Protein AF-0000000076601626 (afdb_homodimer)

Organism: NCBI:txid33932

Solvent-accessible surface area (backbone atoms only — not comparable to full-atom values): 34233 Å² total; per-residue (Å²): 126,90,50,44,30,31,27,38,35,27,66,45,67,63,28,64,72,40,50,52,56,28,46,62,74,41,51,84,52,31,40,68,46,31,33,17,15,81,53,47,67,56,18,48,51,50,24,63,74,69,70,30,81,41,70,31,56,44,62,75,65,47,54,75,70,34,50,28,35,36,41,47,57,62,30,61,49,34,32,63,53,48,33,54,35,22,73,67,69,17,26,36,40,31,38,61,45,64,30,59,38,33,68,44,26,47,51,35,50,50,38,24,65,74,60,69,35,52,54,39,46,51,61,40,62,58,40,28,45,52,44,45,52,49,43,53,42,48,75,69,51,57,20,49,61,66,43,42,36,41,30,37,33,37,27,33,38,48,46,66,48,55,93,51,47,38,34,30,85,44,35,54,34,18,22,48,53,71,54,25,41,51,42,52,43,46,48,35,57,66,63,63,56,65,54,61,39,37,27,36,24,42,68,38,41,65,64,61,45,39,78,90,71,69,39,80,63,44,72,60,62,28,88,67,49,59,30,34,28,29,35,42,36,35,38,35,29,73,85,69,25,38,33,46,38,39,17,22,21,50,35,32,47,87,60,64,45,64,39,42,36,37,29,20,70,44,6,12,39,35,40,82,64,46,33,40,15,32,69,53,96,83,37,85,42,76,46,67,72,92,72,74,79,73,56,89,48,20,55,39,46,43,54,49,41,51,52,33,31,70,71,71,73,42,73,61,89,52,43,48,71,60,51,33,52,47,33,42,51,52,49,31,27,54,49,7,37,74,70,73,41,70,32,81,91,126,92,52,45,30,31,28,37,36,27,66,45,68,63,27,63,70,38,52,53,56,30,47,62,74,41,52,82,52,33,40,69,45,31,34,16,15,80,51,47,67,55,19,46,52,49,24,64,74,71,69,32,82,39,70,30,55,46,62,75,63,48,54,76,70,35,49,28,36,38,41,47,57,60,30,63,49,36,34,63,54,49,34,53,35,22,73,68,70,17,26,34,39,33,38,59,45,64,29,61,40,34,69,43,25,48,51,35,50,48,36,24,66,73,59,71,36,51,55,38,45,51,61,42,62,58,40,28,45,52,43,45,50,49,43,52,42,49,76,69,50,57,21,51,62,66,43,42,35,39,28,36,34,36,26,32,34,49,47,67,48,55,92,52,47,38,33,30,85,45,35,54,33,17,23,48,55,70,56,25,42,52,42,53,42,45,48,37,57,66,64,65,56,65,54,59,39,36,26,35,24,42,67,36,41,65,65,62,44,40,79,90,70,69,38,80,61,43,73,59,62,28,88,68,48,59,29,34,32,28,35,42,36,37,39,37,30,73,84,69,26,37,33,47,37,38,20,21,20,49,41,28,46,87,59,65,45,62,37,42,36,38,28,20,70,45,6,12,40,35,39,83,64,47,34,39,13,33,69,54,96,82,36,83,43,74,47,68,72,92,73,75,80,73,58,89,48,22,56,40,48,41,53,50,39,50,52,32,30,71,71,69,72,42,74,61,89,50,43,47,71,60,50,34,50,47,34,44,50,51,49,30,27,54,49,6,36,75,70,73,41,71,32,79,93

Sequence (690 aa):
MTKIKMGIIGTGGIARGRHIPAYQQISDLVTLEAVCDVNIDAAKAVAEEFGIEKVFSDYTDLLKEVDAVTICTPNKFHAEMTIAALEAGVHVLCEKPMAISAEESAAMLEAANRTGKVLGIGFHYRFTKDAQAAKRMIEENEIGAPIVARAHAMRRRKVPGWGVFTNKELQGGGSLIDWGCHFLDLSLWLMGNPKPVEVVGQSYNRLSKMPNQVNQWGSFNHETFSVDDHVTAYIRFDNGATMLFETSWAANIKEDSEGVSISGEKGGIDLFPLELNQVKHGMLVSSKADWIPGEENPGVAQVTNFVEACLGKSELVVKPEEALQVSQIIDAIYLSSETGRSVKLMTKIKMGIIGTGGIARGRHIPAYQQISDLVTLEAVCDVNIDAAKAVAEEFGIEKVFSDYTDLLKEVDAVTICTPNKFHAEMTIAALEAGVHVLCEKPMAISAEESAAMLEAANRTGKVLGIGFHYRFTKDAQAAKRMIEENEIGAPIVARAHAMRRRKVPGWGVFTNKELQGGGSLIDWGCHFLDLSLWLMGNPKPVEVVGQSYNRLSKMPNQVNQWGSFNHETFSVDDHVTAYIRFDNGATMLFETSWAANIKEDSEGVSISGEKGGIDLFPLELNQVKHGMLVSSKADWIPGEENPGVAQVTNFVEACLGKSELVVKPEEALQVSQIIDAIYLSSETGRSVKL

Secondary structure (DSSP, 8-state):
---EEEEEE--SHHIIIIIHHHHHTTTTTEEEEEEE-SSHHHHHHHHHHHT--EEESSHHHHGGG-SEEEE-S-GGGHHHHHHHHHHTT-EEEEPSSS-SSHHHHHHHHHHHHHHT--EEE--GGGGSHHHHHHHHHHHTTSS-SEEEEEEEEE-SB----STTTT-HHHHS-SHIIIIIHHHHHHHHHHHT-PPEEEEEEEEE-HHHHSSS---TT----TTT--S-SEEEEEEEETTS-EEEEEEESB--SSS-EEEEEEEESSEEEETTTTEEEEEETTEEEEEE-S---S-S-HHHHHHHHHHHHHTTSS--SS-HHHHHHHHHHHHHHHHHHHHTS-EE-/---EEEEEE--SHHIIIIIHHHHHTTTTTEEEEEEE-SSHHHHHHHHHHHT--EEESSHHHHHTT-SEEEE-S-GGGHHHHHHHHHHTT-EEEEPSSS-SSHHHHHHHHHHHHHH---EEE--GGGGSHHHHHHHHHHHTTSS-SEEEEEEEEE-SS----STTTT-HHHHS-SHIIIIIHHHHHHHHHHHT-PPEEEEEEEEE-HHHHSSS---TT----TTT--S-SEEEEEEEETTS-EEEEEEESS--SSS-EEEEEEEESSEEEETTTTEEEEEETTEEEEEE-S---S-S-HHHHHHHHHHHHHTTSS--SS-HHHHHHHHHHHHHHHHHHHHTS-EE-

pLDDT: mean 97.37, std 2.93, range [58.84, 98.94]

InterPro domains:
  IPR000683 Gfo/Idh/MocA-like oxidoreductase, N-terminal [PF01408] (4-123)
  IPR004104 Gfo/Idh/MocA-like oxidoreductase, C-terminal [PF02894] (135-345)
  IPR036291 NAD(P)-binding domain superfamily [SSF51735] (3-155)
  IPR052515 Gfo/Idh/MocA Oxidoreductase [PTHR43249] (3-344)

Structure (mmCIF, N/CA/C/O backbone):
data_AF-0000000076601626-model_v1
#
loop_
_entity.id
_entity.type
_entity.pdbx_description
1 polymer Dehydrogenase
#
loop_
_atom_site.group_PDB
_atom_site.id
_atom_site.type_symbol
_atom_site.label_atom_id
_atom_site.label_alt_id
_atom_site.label_comp_id
_atom_site.label_asym_id
_atom_site.label_entity_id
_atom_site.label_seq_id
_atom_site.pdbx_PDB_ins_code
_atom_site.Cartn_x
_atom_site.Cartn_y
_atom_site.Cartn_z
_atom_site.occupancy
_atom_site.B_iso_or_equiv
_atom_site.auth_seq_id
_atom_site.auth_comp_id
_atom_site.auth_asym_id
_atom_site.auth_atom_id
_atom_site.pdbx_PDB_model_num
ATOM 1 N N . MET A 1 1 ? -8.547 -47.781 -12.609 1 58.84 1 MET A N 1
ATOM 2 C CA . MET A 1 1 ? -8.766 -46.438 -13.195 1 58.84 1 MET A CA 1
ATOM 3 C C . MET A 1 1 ? -7.562 -46 -14.023 1 58.84 1 MET A C 1
ATOM 5 O O . MET A 1 1 ? -6.434 -46.438 -13.758 1 58.84 1 MET A O 1
ATOM 9 N N . THR A 1 2 ? -7.758 -45.5 -15.258 1 84.25 2 THR A N 1
ATOM 10 C CA . THR A 1 2 ? -6.656 -45.188 -16.156 1 84.25 2 THR A CA 1
ATOM 11 C C . THR A 1 2 ? -5.84 -44 -15.602 1 84.25 2 THR A C 1
ATOM 13 O O . THR A 1 2 ? -6.398 -43 -15.219 1 84.25 2 THR A O 1
ATOM 16 N N . LYS A 1 3 ? -4.496 -44.281 -15.227 1 93.38 3 LYS A N 1
ATOM 17 C CA . LYS A 1 3 ? -3.572 -43.25 -14.719 1 93.38 3 LYS A CA 1
ATOM 18 C C . LYS A 1 3 ? -3.074 -42.344 -15.852 1 93.38 3 LYS A C 1
ATOM 20 O O . LYS A 1 3 ? -2.859 -42.812 -16.969 1 93.38 3 LYS A O 1
ATOM 25 N N . ILE A 1 4 ? -2.986 -41.125 -15.523 1 97.38 4 ILE A N 1
ATOM 26 C CA . ILE A 1 4 ? -2.377 -40.188 -16.438 1 97.38 4 ILE A CA 1
ATOM 27 C C . ILE A 1 4 ? -0.872 -40.406 -16.516 1 97.38 4 ILE A C 1
ATOM 29 O O . ILE A 1 4 ? -0.203 -40.531 -15.484 1 97.38 4 ILE A O 1
ATOM 33 N N . LYS A 1 5 ? -0.32 -40.656 -17.719 1 98.38 5 LYS A N 1
ATOM 34 C CA . LYS A 1 5 ? 1.129 -40.656 -17.906 1 98.38 5 LYS A CA 1
ATOM 35 C C . LYS A 1 5 ? 1.688 -39.219 -17.922 1 98.38 5 LYS A C 1
ATOM 37 O O . LYS A 1 5 ? 1.457 -38.469 -18.875 1 98.38 5 LYS A O 1
ATOM 42 N N . MET A 1 6 ? 2.428 -38.906 -16.906 1 98.75 6 MET A N 1
ATOM 43 C CA . MET A 1 6 ? 2.92 -37.562 -16.719 1 98.75 6 MET A CA 1
ATOM 44 C C . MET A 1 6 ? 4.387 -37.438 -17.125 1 98.75 6 MET A C 1
ATOM 46 O O . MET A 1 6 ? 5.191 -38.312 -16.797 1 98.75 6 MET A O 1
ATOM 50 N N . GLY A 1 7 ? 4.719 -36.438 -17.906 1 98.88 7 GLY A N 1
ATOM 51 C CA . GLY A 1 7 ? 6.098 -36.062 -18.172 1 98.88 7 GLY A CA 1
ATOM 52 C C . GLY A 1 7 ? 6.5 -34.781 -17.453 1 98.88 7 GLY A C 1
ATOM 53 O O . GLY A 1 7 ? 5.66 -33.938 -17.172 1 98.88 7 GLY A O 1
ATOM 54 N N . ILE A 1 8 ? 7.777 -34.656 -17.156 1 98.88 8 ILE A N 1
ATOM 55 C CA . ILE A 1 8 ? 8.352 -33.438 -16.562 1 98.88 8 ILE A CA 1
ATOM 56 C C . ILE A 1 8 ? 9.359 -32.844 -17.531 1 98.88 8 ILE A C 1
ATOM 58 O O . ILE A 1 8 ? 10.312 -33.5 -17.953 1 98.88 8 ILE A O 1
ATOM 62 N N . ILE A 1 9 ? 9.094 -31.578 -17.906 1 98.88 9 ILE A N 1
ATOM 63 C CA . ILE A 1 9 ? 10.047 -30.844 -18.734 1 98.88 9 ILE A CA 1
ATOM 64 C C . ILE A 1 9 ? 10.766 -29.797 -17.891 1 98.88 9 ILE A C 1
ATOM 66 O O . ILE A 1 9 ? 10.141 -28.859 -17.391 1 98.88 9 ILE A O 1
ATOM 70 N N . GLY A 1 10 ? 12.062 -29.812 -17.812 1 98.44 10 GLY A N 1
ATOM 71 C CA . GLY A 1 10 ? 12.852 -29.047 -16.859 1 98.44 10 GLY A CA 1
ATOM 72 C C . GLY A 1 10 ? 13.023 -29.766 -15.523 1 98.44 10 GLY A C 1
ATOM 73 O O . GLY A 1 10 ? 12.047 -29.984 -14.805 1 98.44 10 GLY A O 1
ATOM 74 N N . THR A 1 11 ? 14.289 -30.094 -15.211 1 97.81 11 THR A N 1
ATOM 75 C CA . THR A 1 11 ? 14.508 -30.922 -14.031 1 97.81 11 THR A CA 1
ATOM 76 C C . THR A 1 11 ? 15.242 -30.141 -12.945 1 97.81 11 THR A C 1
ATOM 78 O O . THR A 1 11 ? 16.047 -30.719 -12.203 1 97.81 11 THR A O 1
ATOM 81 N N . GLY A 1 12 ? 14.977 -28.859 -12.898 1 95.56 12 GLY A N 1
ATOM 82 C CA . GLY A 1 12 ? 15.594 -28.016 -11.891 1 95.56 12 GLY A CA 1
ATOM 83 C C . GLY A 1 12 ? 14.945 -28.156 -10.523 1 95.56 12 GLY A C 1
ATOM 84 O O . GLY A 1 12 ? 14.305 -29.172 -10.234 1 95.56 12 GLY A O 1
ATOM 85 N N . GLY A 1 13 ? 15.258 -27.219 -9.617 1 94.06 13 GLY A N 1
ATOM 86 C CA . GLY A 1 13 ? 14.859 -27.25 -8.219 1 94.06 13 GLY A CA 1
ATOM 87 C C . GLY A 1 13 ? 13.367 -27.406 -8.031 1 94.06 13 GLY A C 1
ATOM 88 O O . GLY A 1 13 ? 12.914 -28.188 -7.188 1 94.06 13 GLY A O 1
ATOM 89 N N . ILE A 1 14 ? 12.594 -26.672 -8.805 1 96.31 14 ILE A N 1
ATOM 90 C CA . ILE A 1 14 ? 11.148 -26.672 -8.633 1 96.31 14 ILE A CA 1
ATOM 91 C C . ILE A 1 14 ? 10.586 -28.047 -9.016 1 96.31 14 ILE A C 1
ATOM 93 O O . ILE A 1 14 ? 9.641 -28.531 -8.398 1 96.31 14 ILE A O 1
ATOM 97 N N . ALA A 1 15 ? 11.094 -28.688 -10.086 1 98.06 15 ALA A N 1
ATOM 98 C CA . ALA A 1 15 ? 10.68 -30.031 -10.477 1 98.06 15 ALA A CA 1
ATOM 99 C C . ALA A 1 15 ? 11.008 -31.047 -9.375 1 98.06 15 ALA A C 1
ATOM 101 O O . ALA A 1 15 ? 10.141 -31.812 -8.969 1 98.06 15 ALA A O 1
ATOM 102 N N . ARG A 1 16 ? 12.195 -30.953 -8.836 1 97.25 16 ARG A N 1
ATOM 103 C CA . ARG A 1 16 ? 12.734 -31.922 -7.891 1 97.25 16 ARG A CA 1
ATOM 104 C C . ARG A 1 16 ? 12.133 -31.734 -6.5 1 97.25 16 ARG A C 1
ATOM 106 O O . ARG A 1 16 ? 11.875 -32.688 -5.785 1 97.25 16 ARG A O 1
ATOM 113 N N . GLY A 1 17 ? 11.961 -30.516 -6.191 1 96.75 17 GLY A N 1
ATOM 114 C CA . GLY A 1 17 ? 11.57 -30.219 -4.824 1 96.75 17 GLY A CA 1
ATOM 115 C C . GLY A 1 17 ? 10.07 -30.141 -4.633 1 96.75 17 GLY A C 1
ATOM 116 O O . GLY A 1 17 ? 9.57 -30.281 -3.514 1 96.75 17 GLY A O 1
ATOM 117 N N . ARG A 1 18 ? 9.328 -29.953 -5.734 1 97.25 18 ARG A N 1
ATOM 118 C CA . ARG A 1 18 ? 7.902 -29.703 -5.566 1 97.25 18 ARG A CA 1
ATOM 119 C C . ARG A 1 18 ? 7.078 -30.656 -6.434 1 97.25 18 ARG A C 1
ATOM 121 O O . ARG A 1 18 ? 6.316 -31.469 -5.918 1 97.25 18 ARG A O 1
ATOM 128 N N . HIS A 1 19 ? 7.27 -30.625 -7.738 1 98.69 19 HIS A N 1
ATOM 129 C CA . HIS A 1 19 ? 6.32 -31.266 -8.641 1 98.69 19 HIS A CA 1
ATOM 130 C C . HIS A 1 19 ? 6.48 -32.781 -8.617 1 98.69 19 HIS A C 1
ATOM 132 O O . HIS A 1 19 ? 5.508 -33.5 -8.406 1 98.69 19 HIS A O 1
ATOM 138 N N . ILE A 1 20 ? 7.703 -33.312 -8.734 1 98.75 20 ILE A N 1
ATOM 139 C CA . ILE A 1 20 ? 7.926 -34.75 -8.797 1 98.75 20 ILE A CA 1
ATOM 140 C C . ILE A 1 20 ? 7.473 -35.406 -7.488 1 98.75 20 ILE A C 1
ATOM 142 O O . ILE A 1 20 ? 6.656 -36.344 -7.496 1 98.75 20 ILE A O 1
ATOM 146 N N . PRO A 1 21 ? 7.91 -34.844 -6.316 1 98.38 21 PRO A N 1
ATOM 147 C CA . PRO A 1 21 ? 7.434 -35.406 -5.062 1 98.38 21 PRO A CA 1
ATOM 148 C C . PRO A 1 21 ? 5.914 -35.375 -4.926 1 98.38 21 PRO A C 1
ATOM 150 O O . PRO A 1 21 ? 5.301 -36.281 -4.387 1 98.38 21 PRO A O 1
ATOM 153 N N . ALA A 1 22 ? 5.289 -34.312 -5.336 1 98.56 22 ALA A N 1
ATOM 154 C CA . ALA A 1 22 ? 3.838 -34.156 -5.246 1 98.56 22 ALA A CA 1
ATOM 155 C C . ALA A 1 22 ? 3.137 -35.25 -6.082 1 98.56 22 ALA A C 1
ATOM 157 O O . ALA A 1 22 ? 2.18 -35.875 -5.621 1 98.56 22 ALA A O 1
ATOM 158 N N . TYR A 1 23 ? 3.613 -35.5 -7.332 1 98.44 23 TYR A N 1
ATOM 159 C CA . TYR A 1 23 ? 3.02 -36.531 -8.188 1 98.44 23 TYR A CA 1
ATOM 160 C C . TYR A 1 23 ? 3.188 -37.938 -7.578 1 98.44 23 TYR A C 1
ATOM 162 O O . TYR A 1 23 ? 2.311 -38.781 -7.719 1 98.44 23 TYR A O 1
ATOM 170 N N . GLN A 1 24 ? 4.309 -38.125 -6.953 1 98.06 24 GLN A N 1
ATOM 171 C CA . GLN A 1 24 ? 4.555 -39.406 -6.324 1 98.06 24 GLN A CA 1
ATOM 172 C C . GLN A 1 24 ? 3.557 -39.688 -5.199 1 98.06 24 GLN A C 1
ATOM 174 O O . GLN A 1 24 ? 3.219 -40.812 -4.922 1 98.06 24 GLN A O 1
ATOM 179 N N . GLN A 1 25 ? 3.055 -38.625 -4.609 1 97.62 25 GLN A N 1
ATOM 180 C CA . GLN A 1 25 ? 2.098 -38.781 -3.516 1 97.62 25 GLN A CA 1
ATOM 181 C C . GLN A 1 25 ? 0.711 -39.125 -4.043 1 97.62 25 GLN A C 1
ATOM 183 O O . GLN A 1 25 ? -0.161 -39.531 -3.275 1 97.62 25 GLN A O 1
ATOM 188 N N . ILE A 1 26 ? 0.497 -39 -5.301 1 97.44 26 ILE A N 1
ATOM 189 C CA . ILE A 1 26 ? -0.798 -39.344 -5.871 1 97.44 26 ILE A CA 1
ATOM 190 C C . ILE A 1 26 ? -0.613 -40.406 -6.957 1 97.44 26 ILE A C 1
ATOM 192 O O . ILE A 1 26 ? -1.197 -40.312 -8.039 1 97.44 26 ILE A O 1
ATOM 196 N N . SER A 1 27 ? 0.203 -41.344 -6.723 1 96.38 27 SER A N 1
ATOM 197 C CA . SER A 1 27 ? 0.616 -42.375 -7.664 1 96.38 27 SER A CA 1
ATOM 198 C C . SER A 1 27 ? -0.57 -43.25 -8.094 1 96.38 27 SER A C 1
ATOM 200 O O . SER A 1 27 ? -0.475 -44 -9.062 1 96.38 27 SER A O 1
ATOM 202 N N . ASP A 1 28 ? -1.683 -43.125 -7.402 1 95.94 28 ASP A N 1
ATOM 203 C CA . ASP A 1 28 ? -2.891 -43.844 -7.797 1 95.94 28 ASP A CA 1
ATOM 204 C C . ASP A 1 28 ? -3.539 -43.188 -9.016 1 95.94 28 ASP A C 1
ATOM 206 O O . ASP A 1 28 ? -4.301 -43.844 -9.742 1 95.94 28 ASP A O 1
ATOM 210 N N . LEU A 1 29 ? -3.219 -41.938 -9.281 1 96.38 29 LEU A N 1
ATOM 211 C CA . LEU A 1 29 ? -3.854 -41.188 -10.359 1 96.38 29 LEU A CA 1
ATOM 212 C C . LEU A 1 29 ? -2.871 -40.938 -11.5 1 96.38 29 LEU A C 1
ATOM 214 O O . LEU A 1 29 ? -3.281 -40.656 -12.625 1 96.38 29 LEU A O 1
ATOM 218 N N . VAL A 1 30 ? -1.58 -41 -11.141 1 97.06 30 VAL A N 1
ATOM 219 C CA . VAL A 1 30 ? -0.592 -40.531 -12.102 1 97.06 30 VAL A CA 1
ATOM 220 C C . VAL A 1 30 ? 0.606 -41.469 -12.125 1 97.06 30 VAL A C 1
ATOM 222 O O . VAL A 1 30 ? 1.002 -42 -11.086 1 97.06 30 VAL A O 1
ATOM 225 N N . THR A 1 31 ? 1.17 -41.75 -13.242 1 97.25 31 THR A N 1
ATOM 226 C CA . THR A 1 31 ? 2.469 -42.375 -13.422 1 97.25 31 THR A CA 1
ATOM 227 C C . THR A 1 31 ? 3.479 -41.406 -14.008 1 97.25 31 THR A C 1
ATOM 229 O O . THR A 1 31 ? 3.236 -40.812 -15.062 1 97.25 31 THR A O 1
ATOM 232 N N . LEU A 1 32 ? 4.566 -41.188 -13.297 1 98.31 32 LEU A N 1
ATOM 233 C CA . LEU A 1 32 ? 5.656 -40.406 -13.859 1 98.31 32 LEU A CA 1
ATOM 234 C C . LEU A 1 32 ? 6.387 -41.188 -14.945 1 98.31 32 LEU A C 1
ATOM 236 O O . LEU A 1 32 ? 7.188 -42.062 -14.648 1 98.31 32 LEU A O 1
ATOM 240 N N . GLU A 1 33 ? 6.156 -40.812 -16.141 1 98.25 33 GLU A N 1
ATOM 241 C CA . GLU A 1 33 ? 6.555 -41.625 -17.281 1 98.25 33 GLU A CA 1
ATOM 242 C C . GLU A 1 33 ? 7.93 -41.219 -17.797 1 98.25 33 GLU A C 1
ATOM 244 O O . GLU A 1 33 ? 8.719 -42.062 -18.219 1 98.25 33 GLU A O 1
ATOM 249 N N . ALA A 1 34 ? 8.195 -39.938 -17.781 1 98.69 34 ALA A N 1
ATOM 250 C CA . ALA A 1 34 ? 9.391 -39.438 -18.453 1 98.69 34 ALA A CA 1
ATOM 251 C C . ALA A 1 34 ? 9.844 -38.094 -17.891 1 98.69 34 ALA A C 1
ATOM 253 O O . ALA A 1 34 ? 9.031 -37.344 -17.359 1 98.69 34 ALA A O 1
ATOM 254 N N . VAL A 1 35 ? 11.141 -37.812 -18.031 1 98.75 35 VAL A N 1
ATOM 255 C CA . VAL A 1 35 ? 11.711 -36.5 -17.734 1 98.75 35 VAL A CA 1
ATOM 256 C C . VAL A 1 35 ? 12.531 -36.031 -18.922 1 98.75 35 VAL A C 1
ATOM 258 O O . VAL A 1 35 ? 13.055 -36.844 -19.703 1 98.75 35 VAL A O 1
ATOM 261 N N . CYS A 1 36 ? 12.555 -34.75 -19.031 1 98.75 36 CYS A N 1
ATOM 262 C CA . CYS A 1 36 ? 13.305 -34.094 -20.109 1 98.75 36 CYS A CA 1
ATOM 263 C C . CYS A 1 36 ? 14.078 -32.906 -19.609 1 98.75 36 CYS A C 1
ATOM 265 O O . CYS A 1 36 ? 13.57 -32.125 -18.812 1 98.75 36 CYS A O 1
ATOM 267 N N . ASP A 1 37 ? 15.273 -32.75 -20 1 98.31 37 ASP A N 1
ATOM 268 C CA . ASP A 1 37 ? 16.109 -31.578 -19.812 1 98.31 37 ASP A CA 1
ATOM 269 C C . ASP A 1 37 ? 17.125 -31.438 -20.953 1 98.31 37 ASP A C 1
ATOM 271 O O . ASP A 1 37 ? 17.609 -32.438 -21.484 1 98.31 37 ASP A O 1
ATOM 275 N N . VAL A 1 38 ? 17.344 -30.172 -21.266 1 97 38 VAL A N 1
ATOM 276 C CA . VAL A 1 38 ? 18.344 -29.969 -22.297 1 97 38 VAL A CA 1
ATOM 277 C C . VAL A 1 38 ? 19.703 -30.484 -21.828 1 97 38 VAL A C 1
ATOM 279 O O . VAL A 1 38 ? 20.547 -30.891 -22.641 1 97 38 VAL A O 1
ATOM 282 N N . ASN A 1 39 ? 19.922 -30.375 -20.547 1 97.19 39 ASN A N 1
ATOM 283 C CA . ASN A 1 39 ? 21.047 -31.062 -19.922 1 97.19 39 ASN A CA 1
ATOM 284 C C . ASN A 1 39 ? 20.703 -32.531 -19.609 1 97.19 39 ASN A C 1
ATOM 286 O O . ASN A 1 39 ? 20.188 -32.812 -18.516 1 97.19 39 ASN A O 1
ATOM 290 N N . ILE A 1 40 ? 21.125 -33.406 -20.469 1 97.44 40 ILE A N 1
ATOM 291 C CA . ILE A 1 40 ? 20.703 -34.812 -20.406 1 97.44 40 ILE A CA 1
ATOM 292 C C . ILE A 1 40 ? 21.219 -35.438 -19.109 1 97.44 40 ILE A C 1
ATOM 294 O O . ILE A 1 40 ? 20.547 -36.281 -18.531 1 97.44 40 ILE A O 1
ATOM 298 N N . ASP A 1 41 ? 22.391 -35 -18.641 1 97.88 41 ASP A N 1
ATOM 299 C CA . ASP A 1 41 ? 22.938 -35.531 -17.406 1 97.88 41 ASP A CA 1
ATOM 300 C C . ASP A 1 41 ? 22.047 -35.188 -16.203 1 97.88 41 ASP A C 1
ATOM 302 O O . ASP A 1 41 ? 21.859 -36 -15.297 1 97.88 41 ASP A O 1
ATOM 306 N N . ALA A 1 42 ? 21.578 -33.938 -16.25 1 97.06 42 ALA A N 1
ATOM 307 C CA . ALA A 1 42 ? 20.641 -33.531 -15.203 1 97.06 42 ALA A CA 1
ATOM 308 C C . ALA A 1 42 ? 19.359 -34.375 -15.242 1 97.06 42 ALA A C 1
ATOM 310 O O . ALA A 1 42 ? 18.859 -34.781 -14.195 1 97.06 42 ALA A O 1
ATOM 311 N N . ALA A 1 43 ? 18.875 -34.625 -16.438 1 98.12 43 ALA A N 1
ATOM 312 C CA . ALA A 1 43 ? 17.672 -35.406 -16.609 1 98.12 43 ALA A CA 1
ATOM 313 C C . ALA A 1 43 ? 17.875 -36.844 -16.094 1 98.12 43 ALA A C 1
ATOM 315 O O . ALA A 1 43 ? 17.016 -37.406 -15.414 1 98.12 43 ALA A O 1
ATOM 316 N N . LYS A 1 44 ? 19 -37.406 -16.406 1 98.38 44 LYS A N 1
ATOM 317 C CA . LYS A 1 44 ? 19.328 -38.75 -15.977 1 98.38 44 LYS A CA 1
ATOM 318 C C . LYS A 1 44 ? 19.422 -38.844 -14.461 1 98.38 44 LYS A C 1
ATOM 320 O O . LYS A 1 44 ? 18.938 -39.812 -13.859 1 98.38 44 LYS A O 1
ATOM 325 N N . ALA A 1 45 ? 20.094 -37.875 -13.93 1 98.25 45 ALA A N 1
ATOM 326 C CA . ALA A 1 45 ? 20.234 -37.875 -12.477 1 98.25 45 ALA A CA 1
ATOM 327 C C . ALA A 1 45 ? 18.875 -37.844 -11.781 1 98.25 45 ALA A C 1
ATOM 329 O O . ALA A 1 45 ? 18.672 -38.531 -10.789 1 98.25 45 ALA A O 1
ATOM 330 N N . VAL A 1 46 ? 18 -37.031 -12.305 1 98.44 46 VAL A N 1
ATOM 331 C CA . VAL A 1 46 ? 16.672 -36.906 -11.727 1 98.44 46 VAL A CA 1
ATOM 332 C C . VAL A 1 46 ? 15.891 -38.188 -11.945 1 98.44 46 VAL A C 1
ATOM 334 O O . VAL A 1 46 ? 15.188 -38.656 -11.039 1 98.44 46 VAL A O 1
ATOM 337 N N . ALA A 1 47 ? 15.977 -38.781 -13.094 1 98.5 47 ALA A N 1
ATOM 338 C CA . ALA A 1 47 ? 15.312 -40.031 -13.398 1 98.5 47 ALA A CA 1
ATOM 339 C C . ALA A 1 47 ? 15.75 -41.125 -12.422 1 98.5 47 ALA A C 1
ATOM 341 O O . ALA A 1 47 ? 14.914 -41.906 -11.922 1 98.5 47 ALA A O 1
ATOM 342 N N . GLU A 1 48 ? 17.016 -41.156 -12.18 1 98.25 48 GLU A N 1
ATOM 343 C CA . GLU A 1 48 ? 17.562 -42.156 -11.25 1 98.25 48 GLU A CA 1
ATOM 344 C C . GLU A 1 48 ? 17.078 -41.875 -9.828 1 98.25 48 GLU A C 1
ATOM 346 O O . GLU A 1 48 ? 16.656 -42.812 -9.133 1 98.25 48 GLU A O 1
ATOM 351 N N . GLU A 1 49 ? 17.188 -40.656 -9.477 1 98.12 49 GLU A N 1
ATOM 352 C CA . GLU A 1 49 ? 16.828 -40.281 -8.117 1 98.12 49 GLU A CA 1
ATOM 353 C C . GLU A 1 49 ? 15.367 -40.594 -7.812 1 98.12 49 GLU A C 1
ATOM 355 O O . GLU A 1 49 ? 15.039 -41.031 -6.703 1 98.12 49 GLU A O 1
ATOM 360 N N . PHE A 1 50 ? 14.461 -40.469 -8.797 1 98.38 50 PHE A N 1
ATOM 361 C CA . PHE A 1 50 ? 13.031 -40.562 -8.508 1 98.38 50 PHE A CA 1
ATOM 362 C C . PHE A 1 50 ? 12.406 -41.781 -9.156 1 98.38 50 PHE A C 1
ATOM 364 O O . PHE A 1 50 ? 11.195 -41.969 -9.086 1 98.38 50 PHE A O 1
ATOM 371 N N . GLY A 1 51 ? 13.156 -42.594 -9.797 1 97.81 51 GLY A N 1
ATOM 372 C CA . GLY A 1 51 ? 12.688 -43.844 -10.391 1 97.81 51 GLY A CA 1
ATOM 373 C C . GLY A 1 51 ? 11.828 -43.625 -11.617 1 97.81 51 GLY A C 1
ATOM 374 O O . GLY A 1 51 ? 10.773 -44.25 -11.75 1 97.81 51 GLY A O 1
ATOM 375 N N . ILE A 1 52 ? 12.25 -42.719 -12.516 1 98.19 52 ILE A N 1
ATOM 376 C CA . ILE A 1 52 ? 11.531 -42.469 -13.75 1 98.19 52 ILE A CA 1
ATOM 377 C C . ILE A 1 52 ? 12.234 -43.156 -14.914 1 98.19 52 ILE A C 1
ATOM 379 O O . ILE A 1 52 ? 13.453 -43 -15.086 1 98.19 52 ILE A O 1
ATOM 383 N N . GLU A 1 53 ? 11.586 -43.844 -15.648 1 96.44 53 GLU A N 1
ATOM 384 C CA . GLU A 1 53 ? 12.172 -44.812 -16.578 1 96.44 53 GLU A CA 1
ATOM 385 C C . GLU A 1 53 ? 12.711 -44.094 -17.828 1 96.44 53 GLU A C 1
ATOM 387 O O . GLU A 1 53 ? 13.812 -44.406 -18.281 1 96.44 53 GLU A O 1
ATOM 392 N N . LYS A 1 54 ? 11.922 -43.188 -18.422 1 98.62 54 LYS A N 1
ATOM 393 C CA . LYS A 1 54 ? 12.281 -42.625 -19.719 1 98.62 54 LYS A CA 1
ATOM 394 C C . LYS A 1 54 ? 12.922 -41.25 -19.547 1 98.62 54 LYS A C 1
ATOM 396 O O . LYS A 1 54 ? 12.445 -40.438 -18.766 1 98.62 54 LYS A O 1
ATOM 401 N N . VAL A 1 55 ? 14.008 -41.031 -20.234 1 98.62 55 VAL A N 1
ATOM 402 C CA . VAL A 1 55 ? 14.758 -39.781 -20.188 1 98.62 55 VAL A CA 1
ATOM 403 C C . VAL A 1 55 ? 14.938 -39.219 -21.609 1 98.62 55 VAL A C 1
ATOM 405 O O . VAL A 1 55 ? 15.289 -39.969 -22.531 1 98.62 55 VAL A O 1
ATOM 408 N N . PHE A 1 56 ? 14.672 -37.938 -21.797 1 98.62 56 PHE A N 1
ATOM 409 C CA . PHE A 1 56 ? 14.805 -37.312 -23.109 1 98.62 56 PHE A CA 1
ATOM 410 C C . PHE A 1 56 ? 15.617 -36.031 -23 1 98.62 56 PHE A C 1
ATOM 412 O O . PHE A 1 56 ? 15.641 -35.375 -21.953 1 98.62 56 PHE A O 1
ATOM 419 N N . SER A 1 57 ? 16.25 -35.594 -24.062 1 98.12 57 SER A N 1
ATOM 420 C CA . SER A 1 57 ? 16.906 -34.281 -24.141 1 98.12 57 SER A CA 1
ATOM 421 C C . SER A 1 57 ? 16.094 -33.344 -25 1 98.12 57 SER A C 1
ATOM 423 O O . SER A 1 57 ? 16.328 -32.125 -24.984 1 98.12 57 SER A O 1
ATOM 425 N N . ASP A 1 58 ? 15.141 -33.875 -25.703 1 98.25 58 ASP A N 1
ATOM 426 C CA . ASP A 1 58 ? 14.219 -33.125 -26.531 1 98.25 58 ASP A CA 1
ATOM 427 C C . ASP A 1 58 ? 12.773 -33.344 -26.109 1 98.25 58 ASP A C 1
ATOM 429 O O . ASP A 1 58 ? 12.273 -34.469 -26.156 1 98.25 58 ASP A O 1
ATOM 433 N N . TYR A 1 59 ? 12.109 -32.188 -25.734 1 98.5 59 TYR A N 1
ATOM 434 C CA . TYR A 1 59 ? 10.766 -32.344 -25.188 1 98.5 59 TYR A CA 1
ATOM 435 C C . TYR A 1 59 ? 9.797 -32.844 -26.234 1 98.5 59 TYR A C 1
ATOM 437 O O . TYR A 1 59 ? 8.766 -33.438 -25.906 1 98.5 59 TYR A O 1
ATOM 445 N N . THR A 1 60 ? 10.047 -32.656 -27.594 1 98.5 60 THR A N 1
ATOM 446 C CA . THR A 1 60 ? 9.148 -33.156 -28.625 1 98.5 60 THR A CA 1
ATOM 447 C C . THR A 1 60 ? 9.078 -34.688 -28.625 1 98.5 60 THR A C 1
ATOM 449 O O . THR A 1 60 ? 8.031 -35.25 -28.938 1 98.5 60 THR A O 1
ATOM 452 N N . ASP A 1 61 ? 10.188 -35.312 -28.25 1 98.56 61 ASP A N 1
ATOM 453 C CA . ASP A 1 61 ? 10.203 -36.75 -28.141 1 98.56 61 ASP A CA 1
ATOM 454 C C . ASP A 1 61 ? 9.438 -37.219 -26.891 1 98.56 61 ASP A C 1
ATOM 456 O O . ASP A 1 61 ? 8.766 -38.25 -26.906 1 98.56 61 ASP A O 1
ATOM 460 N N . LEU A 1 62 ? 9.602 -36.438 -25.844 1 98.69 62 LEU A N 1
ATOM 461 C CA . LEU A 1 62 ? 8.883 -36.75 -24.609 1 98.69 62 LEU A CA 1
ATOM 462 C C . LEU A 1 62 ? 7.375 -36.688 -24.828 1 98.69 62 LEU A C 1
ATOM 464 O O . LEU A 1 62 ? 6.629 -37.5 -24.312 1 98.69 62 LEU A O 1
ATOM 468 N N . LEU A 1 63 ? 6.902 -35.719 -25.625 1 98.81 63 LEU A N 1
ATOM 469 C CA . LEU A 1 63 ? 5.477 -35.469 -25.812 1 98.81 63 LEU A CA 1
ATOM 470 C C . LEU A 1 63 ? 4.793 -36.656 -26.453 1 98.81 63 LEU A C 1
ATOM 472 O O . LEU A 1 63 ? 3.586 -36.875 -26.297 1 98.81 63 LEU A O 1
ATOM 476 N N . LYS A 1 64 ? 5.555 -37.562 -27.141 1 98.38 64 LYS A N 1
ATOM 477 C CA . LYS A 1 64 ? 5.004 -38.719 -27.812 1 98.38 64 LYS A CA 1
ATOM 478 C C . LYS A 1 64 ? 4.699 -39.844 -26.797 1 98.38 64 LYS A C 1
ATOM 480 O O . LYS A 1 64 ? 3.996 -40.781 -27.125 1 98.38 64 LYS A O 1
ATOM 485 N N . GLU A 1 65 ? 5.188 -39.625 -25.594 1 98.06 65 GLU A N 1
ATOM 486 C CA . GLU A 1 65 ? 5.18 -40.75 -24.641 1 98.06 65 GLU A CA 1
ATOM 487 C C . GLU A 1 65 ? 4.227 -40.469 -23.484 1 98.06 65 GLU A C 1
ATOM 489 O O . GLU A 1 65 ? 4.023 -41.312 -22.625 1 98.06 65 GLU A O 1
ATOM 494 N N . VAL A 1 66 ? 3.543 -39.344 -23.453 1 98.62 66 VAL A N 1
ATOM 495 C CA . VAL A 1 66 ? 2.85 -38.969 -22.234 1 98.62 66 VAL A CA 1
ATOM 496 C C . VAL A 1 66 ? 1.461 -38.438 -22.578 1 98.62 66 VAL A C 1
ATOM 498 O O . VAL A 1 66 ? 1.187 -38.094 -23.719 1 98.62 66 VAL A O 1
ATOM 501 N N . ASP A 1 67 ? 0.523 -38.375 -21.562 1 98.44 67 ASP A N 1
ATOM 502 C CA . ASP A 1 67 ? -0.808 -37.781 -21.672 1 98.44 67 ASP A CA 1
ATOM 503 C C . ASP A 1 67 ? -0.796 -36.344 -21.234 1 98.44 67 ASP A C 1
ATOM 505 O O . ASP A 1 67 ? -1.661 -35.562 -21.625 1 98.44 67 ASP A O 1
ATOM 509 N N . ALA A 1 68 ? 0.113 -36 -20.328 1 98.88 68 ALA A N 1
ATOM 510 C CA . ALA A 1 68 ? 0.24 -34.656 -19.75 1 98.88 68 ALA A CA 1
ATOM 511 C C . ALA A 1 68 ? 1.698 -34.344 -19.438 1 98.88 68 ALA A C 1
ATOM 513 O O . ALA A 1 68 ? 2.525 -35.25 -19.297 1 98.88 68 ALA A O 1
ATOM 514 N N . VAL A 1 69 ? 1.988 -33.031 -19.344 1 98.94 69 VAL A N 1
ATOM 515 C CA . VAL A 1 69 ? 3.338 -32.625 -18.984 1 98.94 69 VAL A CA 1
ATOM 516 C C . VAL A 1 69 ? 3.268 -31.469 -17.984 1 98.94 69 VAL A C 1
ATOM 518 O O . VAL A 1 69 ? 2.318 -30.688 -17.984 1 98.94 69 VAL A O 1
ATOM 521 N N . THR A 1 70 ? 4.195 -31.422 -17.078 1 98.94 70 THR A N 1
ATOM 522 C CA . THR A 1 70 ? 4.492 -30.25 -16.266 1 98.94 70 THR A CA 1
ATOM 523 C C . THR A 1 70 ? 5.754 -29.547 -16.766 1 98.94 70 THR A C 1
ATOM 525 O O . THR A 1 70 ? 6.801 -30.188 -16.906 1 98.94 70 THR A O 1
ATOM 528 N N . ILE A 1 71 ? 5.594 -28.312 -17.031 1 98.94 71 ILE A N 1
ATOM 529 C CA . ILE A 1 71 ? 6.695 -27.531 -17.578 1 98.94 71 ILE A CA 1
ATOM 530 C C . ILE A 1 71 ? 7.316 -26.672 -16.484 1 98.94 71 ILE A C 1
ATOM 532 O O . ILE A 1 71 ? 6.664 -25.781 -15.938 1 98.94 71 ILE A O 1
ATOM 536 N N . CYS A 1 72 ? 8.625 -26.938 -16.203 1 98.25 72 CYS A N 1
ATOM 537 C CA . CYS A 1 72 ? 9.367 -26.281 -15.125 1 98.25 72 CYS A CA 1
ATOM 538 C C . CYS A 1 72 ? 10.625 -25.609 -15.664 1 98.25 72 CYS A C 1
ATOM 540 O O . CYS A 1 72 ? 11.641 -25.547 -14.977 1 98.25 72 CYS A O 1
ATOM 542 N N . THR A 1 73 ? 10.641 -25.172 -16.859 1 97.81 73 THR A N 1
ATOM 543 C CA . THR A 1 73 ? 11.781 -24.531 -17.516 1 97.81 73 THR A CA 1
ATOM 544 C C . THR A 1 73 ? 11.836 -23.047 -17.188 1 97.81 73 THR A C 1
ATOM 546 O O . THR A 1 73 ? 10.938 -22.516 -16.531 1 97.81 73 THR A O 1
ATOM 549 N N . PRO A 1 74 ? 12.945 -22.344 -17.562 1 97.06 74 PRO A N 1
ATOM 550 C CA . PRO A 1 74 ? 12.898 -20.875 -17.5 1 97.06 74 PRO A CA 1
ATOM 551 C C . PRO A 1 74 ? 11.695 -20.297 -18.234 1 97.06 74 PRO A C 1
ATOM 553 O O . PRO A 1 74 ? 11.227 -20.875 -19.219 1 97.06 74 PRO A O 1
ATOM 556 N N . ASN A 1 75 ? 11.258 -19.125 -17.797 1 98.19 75 ASN A N 1
ATOM 557 C CA . ASN A 1 75 ? 9.992 -18.547 -18.234 1 98.19 75 ASN A CA 1
ATOM 558 C C . ASN A 1 75 ? 9.977 -18.312 -19.734 1 98.19 75 ASN A C 1
ATOM 560 O O . ASN A 1 75 ? 8.93 -18.438 -20.375 1 98.19 75 ASN A O 1
ATOM 564 N N . LYS A 1 76 ? 11.086 -18.047 -20.297 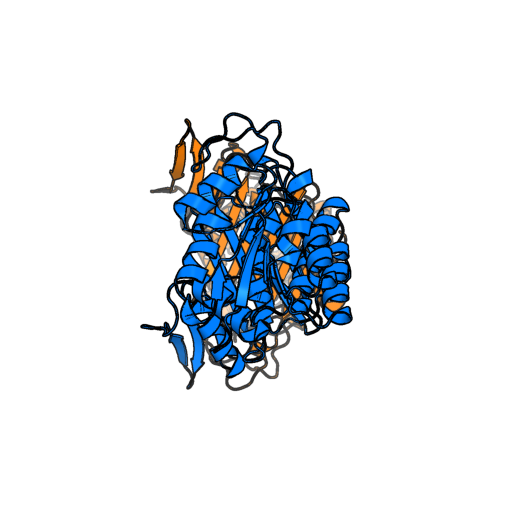1 97.81 76 LYS A N 1
ATOM 565 C CA . LYS A 1 76 ? 11.227 -17.75 -21.719 1 97.81 76 LYS A CA 1
ATOM 566 C C . LYS A 1 76 ? 10.68 -18.891 -22.578 1 97.81 76 LYS A C 1
ATOM 568 O O . LYS A 1 76 ? 10.195 -18.656 -23.688 1 97.81 76 LYS A O 1
ATOM 573 N N . PHE A 1 77 ? 10.656 -20.109 -22.062 1 98.38 77 PHE A N 1
ATOM 574 C CA . PHE A 1 77 ? 10.352 -21.281 -22.875 1 98.38 77 PHE A CA 1
ATOM 575 C C . PHE A 1 77 ? 8.93 -21.766 -22.625 1 98.38 77 PHE A C 1
ATOM 577 O O . PHE A 1 77 ? 8.469 -22.703 -23.266 1 98.38 77 PHE A O 1
ATOM 584 N N . HIS A 1 78 ? 8.211 -21.125 -21.703 1 98.88 78 HIS A N 1
ATOM 585 C CA . HIS A 1 78 ? 6.883 -21.578 -21.312 1 98.88 78 HIS A CA 1
ATOM 586 C C . HIS A 1 78 ? 5.945 -21.641 -22.516 1 98.88 78 HIS A C 1
ATOM 588 O O . HIS A 1 78 ? 5.348 -22.688 -22.781 1 98.88 78 HIS A O 1
ATOM 594 N N . ALA A 1 79 ? 5.898 -20.547 -23.25 1 98.88 79 ALA A N 1
ATOM 595 C CA . ALA A 1 79 ? 4.902 -20.438 -24.312 1 98.88 79 ALA A CA 1
ATOM 596 C C . ALA A 1 79 ? 5.16 -21.469 -25.406 1 98.88 79 ALA A C 1
ATOM 598 O O . ALA A 1 79 ? 4.258 -22.219 -25.797 1 98.88 79 ALA A O 1
ATOM 599 N N . GLU A 1 80 ? 6.379 -21.531 -25.859 1 98.75 80 GLU A N 1
ATOM 600 C CA . GLU A 1 80 ? 6.742 -22.438 -26.953 1 98.75 80 GLU A CA 1
ATOM 601 C C . GLU A 1 80 ? 6.43 -23.875 -26.578 1 98.75 80 GLU A C 1
ATOM 603 O O . GLU A 1 80 ? 5.785 -24.594 -27.344 1 98.75 80 GLU A O 1
ATOM 608 N N . MET A 1 81 ? 6.82 -24.297 -25.438 1 98.88 81 MET A N 1
ATOM 609 C CA . MET A 1 81 ? 6.688 -25.703 -25.031 1 98.88 81 MET A CA 1
ATOM 610 C C . MET A 1 81 ? 5.23 -26.031 -24.719 1 98.88 81 MET A C 1
ATOM 612 O O . MET A 1 81 ? 4.77 -27.141 -25.016 1 98.88 81 MET A O 1
ATOM 616 N N . THR A 1 82 ? 4.551 -25.062 -24.078 1 98.94 82 THR A N 1
ATOM 617 C CA . THR A 1 82 ? 3.141 -25.266 -23.781 1 98.94 82 THR A CA 1
ATOM 618 C C . THR A 1 82 ? 2.332 -25.453 -25.062 1 98.94 82 THR A C 1
ATOM 620 O O . THR A 1 82 ? 1.561 -26.406 -25.188 1 98.94 82 THR A O 1
ATOM 623 N N . ILE A 1 83 ? 2.525 -24.562 -26.016 1 98.94 83 ILE A N 1
ATOM 624 C CA . ILE A 1 83 ? 1.77 -24.594 -27.266 1 98.94 83 ILE A CA 1
ATOM 625 C C . ILE A 1 83 ? 2.076 -25.891 -28.016 1 98.94 83 ILE A C 1
ATOM 627 O O . ILE A 1 83 ? 1.165 -26.578 -28.484 1 98.94 83 ILE A O 1
ATOM 631 N N . ALA A 1 84 ? 3.342 -26.266 -28.078 1 98.94 84 ALA A N 1
ATOM 632 C CA . ALA A 1 84 ? 3.736 -27.5 -28.734 1 98.94 84 ALA A CA 1
ATOM 633 C C . ALA A 1 84 ? 3.062 -28.703 -28.078 1 98.94 84 ALA A C 1
ATOM 635 O O . ALA A 1 84 ? 2.578 -29.609 -28.781 1 98.94 84 ALA A O 1
ATOM 636 N N . ALA A 1 85 ? 3.059 -28.719 -26.781 1 98.94 85 ALA A N 1
ATOM 637 C CA . ALA A 1 85 ? 2.457 -29.828 -26.047 1 98.94 85 ALA A CA 1
ATOM 638 C C . ALA A 1 85 ? 0.957 -29.922 -26.312 1 98.94 85 ALA A C 1
ATOM 640 O O . ALA A 1 85 ? 0.435 -30.984 -26.625 1 98.94 85 ALA A O 1
ATOM 641 N N . LEU A 1 86 ? 0.297 -28.812 -26.188 1 98.94 86 LEU A N 1
ATOM 642 C CA . LEU A 1 86 ? -1.144 -28.781 -26.422 1 98.94 86 LEU A CA 1
ATOM 643 C C . LEU A 1 86 ? -1.479 -29.234 -27.828 1 98.94 86 LEU A C 1
ATOM 645 O O . LEU A 1 86 ? -2.404 -30.031 -28.031 1 98.94 86 LEU A O 1
ATOM 649 N N . GLU A 1 87 ? -0.72 -28.812 -28.797 1 98.75 87 GLU A N 1
ATOM 650 C CA . GLU A 1 87 ? -0.953 -29.172 -30.188 1 98.75 87 GLU A CA 1
ATOM 651 C C . GLU A 1 87 ? -0.667 -30.656 -30.422 1 98.75 87 GLU A C 1
ATOM 653 O O . GLU A 1 87 ? -1.222 -31.25 -31.344 1 98.75 87 GLU A O 1
ATOM 658 N N . ALA A 1 88 ? 0.142 -31.234 -29.594 1 98.75 88 ALA A N 1
ATOM 659 C CA . ALA A 1 88 ? 0.442 -32.656 -29.672 1 98.75 88 ALA A CA 1
ATOM 660 C C . ALA A 1 88 ? -0.618 -33.5 -28.953 1 98.75 88 ALA A C 1
ATOM 662 O O . ALA A 1 88 ? -0.52 -34.719 -28.891 1 98.75 88 ALA A O 1
ATOM 663 N N . GLY A 1 89 ? -1.622 -32.812 -28.438 1 98.62 89 GLY A N 1
ATOM 664 C CA . GLY A 1 89 ? -2.709 -33.5 -27.75 1 98.62 89 GLY A CA 1
ATOM 665 C C . GLY A 1 89 ? -2.396 -33.844 -26.312 1 98.62 89 GLY A C 1
ATOM 666 O O . GLY A 1 89 ? -2.994 -34.75 -25.734 1 98.62 89 GLY A O 1
ATOM 667 N N . VAL A 1 90 ? -1.446 -33.156 -25.734 1 98.88 90 VAL A N 1
ATOM 668 C CA . VAL A 1 90 ? -0.979 -33.406 -24.375 1 98.88 90 VAL A CA 1
ATOM 669 C C . VAL A 1 90 ? -1.464 -32.281 -23.453 1 98.88 90 VAL A C 1
ATOM 671 O O . VAL A 1 90 ? -1.379 -31.109 -23.797 1 98.88 90 VAL A O 1
ATOM 674 N N . HIS A 1 91 ? -2.018 -32.625 -22.203 1 98.88 91 HIS A N 1
ATOM 675 C CA . HIS A 1 91 ? -2.395 -31.625 -21.203 1 98.88 91 HIS A CA 1
ATOM 676 C C . HIS A 1 91 ? -1.164 -30.953 -20.594 1 98.88 91 HIS A C 1
ATOM 678 O O . HIS A 1 91 ? -0.092 -31.562 -20.531 1 98.88 91 HIS A O 1
ATOM 684 N N . VAL A 1 92 ? -1.329 -29.719 -20.141 1 98.94 92 VAL A N 1
ATOM 685 C CA . VAL A 1 92 ? -0.142 -29 -19.672 1 98.94 92 VAL A CA 1
ATOM 686 C C . VAL A 1 92 ? -0.424 -28.359 -18.312 1 98.94 92 VAL A C 1
ATOM 688 O O . VAL A 1 92 ? -1.439 -27.672 -18.156 1 98.94 92 VAL A O 1
ATOM 691 N N . LEU A 1 93 ? 0.413 -28.562 -17.344 1 98.94 93 LEU A N 1
ATOM 692 C CA . LEU A 1 93 ? 0.61 -27.703 -16.188 1 98.94 93 LEU A CA 1
ATOM 693 C C . LEU A 1 93 ? 1.911 -26.922 -16.297 1 98.94 93 LEU A C 1
ATOM 695 O O . LEU A 1 93 ? 2.998 -27.484 -16.141 1 98.94 93 LEU A O 1
ATOM 699 N N . CYS A 1 94 ? 1.789 -25.688 -16.594 1 98.94 94 CYS A N 1
ATOM 700 C CA . CYS A 1 94 ? 2.955 -24.828 -16.75 1 98.94 94 CYS A CA 1
ATOM 701 C C . CYS A 1 94 ? 3.219 -24.016 -15.492 1 98.94 94 CYS A C 1
ATOM 703 O O . CYS A 1 94 ? 2.299 -23.422 -14.93 1 98.94 94 CYS A O 1
ATOM 705 N N . GLU A 1 95 ? 4.406 -23.953 -15.047 1 98.62 95 GLU A N 1
ATOM 706 C CA . GLU A 1 95 ? 4.773 -23.141 -13.891 1 98.62 95 GLU A CA 1
ATOM 707 C C . GLU A 1 95 ? 4.484 -21.672 -14.141 1 98.62 95 GLU A C 1
ATOM 709 O O . GLU A 1 95 ? 4.32 -21.25 -15.289 1 98.62 95 GLU A O 1
ATOM 714 N N . LYS A 1 96 ? 4.332 -20.984 -13.094 1 98.69 96 LYS A N 1
ATOM 715 C CA . LYS A 1 96 ? 4.137 -19.547 -13.172 1 98.69 96 LYS A CA 1
ATOM 716 C C . LYS A 1 96 ? 5.461 -18.812 -13.367 1 98.69 96 LYS A C 1
ATOM 718 O O . LYS A 1 96 ? 6.516 -19.328 -12.969 1 98.69 96 LYS A O 1
ATOM 723 N N . PRO A 1 97 ? 5.484 -17.703 -13.859 1 98.06 97 PRO A N 1
ATOM 724 C CA . PRO A 1 97 ? 4.332 -17.078 -14.508 1 98.06 97 PRO A CA 1
ATOM 725 C C . PRO A 1 97 ? 3.924 -17.781 -15.805 1 98.06 97 PRO A C 1
ATOM 727 O O . PRO A 1 97 ? 4.676 -18.609 -16.328 1 98.06 97 PRO A O 1
ATOM 730 N N . MET A 1 98 ? 2.74 -17.5 -16.328 1 98.5 98 MET A N 1
ATOM 731 C CA . MET A 1 98 ? 2.191 -18.188 -17.5 1 98.5 98 MET A CA 1
ATOM 732 C C . MET A 1 98 ? 3.158 -18.109 -18.672 1 98.5 98 MET A C 1
ATOM 734 O O . MET A 1 98 ? 3.496 -19.141 -19.266 1 98.5 98 MET A O 1
ATOM 738 N N . ALA A 1 99 ? 3.654 -16.969 -18.969 1 98.25 99 ALA A N 1
ATOM 739 C CA . ALA A 1 99 ? 4.695 -16.672 -19.953 1 98.25 99 ALA A CA 1
ATOM 740 C C . ALA A 1 99 ? 5.391 -15.359 -19.641 1 98.25 99 ALA A C 1
ATOM 742 O O . ALA A 1 99 ? 5.102 -14.719 -18.609 1 98.25 99 ALA A O 1
ATOM 743 N N . ILE A 1 100 ? 6.32 -14.953 -20.469 1 97.31 100 ILE A N 1
ATOM 744 C CA . ILE A 1 100 ? 7.086 -13.75 -20.172 1 97.31 100 ILE A CA 1
ATOM 745 C C . ILE A 1 100 ? 6.324 -12.516 -20.641 1 97.31 100 ILE A C 1
ATOM 747 O O . ILE A 1 100 ? 6.719 -11.383 -20.344 1 97.31 100 ILE A O 1
ATOM 751 N N . SER A 1 101 ? 5.184 -12.727 -21.406 1 98.06 101 SER A N 1
ATOM 752 C CA . SER A 1 101 ? 4.348 -11.617 -21.859 1 98.06 101 SER A CA 1
ATOM 753 C C . SER A 1 101 ? 2.883 -12.031 -21.938 1 98.06 101 SER A C 1
ATOM 755 O O . SER A 1 101 ? 2.572 -13.227 -22.047 1 98.06 101 SER A O 1
ATOM 757 N N . ALA A 1 102 ? 2.059 -11.047 -21.906 1 98.56 102 ALA A N 1
ATOM 758 C CA . ALA A 1 102 ? 0.628 -11.297 -22.062 1 98.56 102 ALA A CA 1
ATOM 759 C C . ALA A 1 102 ? 0.323 -11.852 -23.453 1 98.56 102 ALA A C 1
ATOM 761 O O . ALA A 1 102 ? -0.581 -12.672 -23.625 1 98.56 102 ALA A O 1
ATOM 762 N N . GLU A 1 103 ? 1.028 -11.375 -24.406 1 98.75 103 GLU A N 1
ATOM 763 C CA . GLU A 1 103 ? 0.847 -11.859 -25.781 1 98.75 103 GLU A CA 1
ATOM 764 C C . GLU A 1 103 ? 1.108 -13.359 -25.875 1 98.75 103 GLU A C 1
ATOM 766 O O . GLU A 1 103 ? 0.305 -14.102 -26.438 1 98.75 103 GLU A O 1
ATOM 771 N N . GLU A 1 104 ? 2.199 -13.812 -25.328 1 98.81 104 GLU A N 1
ATOM 772 C CA . GLU A 1 104 ? 2.516 -15.234 -25.297 1 98.81 104 GLU A CA 1
ATOM 773 C C . GLU A 1 104 ? 1.481 -16.016 -24.484 1 98.81 104 GLU A C 1
ATOM 775 O O . GLU A 1 104 ? 1.098 -17.125 -24.859 1 98.81 104 GLU A O 1
ATOM 780 N N . SER A 1 105 ? 1.086 -15.43 -23.375 1 98.88 105 SER A N 1
ATOM 781 C CA . SER A 1 105 ? 0.059 -16.062 -22.547 1 98.88 105 SER A CA 1
ATOM 782 C C . SER A 1 105 ? -1.234 -16.25 -23.344 1 98.88 105 SER A C 1
ATOM 784 O O . SER A 1 105 ? -1.879 -17.297 -23.234 1 98.88 105 SER A O 1
ATOM 786 N N . ALA A 1 106 ? -1.593 -15.242 -24.062 1 98.88 106 ALA A N 1
ATOM 787 C CA . ALA A 1 106 ? -2.799 -15.32 -24.891 1 98.88 106 ALA A CA 1
ATOM 788 C C . ALA A 1 106 ? -2.674 -16.422 -25.938 1 98.88 106 ALA A C 1
ATOM 790 O O . ALA A 1 106 ? -3.645 -17.125 -26.219 1 98.88 106 ALA A O 1
ATOM 791 N N . ALA A 1 107 ? -1.537 -16.547 -26.516 1 98.94 107 ALA A N 1
ATOM 792 C CA . ALA A 1 107 ? -1.291 -17.594 -27.5 1 98.94 107 ALA A CA 1
ATOM 793 C C . ALA A 1 107 ? -1.427 -18.984 -26.875 1 98.94 107 ALA A C 1
ATOM 795 O O . ALA A 1 107 ? -1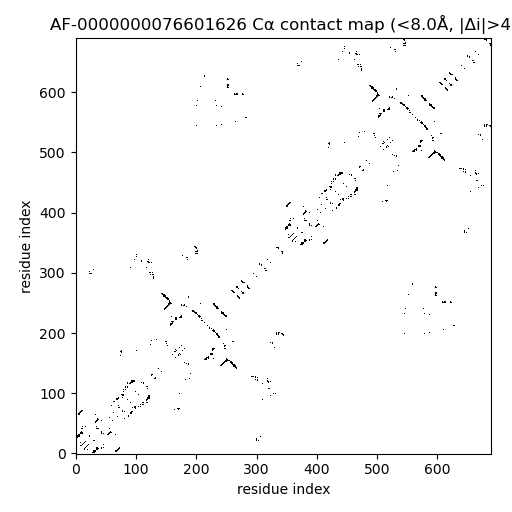.948 -19.906 -27.5 1 98.94 107 ALA A O 1
ATOM 796 N N . MET A 1 108 ? -0.933 -19.141 -25.672 1 98.94 108 MET A N 1
ATOM 797 C CA . MET A 1 108 ? -1.081 -20.391 -24.938 1 98.94 108 MET A CA 1
ATOM 798 C C . MET A 1 108 ? -2.555 -20.719 -24.719 1 98.94 108 MET A C 1
ATOM 800 O O . MET A 1 108 ? -2.975 -21.859 -24.938 1 98.94 108 MET A O 1
ATOM 804 N N . LEU A 1 109 ? -3.277 -19.719 -24.266 1 98.88 109 LEU A N 1
ATOM 805 C CA . LEU A 1 109 ? -4.703 -19.906 -24.016 1 98.88 109 LEU A CA 1
ATOM 806 C C . LEU A 1 109 ? -5.422 -20.297 -25.312 1 98.88 109 LEU A C 1
ATOM 808 O O . LEU A 1 109 ? -6.285 -21.188 -25.297 1 98.88 109 LEU A O 1
ATOM 812 N N . GLU A 1 110 ? -5.102 -19.625 -26.359 1 98.88 110 GLU A N 1
ATOM 813 C CA . GLU A 1 110 ? -5.707 -19.938 -27.656 1 98.88 110 GLU A CA 1
ATOM 814 C C . GLU A 1 110 ? -5.434 -21.375 -28.062 1 98.88 110 GLU A C 1
ATOM 816 O O . GLU A 1 110 ? -6.328 -22.062 -28.562 1 98.88 110 GLU A O 1
ATOM 821 N N . ALA A 1 111 ? -4.223 -21.828 -27.891 1 98.88 111 ALA A N 1
ATOM 822 C CA . ALA A 1 111 ? -3.867 -23.203 -28.219 1 98.88 111 ALA A CA 1
ATOM 823 C C . ALA A 1 111 ? -4.691 -24.188 -27.391 1 98.88 111 ALA A C 1
ATOM 825 O O . ALA A 1 111 ? -5.145 -25.219 -27.891 1 98.88 111 ALA A O 1
ATOM 826 N N . ALA A 1 112 ? -4.848 -23.891 -26.109 1 98.88 112 ALA A N 1
ATOM 827 C CA . ALA A 1 112 ? -5.664 -24.734 -25.25 1 98.88 112 ALA A CA 1
ATOM 828 C C . ALA A 1 112 ? -7.102 -24.812 -25.766 1 98.88 112 ALA A C 1
ATOM 830 O O . ALA A 1 112 ? -7.684 -25.891 -25.828 1 98.88 112 ALA A O 1
ATOM 831 N N . ASN A 1 113 ? -7.637 -23.688 -26.094 1 98.69 113 ASN A N 1
ATOM 832 C CA . ASN A 1 113 ? -9 -23.625 -26.609 1 98.69 113 ASN A CA 1
ATOM 833 C C . ASN A 1 113 ? -9.141 -24.406 -27.906 1 98.69 113 ASN A C 1
ATOM 835 O O . ASN A 1 113 ? -10.117 -25.141 -28.094 1 98.69 113 ASN A O 1
ATOM 839 N N . ARG A 1 114 ? -8.195 -24.266 -28.781 1 98.44 114 ARG A N 1
ATOM 840 C CA . ARG A 1 114 ? -8.227 -24.906 -30.094 1 98.44 114 ARG A CA 1
ATOM 841 C C . ARG A 1 114 ? -8.125 -26.422 -29.969 1 98.44 114 ARG A C 1
ATOM 843 O O . ARG A 1 114 ? -8.789 -27.156 -30.703 1 98.44 114 ARG A O 1
ATOM 850 N N . THR A 1 115 ? -7.34 -26.938 -29.109 1 98.62 115 THR A N 1
ATOM 851 C CA . THR A 1 115 ? -7.043 -28.359 -29.031 1 98.62 115 THR A CA 1
ATOM 852 C C . THR A 1 115 ? -8 -29.062 -28.078 1 98.62 115 THR A C 1
ATOM 854 O O . THR A 1 115 ? -8.133 -30.297 -28.094 1 98.62 115 THR A O 1
ATOM 857 N N . GLY A 1 116 ? -8.602 -28.266 -27.141 1 98.31 116 GLY A N 1
ATOM 858 C CA . GLY A 1 116 ? -9.484 -28.828 -26.125 1 98.31 116 GLY A CA 1
ATOM 859 C C . GLY A 1 116 ? -8.727 -29.484 -24.984 1 98.31 116 GLY A C 1
ATOM 860 O O . GLY A 1 116 ? -9.328 -30.156 -24.141 1 98.31 116 GLY A O 1
ATOM 861 N N . LYS A 1 117 ? -7.43 -29.344 -25 1 98.75 117 LYS A N 1
ATOM 862 C CA . LYS A 1 117 ? -6.617 -29.906 -23.922 1 98.75 117 LYS A CA 1
ATOM 863 C C . LYS A 1 117 ? -6.555 -28.953 -22.719 1 98.75 117 LYS A C 1
ATOM 865 O O . LYS A 1 117 ? -6.73 -27.75 -22.875 1 98.75 117 LYS A O 1
ATOM 870 N N . VAL A 1 118 ? -6.285 -29.484 -21.5 1 98.88 118 VAL A N 1
ATOM 871 C CA . VAL A 1 118 ? -6.273 -28.734 -20.25 1 98.88 118 VAL A CA 1
ATOM 872 C C . VAL A 1 118 ? -4.961 -27.969 -20.125 1 98.88 118 VAL A C 1
ATOM 874 O O . VAL A 1 118 ? -3.883 -28.531 -20.344 1 98.88 118 VAL A O 1
ATOM 877 N N . LEU A 1 119 ? -5.055 -26.688 -19.875 1 98.94 119 LEU A N 1
ATOM 878 C CA . LEU A 1 119 ? -3.916 -25.828 -19.547 1 98.94 119 LEU A CA 1
ATOM 879 C C . LEU A 1 119 ? -4.051 -25.266 -18.141 1 98.94 119 LEU A C 1
ATOM 881 O O . LEU A 1 119 ? -4.91 -24.422 -17.891 1 98.94 119 LEU A O 1
ATOM 885 N N . GLY A 1 120 ? -3.236 -25.766 -17.234 1 98.81 120 GLY A N 1
ATOM 886 C CA . GLY A 1 120 ? -3.127 -25.203 -15.898 1 98.81 120 GLY A CA 1
ATOM 887 C C . GLY A 1 120 ? -1.879 -24.359 -15.703 1 98.81 120 GLY A C 1
ATOM 888 O O . GLY A 1 120 ? -0.862 -24.594 -16.359 1 98.81 120 GLY A O 1
ATOM 889 N N . ILE A 1 121 ? -1.955 -23.375 -14.875 1 98.94 121 ILE A N 1
ATOM 890 C CA . ILE A 1 121 ? -0.815 -22.531 -14.539 1 98.94 121 ILE A CA 1
ATOM 891 C C . ILE A 1 121 ? -0.486 -22.688 -13.055 1 98.94 121 ILE A C 1
ATOM 893 O O . ILE A 1 121 ? -1.388 -22.75 -12.219 1 98.94 121 ILE A O 1
ATOM 897 N N . GLY A 1 122 ? 0.78 -22.656 -12.727 1 98.69 122 GLY A N 1
ATOM 898 C CA . GLY A 1 122 ? 1.307 -23.094 -11.438 1 98.69 122 GLY A CA 1
ATOM 899 C C . GLY A 1 122 ? 1.169 -22.031 -10.359 1 98.69 122 GLY A C 1
ATOM 900 O O . GLY A 1 122 ? 2.094 -21.828 -9.57 1 98.69 122 GLY A O 1
ATOM 901 N N . PHE A 1 123 ? 0.067 -21.359 -10.219 1 98.69 123 PHE A N 1
ATOM 902 C CA . PHE A 1 123 ? -0.21 -20.484 -9.086 1 98.69 123 PHE A CA 1
ATOM 903 C C . PHE A 1 123 ? -0.702 -21.281 -7.887 1 98.69 123 PHE A C 1
ATOM 905 O O . PHE A 1 123 ? -1.89 -21.25 -7.559 1 98.69 123 PHE A O 1
ATOM 912 N N . HIS A 1 124 ? 0.218 -21.812 -7.137 1 98.25 124 HIS A N 1
ATOM 913 C CA . HIS A 1 124 ? -0.09 -22.797 -6.109 1 98.25 124 HIS A CA 1
ATOM 914 C C . HIS A 1 124 ? -0.615 -22.125 -4.844 1 98.25 124 HIS A C 1
ATOM 916 O O . HIS A 1 124 ? -1.17 -22.797 -3.967 1 98.25 124 HIS A O 1
ATOM 922 N N . TYR A 1 125 ? -0.536 -20.781 -4.711 1 98.38 125 TYR A N 1
ATOM 923 C CA . TYR A 1 125 ? -1.026 -20.109 -3.52 1 98.38 125 TYR A CA 1
ATOM 924 C C . TYR A 1 125 ? -2.539 -20.234 -3.398 1 98.38 125 TYR A C 1
ATOM 926 O O . TYR A 1 125 ? -3.086 -20.188 -2.295 1 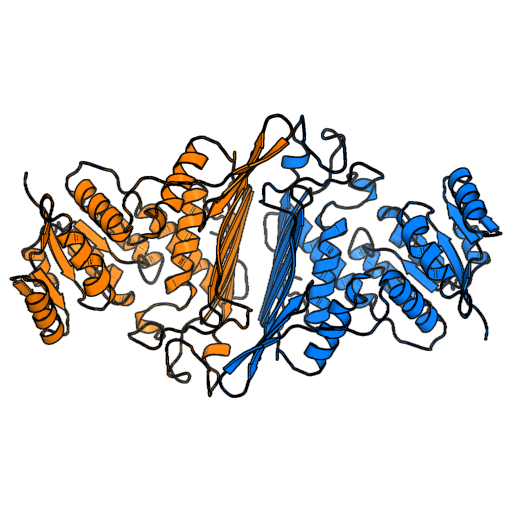98.38 125 TYR A O 1
ATOM 934 N N . ARG A 1 126 ? -3.217 -20.375 -4.555 1 98.69 126 ARG A N 1
ATOM 935 C CA . ARG A 1 126 ? -4.664 -20.547 -4.504 1 98.69 126 ARG A CA 1
ATOM 936 C C . ARG A 1 126 ? -5.031 -21.844 -3.775 1 98.69 126 ARG A C 1
ATOM 938 O O . ARG A 1 126 ? -6.18 -22.016 -3.363 1 98.69 126 ARG A O 1
ATOM 945 N N . PHE A 1 127 ? -4.027 -22.75 -3.578 1 98.56 127 PHE A N 1
ATOM 946 C CA . PHE A 1 127 ? -4.32 -24.062 -3.016 1 98.56 127 PHE A CA 1
ATOM 947 C C . PHE A 1 127 ? -3.939 -24.125 -1.542 1 98.56 127 PHE A C 1
ATOM 949 O O . PHE A 1 127 ? -4.133 -25.141 -0.884 1 98.56 127 PHE A O 1
ATOM 956 N N . THR A 1 128 ? -3.314 -23.062 -1.009 1 97.88 128 THR A N 1
ATOM 957 C CA . THR A 1 128 ? -3.055 -23.047 0.426 1 97.88 128 THR A CA 1
ATOM 958 C C . THR A 1 128 ? -4.359 -23.125 1.214 1 97.88 128 THR A C 1
ATOM 960 O O . THR A 1 128 ? -5.402 -22.656 0.75 1 97.88 128 THR A O 1
ATOM 963 N N . LYS A 1 129 ? -4.27 -23.672 2.412 1 97.06 129 LYS A N 1
ATOM 964 C CA . LYS A 1 129 ? -5.453 -23.828 3.252 1 97.06 129 LYS A CA 1
ATOM 965 C C . LYS A 1 129 ? -6.074 -22.469 3.578 1 97.06 129 LYS A C 1
ATOM 967 O O . LYS A 1 129 ? -7.301 -22.312 3.564 1 97.06 129 LYS A O 1
ATOM 972 N N . ASP A 1 130 ? -5.277 -21.484 3.818 1 96.94 130 ASP A N 1
ATOM 973 C CA . ASP A 1 130 ? -5.758 -20.141 4.109 1 96.94 130 ASP A CA 1
ATOM 974 C C . ASP A 1 130 ? -6.523 -19.562 2.924 1 96.94 130 ASP A C 1
ATOM 976 O O . ASP A 1 130 ? -7.594 -18.969 3.098 1 96.94 130 ASP A O 1
ATOM 980 N N . ALA A 1 131 ? -5.973 -19.703 1.708 1 98.06 131 ALA A N 1
ATOM 981 C CA . ALA A 1 131 ? -6.578 -19.141 0.505 1 98.06 131 ALA A CA 1
ATOM 982 C C . ALA A 1 131 ? -7.914 -19.812 0.198 1 98.06 131 ALA A C 1
ATOM 984 O O . ALA A 1 131 ? -8.898 -19.141 -0.124 1 98.06 131 ALA A O 1
ATOM 985 N N . GLN A 1 132 ? -7.91 -21.125 0.295 1 98 132 GLN A N 1
ATOM 986 C CA . GLN A 1 132 ? -9.141 -21.859 0.038 1 98 132 GLN A CA 1
ATOM 987 C C . GLN A 1 132 ? -10.227 -21.484 1.04 1 98 132 GLN A C 1
ATOM 989 O O . GLN A 1 132 ? -11.391 -21.312 0.666 1 98 132 GLN A O 1
ATOM 994 N N . ALA A 1 133 ? -9.844 -21.406 2.303 1 97.62 133 ALA A N 1
ATOM 995 C CA . ALA A 1 133 ? -10.797 -21 3.33 1 97.62 133 ALA A CA 1
ATOM 996 C C . ALA A 1 133 ? -11.305 -19.578 3.078 1 97.62 133 ALA A C 1
ATOM 998 O O . ALA A 1 133 ? -12.508 -19.312 3.188 1 97.62 133 ALA A O 1
ATOM 999 N N . ALA A 1 134 ? -10.43 -18.703 2.748 1 98.06 134 ALA A N 1
ATOM 1000 C CA . ALA A 1 134 ? -10.812 -17.328 2.434 1 98.06 134 ALA A CA 1
ATOM 1001 C C . ALA A 1 134 ? -11.797 -17.281 1.27 1 98.06 134 ALA A C 1
ATOM 1003 O O . ALA A 1 134 ? -12.781 -16.531 1.31 1 98.06 134 ALA A O 1
ATOM 1004 N N . LYS A 1 135 ? -11.516 -18.016 0.209 1 98.38 135 LYS A N 1
ATOM 1005 C CA . LYS A 1 135 ? -12.391 -18.062 -0.96 1 98.38 135 LYS A CA 1
ATOM 1006 C C . LYS A 1 135 ? -13.797 -18.516 -0.577 1 98.38 135 LYS A C 1
ATOM 1008 O O . LYS A 1 135 ? -14.781 -17.922 -1.03 1 98.38 135 LYS A O 1
ATOM 1013 N N . ARG A 1 136 ? -13.875 -19.531 0.28 1 97.5 136 ARG A N 1
ATOM 1014 C CA . ARG A 1 136 ? -15.18 -20 0.742 1 97.5 136 ARG A CA 1
ATOM 1015 C C . ARG A 1 136 ? -15.93 -18.906 1.491 1 97.5 136 ARG A C 1
ATOM 1017 O O . ARG A 1 136 ? -17.125 -18.719 1.279 1 97.5 136 ARG A O 1
ATOM 1024 N N . MET A 1 137 ? -15.234 -18.234 2.359 1 97.31 137 MET A N 1
ATOM 1025 C CA . MET A 1 137 ? -15.836 -17.156 3.148 1 97.31 137 MET A CA 1
ATOM 1026 C C . MET A 1 137 ? -16.359 -16.047 2.244 1 97.31 137 MET A C 1
ATOM 1028 O O . MET A 1 137 ? -17.453 -15.516 2.477 1 97.31 137 MET A O 1
ATOM 1032 N N . ILE A 1 138 ? -15.617 -15.719 1.236 1 98.06 138 ILE A N 1
ATOM 1033 C CA . ILE A 1 138 ? -15.984 -14.648 0.318 1 98.06 138 ILE A CA 1
ATOM 1034 C C . ILE A 1 138 ? -17.188 -15.086 -0.515 1 98.06 138 ILE A C 1
ATOM 1036 O O . ILE A 1 138 ? -18.125 -14.305 -0.724 1 98.06 138 ILE A O 1
ATOM 1040 N N . GLU A 1 139 ? -17.156 -16.312 -0.988 1 97.62 139 GLU A N 1
ATOM 1041 C CA . GLU A 1 139 ? -18.266 -16.844 -1.765 1 97.62 139 GLU A CA 1
ATOM 1042 C C . GLU A 1 139 ? -19.547 -16.891 -0.93 1 97.62 139 GLU A C 1
ATOM 1044 O O . GLU A 1 139 ? -20.656 -16.781 -1.464 1 97.62 139 GLU A O 1
ATOM 1049 N N . GLU A 1 140 ? -19.359 -17.062 0.379 1 97.62 140 GLU A N 1
ATOM 1050 C CA . GLU A 1 140 ? -20.5 -17.078 1.293 1 97.62 140 GLU A CA 1
ATOM 1051 C C . GLU A 1 140 ? -20.875 -15.656 1.72 1 97.62 140 GLU A C 1
ATOM 1053 O O . GLU A 1 140 ? -21.641 -15.469 2.668 1 97.62 140 GLU A O 1
ATOM 1058 N N . ASN A 1 141 ? -20.281 -14.656 1.146 1 97.69 141 ASN A N 1
ATOM 1059 C CA . ASN A 1 141 ? -20.609 -13.242 1.273 1 97.69 141 ASN A CA 1
ATOM 1060 C C . ASN A 1 141 ? -20.25 -12.703 2.654 1 97.69 141 ASN A C 1
ATOM 1062 O O . ASN A 1 141 ? -20.938 -11.828 3.182 1 97.69 141 ASN A O 1
ATOM 1066 N N . GLU A 1 142 ? -19.188 -13.273 3.25 1 97.19 142 GLU A N 1
ATOM 1067 C CA . GLU A 1 142 ? -18.797 -12.859 4.594 1 97.19 142 GLU A CA 1
ATOM 1068 C C . GLU A 1 142 ? -18.203 -11.453 4.582 1 97.19 142 GLU A C 1
ATOM 1070 O O . GLU A 1 142 ? -18.172 -10.781 5.617 1 97.19 142 GLU A O 1
ATOM 1075 N N . ILE A 1 143 ? -17.75 -10.969 3.467 1 97.44 143 ILE A N 1
ATOM 1076 C CA . ILE A 1 143 ? -17.094 -9.664 3.5 1 97.44 143 ILE A CA 1
ATOM 1077 C C . ILE A 1 143 ? -17.844 -8.695 2.584 1 97.44 143 ILE A C 1
ATOM 1079 O O . ILE A 1 143 ? -17.453 -7.527 2.457 1 97.44 143 ILE A O 1
ATOM 1083 N N . GLY A 1 144 ? -18.969 -9.109 1.914 1 96.62 144 GLY A N 1
ATOM 1084 C CA . GLY A 1 144 ? -19.625 -8.273 0.922 1 96.62 144 GLY A CA 1
ATOM 1085 C C . GLY A 1 144 ? -18.766 -7.996 -0.291 1 96.62 144 GLY A C 1
ATOM 1086 O O . GLY A 1 144 ? -17.844 -8.75 -0.585 1 96.62 144 GLY A O 1
ATOM 1087 N N . ALA A 1 145 ? -19.094 -6.98 -1.062 1 97 145 ALA A N 1
ATOM 1088 C CA . ALA A 1 145 ? -18.297 -6.617 -2.234 1 97 145 ALA A CA 1
ATOM 1089 C C . ALA A 1 145 ? -16.922 -6.086 -1.828 1 97 145 ALA A C 1
ATOM 1091 O O . ALA A 1 145 ? -16.828 -5.215 -0.96 1 97 145 ALA A O 1
ATOM 1092 N N . PRO A 1 146 ? -15.852 -6.648 -2.424 1 97.81 146 PRO A N 1
ATOM 1093 C CA . PRO A 1 146 ? -14.523 -6.09 -2.166 1 97.81 146 PRO A CA 1
ATOM 1094 C C . PRO A 1 146 ? -14.414 -4.621 -2.57 1 97.81 146 PRO A C 1
ATOM 1096 O O . PRO A 1 146 ? -14.938 -4.223 -3.613 1 97.81 146 PRO A O 1
ATOM 1099 N N . ILE A 1 147 ? -13.75 -3.805 -1.735 1 98.06 147 ILE A N 1
ATOM 1100 C CA . ILE A 1 147 ? -13.578 -2.381 -2.004 1 98.06 147 ILE A CA 1
ATOM 1101 C C . ILE A 1 147 ? -12.102 -2.078 -2.252 1 98.06 147 ILE A C 1
ATOM 1103 O O . ILE A 1 147 ? -11.742 -1.51 -3.287 1 98.06 147 ILE A O 1
ATOM 1107 N N . VAL A 1 148 ? -11.242 -2.473 -1.323 1 98.81 148 VAL A N 1
ATOM 1108 C CA . VAL A 1 148 ? -9.812 -2.223 -1.44 1 98.81 148 VAL A CA 1
ATOM 1109 C C . VAL A 1 148 ? -9.039 -3.508 -1.149 1 98.81 148 VAL A C 1
ATOM 1111 O O . VAL A 1 148 ? -9.305 -4.191 -0.158 1 98.81 148 VAL A O 1
ATOM 1114 N N . ALA A 1 149 ? -8.133 -3.824 -2.027 1 98.94 149 ALA A N 1
ATOM 1115 C CA . ALA A 1 149 ? -7.188 -4.918 -1.796 1 98.94 149 ALA A CA 1
ATOM 1116 C C . ALA A 1 149 ? -5.773 -4.383 -1.582 1 98.94 149 ALA A C 1
ATOM 1118 O O . ALA A 1 149 ? -5.363 -3.416 -2.225 1 98.94 149 ALA A O 1
ATOM 1119 N N . ARG A 1 150 ? -5.051 -4.949 -0.682 1 98.81 150 ARG A N 1
ATOM 1120 C CA . ARG A 1 150 ? -3.635 -4.715 -0.423 1 98.81 150 ARG A CA 1
ATOM 1121 C C . ARG A 1 150 ? -2.832 -6.004 -0.559 1 98.81 150 ARG A C 1
ATOM 1123 O O . ARG A 1 150 ? -3.1 -6.984 0.139 1 98.81 150 ARG A O 1
ATOM 1130 N N . ALA A 1 151 ? -1.943 -6.031 -1.454 1 98.81 151 ALA A N 1
ATOM 1131 C CA . ALA A 1 151 ? -1.085 -7.195 -1.66 1 98.81 151 ALA A CA 1
ATOM 1132 C C . ALA A 1 151 ? 0.389 -6.812 -1.562 1 98.81 151 ALA A C 1
ATOM 1134 O O . ALA A 1 151 ? 0.818 -5.812 -2.146 1 98.81 151 ALA A O 1
ATOM 1135 N N . HIS A 1 152 ? 1.132 -7.578 -0.795 1 98.5 152 HIS A N 1
ATOM 1136 C CA . HIS A 1 152 ? 2.559 -7.293 -0.702 1 98.5 152 HIS A CA 1
ATOM 1137 C C . HIS A 1 152 ? 3.369 -8.57 -0.53 1 98.5 152 HIS A C 1
ATOM 1139 O O . HIS A 1 152 ? 2.885 -9.547 0.057 1 98.5 152 HIS A O 1
ATOM 1145 N N . ALA A 1 153 ? 4.445 -8.617 -1.053 1 98.69 153 ALA A N 1
ATOM 1146 C CA . ALA A 1 153 ? 5.496 -9.625 -0.924 1 98.69 153 ALA A CA 1
ATOM 1147 C C . ALA A 1 153 ? 6.867 -8.977 -0.786 1 98.69 153 ALA A C 1
ATOM 1149 O O . ALA A 1 153 ? 7.559 -8.75 -1.783 1 98.69 153 ALA A O 1
ATOM 1150 N N . MET A 1 154 ? 7.297 -8.766 0.454 1 98.69 154 MET A N 1
ATOM 1151 C CA . MET A 1 154 ? 8.453 -7.914 0.709 1 98.69 154 MET A CA 1
ATOM 1152 C C . MET A 1 154 ? 9.57 -8.703 1.384 1 98.69 154 MET A C 1
ATOM 1154 O O . MET A 1 154 ? 9.383 -9.258 2.465 1 98.69 154 MET A O 1
ATOM 1158 N N . ARG A 1 155 ? 10.68 -8.711 0.764 1 98.62 155 ARG A N 1
ATOM 1159 C CA . ARG A 1 155 ? 11.898 -9.227 1.38 1 98.62 155 ARG A CA 1
ATOM 1160 C C . ARG A 1 155 ? 12.875 -8.102 1.689 1 98.62 155 ARG A C 1
ATOM 1162 O O . ARG A 1 155 ? 12.953 -7.121 0.947 1 98.62 155 ARG A O 1
ATOM 1169 N N . ARG A 1 156 ? 13.602 -8.242 2.76 1 97.75 156 ARG A N 1
ATOM 1170 C CA . ARG A 1 156 ? 14.586 -7.238 3.156 1 97.75 156 ARG A CA 1
ATOM 1171 C C . ARG A 1 156 ? 15.844 -7.344 2.307 1 97.75 156 ARG A C 1
ATOM 1173 O O . ARG A 1 156 ? 16.203 -6.402 1.597 1 97.75 156 ARG A O 1
ATOM 1180 N N . ARG A 1 157 ? 16.453 -8.43 2.234 1 97.38 157 ARG A N 1
ATOM 1181 C CA . ARG A 1 157 ? 17.656 -8.695 1.442 1 97.38 157 ARG A CA 1
ATOM 1182 C C . ARG A 1 157 ? 17.766 -10.18 1.098 1 97.38 157 ARG A C 1
ATOM 1184 O O . ARG A 1 157 ? 18.656 -10.875 1.593 1 97.38 157 ARG A O 1
ATOM 1191 N N . LYS A 1 158 ? 16.953 -10.609 0.166 1 98.12 158 LYS A N 1
ATOM 1192 C CA . LYS A 1 158 ? 16.922 -12 -0.279 1 98.12 158 LYS A CA 1
ATOM 1193 C C . LYS A 1 158 ? 16.719 -12.086 -1.788 1 98.12 158 LYS A C 1
ATOM 1195 O O . LYS A 1 158 ? 15.672 -12.555 -2.25 1 98.12 158 LYS A O 1
ATOM 1200 N N . VAL A 1 159 ? 17.703 -11.75 -2.52 1 97.69 159 VAL A N 1
ATOM 1201 C CA . VAL A 1 159 ? 17.75 -11.859 -3.975 1 97.69 159 VAL A CA 1
ATOM 1202 C C . VAL A 1 159 ? 18.219 -13.25 -4.371 1 97.69 159 VAL A C 1
ATOM 1204 O O . VAL A 1 159 ? 19.234 -13.742 -3.871 1 97.69 159 VAL A O 1
ATOM 1207 N N . PRO A 1 160 ? 17.453 -13.867 -5.184 1 96.25 160 PRO A N 1
ATOM 1208 C CA . PRO A 1 160 ? 17.938 -15.164 -5.641 1 96.25 160 PRO A CA 1
ATOM 1209 C C . PRO A 1 160 ? 19.141 -15.039 -6.574 1 96.25 160 PRO A C 1
ATOM 1211 O O . PRO A 1 160 ? 19.016 -14.508 -7.68 1 96.25 160 PRO A O 1
ATOM 1214 N N . GLY A 1 161 ? 20.219 -15.586 -6.105 1 92.25 161 GLY A N 1
ATOM 1215 C CA . GLY A 1 161 ? 21.453 -15.492 -6.879 1 92.25 161 GLY A CA 1
ATOM 1216 C C . GLY A 1 161 ? 21.766 -16.75 -7.664 1 92.25 161 GLY A C 1
ATOM 1217 O O . GLY A 1 161 ? 22.875 -16.922 -8.164 1 92.25 161 GLY A O 1
ATOM 1218 N N . TRP A 1 162 ? 20.828 -17.641 -7.793 1 90.25 162 TRP A N 1
ATOM 1219 C CA . TRP A 1 162 ? 21.016 -18.891 -8.516 1 90.25 162 TRP A CA 1
ATOM 1220 C C . TRP A 1 162 ? 20.094 -18.969 -9.727 1 90.25 162 TRP A C 1
ATOM 1222 O O . TRP A 1 162 ? 19.203 -18.109 -9.891 1 90.25 162 TRP A O 1
ATOM 1232 N N . GLY A 1 163 ? 20.422 -19.891 -10.602 1 90.69 163 GLY A N 1
ATOM 1233 C CA . GLY A 1 163 ? 19.594 -20.047 -11.781 1 90.69 163 GLY A CA 1
ATOM 1234 C C . GLY A 1 163 ? 19.609 -18.828 -12.688 1 90.69 163 GLY A C 1
ATOM 1235 O O . GLY A 1 163 ? 20.672 -18.281 -12.984 1 90.69 163 GLY A O 1
ATOM 1236 N N . VAL A 1 164 ? 18.359 -18.531 -13.102 1 92.5 164 VAL A N 1
ATOM 1237 C CA . VAL A 1 164 ? 18.297 -17.484 -14.117 1 92.5 164 VAL A CA 1
ATOM 1238 C C . VAL A 1 164 ? 17.469 -16.312 -13.602 1 92.5 164 VAL A C 1
ATOM 1240 O O . VAL A 1 164 ? 17 -15.484 -14.383 1 92.5 164 VAL A O 1
ATOM 1243 N N . PHE A 1 165 ? 17.312 -16.234 -12.32 1 94.88 165 PHE A N 1
ATOM 1244 C CA . PHE A 1 165 ? 16.344 -15.328 -11.727 1 94.88 165 PHE A CA 1
ATOM 1245 C C . PHE A 1 165 ? 16.703 -13.875 -12.023 1 94.88 165 PHE A C 1
ATOM 1247 O O . PHE A 1 165 ? 15.812 -13.016 -12.125 1 94.88 165 PHE A O 1
ATOM 1254 N N . THR A 1 166 ? 17.969 -13.625 -12.094 1 96.31 166 THR A N 1
ATOM 1255 C CA . THR A 1 166 ? 18.375 -12.234 -12.219 1 96.31 166 THR A CA 1
ATOM 1256 C C . THR A 1 166 ? 18.641 -11.875 -13.68 1 96.31 166 THR A C 1
ATOM 1258 O O . THR A 1 166 ? 19.172 -10.812 -13.977 1 96.31 166 THR A O 1
ATOM 1261 N N . ASN A 1 167 ? 18.297 -12.828 -14.609 1 96.25 167 ASN A N 1
ATOM 1262 C CA . ASN A 1 167 ? 18.5 -12.648 -16.047 1 96.25 167 ASN A CA 1
ATOM 1263 C C . ASN A 1 167 ? 17.203 -12.289 -16.75 1 96.25 167 ASN A C 1
ATOM 1265 O O . ASN A 1 167 ? 16.359 -13.156 -17 1 96.25 167 ASN A O 1
ATOM 1269 N N . LYS A 1 168 ? 17.109 -11.133 -17.281 1 95.81 168 LYS A N 1
ATOM 1270 C CA . LYS A 1 168 ? 15.867 -10.633 -17.875 1 95.81 168 LYS A CA 1
ATOM 1271 C C . LYS A 1 168 ? 15.516 -11.406 -19.141 1 95.81 168 LYS A C 1
ATOM 1273 O O . LYS A 1 168 ? 14.336 -11.664 -19.406 1 95.81 168 LYS A O 1
ATOM 1278 N N . GLU A 1 169 ? 16.469 -11.727 -19.906 1 95.81 169 GLU A N 1
ATOM 1279 C CA . GLU A 1 169 ? 16.234 -12.414 -21.172 1 95.81 169 GLU A CA 1
ATOM 1280 C C . GLU A 1 169 ? 15.57 -13.773 -20.938 1 95.81 169 GLU A C 1
ATOM 1282 O O . GLU A 1 169 ? 14.719 -14.195 -21.719 1 95.81 169 GLU A O 1
ATOM 1287 N N . LEU A 1 170 ? 15.938 -14.43 -19.875 1 95.75 170 LEU A N 1
ATOM 1288 C CA . LEU A 1 170 ? 15.453 -15.781 -19.625 1 95.75 170 LEU A CA 1
ATOM 1289 C C . LEU A 1 170 ? 14.25 -15.766 -18.703 1 95.75 170 LEU A C 1
ATOM 1291 O O . LEU A 1 170 ? 13.359 -16.609 -18.812 1 95.75 170 LEU A O 1
ATOM 1295 N N . GLN A 1 171 ? 14.211 -14.844 -17.797 1 95.69 171 GLN A N 1
ATOM 1296 C CA . GLN A 1 171 ? 13.164 -14.82 -16.781 1 95.69 171 GLN A CA 1
ATOM 1297 C C . GLN A 1 171 ? 12.031 -13.883 -17.172 1 95.69 171 GLN A C 1
ATOM 1299 O O . GLN A 1 171 ? 10.883 -14.086 -16.781 1 95.69 171 GLN A O 1
ATOM 1304 N N . GLY A 1 172 ? 12.328 -12.781 -17.859 1 96.5 172 GLY A N 1
ATOM 1305 C CA . GLY A 1 172 ? 11.336 -11.797 -18.266 1 96.5 172 GLY A CA 1
ATOM 1306 C C . GLY A 1 172 ? 11.156 -10.68 -17.25 1 96.5 172 GLY A C 1
ATOM 1307 O O . GLY A 1 172 ? 10.664 -9.602 -17.594 1 96.5 172 GLY A O 1
ATOM 1308 N N . GLY A 1 173 ? 11.516 -10.859 -16.016 1 97.69 173 GLY A N 1
ATOM 1309 C CA . GLY A 1 173 ? 11.398 -9.906 -14.93 1 97.69 173 GLY A CA 1
ATOM 1310 C C . GLY A 1 173 ? 11.961 -10.43 -13.617 1 97.69 173 GLY A C 1
ATOM 1311 O O . GLY A 1 173 ? 12.516 -11.531 -13.57 1 97.69 173 GLY A O 1
ATOM 1312 N N . GLY A 1 174 ? 11.852 -9.641 -12.578 1 98.25 174 GLY A N 1
ATOM 1313 C CA . GLY A 1 174 ? 12.445 -9.992 -11.297 1 98.25 174 GLY A CA 1
ATOM 1314 C C . GLY A 1 174 ? 11.422 -10.297 -10.227 1 98.25 174 GLY A C 1
ATOM 1315 O O . GLY A 1 174 ? 10.617 -11.219 -10.367 1 98.25 174 GLY A O 1
ATOM 1316 N N . SER A 1 175 ? 11.445 -9.445 -9.172 1 98.62 175 SER A N 1
ATOM 1317 C CA . SER A 1 175 ? 10.609 -9.672 -7.996 1 98.62 175 SER A CA 1
ATOM 1318 C C . SER A 1 175 ? 9.133 -9.75 -8.367 1 98.62 175 SER A C 1
ATOM 1320 O O . SER A 1 175 ? 8.383 -10.523 -7.777 1 98.62 175 SER A O 1
ATOM 1322 N N . LEU A 1 176 ? 8.672 -9.039 -9.344 1 98.75 176 LEU A N 1
ATOM 1323 C CA . LEU A 1 176 ? 7.262 -8.977 -9.727 1 98.75 176 LEU A CA 1
ATOM 1324 C C . LEU A 1 176 ? 6.793 -10.305 -10.297 1 98.75 176 LEU A C 1
ATOM 1326 O O . LEU A 1 176 ? 5.832 -10.898 -9.797 1 98.75 176 LEU A O 1
ATOM 1330 N N . ILE A 1 177 ? 7.453 -10.867 -11.266 1 98.38 177 ILE A N 1
ATOM 1331 C CA . ILE A 1 177 ? 6.953 -12.047 -11.961 1 98.38 177 ILE A CA 1
ATOM 1332 C C . ILE A 1 177 ? 7.328 -13.305 -11.18 1 98.38 177 ILE A C 1
ATOM 1334 O O . ILE A 1 177 ? 6.766 -14.375 -11.406 1 98.38 177 ILE A O 1
ATOM 1338 N N . ASP A 1 178 ? 8.328 -13.188 -10.32 1 97.62 178 ASP A N 1
ATOM 1339 C CA . ASP A 1 178 ? 8.805 -14.336 -9.562 1 97.62 178 ASP A CA 1
ATOM 1340 C C . ASP A 1 178 ? 7.984 -14.539 -8.289 1 97.62 178 ASP A C 1
ATOM 1342 O O . ASP A 1 178 ? 7.508 -15.641 -8.023 1 97.62 178 ASP A O 1
ATOM 1346 N N . TRP A 1 179 ? 7.895 -13.516 -7.535 1 98 179 TRP A N 1
ATOM 1347 C CA . TRP A 1 179 ? 7.332 -13.625 -6.191 1 98 179 TRP A CA 1
ATOM 1348 C C . TRP A 1 179 ? 6.023 -12.844 -6.086 1 98 179 TRP A C 1
ATOM 1350 O O . TRP A 1 179 ? 5.008 -13.383 -5.637 1 98 179 TRP A O 1
ATOM 1360 N N . GLY A 1 180 ? 6.004 -11.609 -6.582 1 98.69 180 GLY A N 1
ATOM 1361 C CA . GLY A 1 180 ? 4.848 -10.734 -6.516 1 98.69 180 GLY A CA 1
ATOM 1362 C C . GLY A 1 180 ? 3.633 -11.289 -7.23 1 98.69 180 GLY A C 1
ATOM 1363 O O . GLY A 1 180 ? 2.498 -11.094 -6.789 1 98.69 180 GLY A O 1
ATOM 1364 N N . CYS A 1 181 ? 3.857 -12.008 -8.312 1 98.75 181 CYS A N 1
ATOM 1365 C CA . CYS A 1 181 ? 2.76 -12.492 -9.148 1 98.75 181 CYS A CA 1
ATOM 1366 C C . CYS A 1 181 ? 1.869 -13.445 -8.367 1 98.75 181 CYS A C 1
ATOM 1368 O O . CYS A 1 181 ? 0.67 -13.547 -8.633 1 98.75 181 CYS A O 1
ATOM 1370 N N . HIS A 1 182 ? 2.426 -14.172 -7.344 1 98.75 182 HIS A N 1
ATOM 1371 C CA . HIS A 1 182 ? 1.615 -15.047 -6.508 1 98.75 182 HIS A CA 1
ATOM 1372 C C . HIS A 1 182 ? 0.542 -14.258 -5.762 1 98.75 182 HIS A C 1
ATOM 1374 O O . HIS A 1 182 ? -0.621 -14.664 -5.73 1 98.75 182 HIS A O 1
ATOM 1380 N N . PHE A 1 183 ? 0.926 -13.156 -5.242 1 98.81 183 PHE A N 1
ATOM 1381 C CA . PHE A 1 183 ? 0.027 -12.367 -4.41 1 98.81 183 PHE A CA 1
ATOM 1382 C C . PHE A 1 183 ? -0.912 -11.523 -5.266 1 98.81 183 PHE A C 1
ATOM 1384 O O . PHE A 1 183 ? -2.059 -11.281 -4.883 1 98.81 183 PHE A O 1
ATOM 1391 N N . LEU A 1 184 ? -0.396 -11.102 -6.41 1 98.88 184 LEU A N 1
ATOM 1392 C CA . LEU A 1 184 ? -1.274 -10.461 -7.383 1 98.88 184 LEU A CA 1
ATOM 1393 C C . LEU A 1 184 ? -2.383 -11.414 -7.824 1 98.88 184 LEU A C 1
ATOM 1395 O O . LEU A 1 184 ? -3.564 -11.062 -7.758 1 98.88 184 LEU A O 1
ATOM 1399 N N . ASP A 1 185 ? -2.008 -12.594 -8.188 1 98.94 185 ASP A N 1
ATOM 1400 C CA . ASP A 1 185 ? -2.957 -13.617 -8.617 1 98.94 185 ASP A CA 1
ATOM 1401 C C . ASP A 1 185 ? -3.959 -13.938 -7.508 1 98.94 185 ASP A C 1
ATOM 1403 O O . ASP A 1 185 ? -5.168 -13.977 -7.746 1 98.94 185 ASP A O 1
ATOM 1407 N N . LEU A 1 186 ? -3.422 -14.211 -6.316 1 98.88 186 LEU A N 1
ATOM 1408 C CA . LEU A 1 186 ? -4.273 -14.578 -5.191 1 98.88 186 LEU A CA 1
ATOM 1409 C C . LEU A 1 186 ? -5.289 -13.477 -4.895 1 98.88 186 LEU A C 1
ATOM 1411 O O . LEU A 1 186 ? -6.469 -13.758 -4.676 1 98.88 186 LEU A O 1
ATOM 1415 N N . SER A 1 187 ? -4.887 -12.25 -4.91 1 98.88 187 SER A N 1
ATOM 1416 C CA . SER A 1 187 ? -5.77 -11.125 -4.652 1 98.88 187 SER A CA 1
ATOM 1417 C C . SER A 1 187 ? -6.875 -11.031 -5.699 1 98.88 187 SER A C 1
ATOM 1419 O O . SER A 1 187 ? -8.047 -10.867 -5.359 1 98.88 187 SER A O 1
ATOM 1421 N N . LEU A 1 188 ? -6.465 -11.125 -6.977 1 98.94 188 LEU A N 1
ATOM 1422 C CA . LEU A 1 188 ? -7.434 -11.047 -8.062 1 98.94 188 LEU A CA 1
ATOM 1423 C C . LEU A 1 188 ? -8.477 -12.148 -7.941 1 98.94 188 LEU A C 1
ATOM 1425 O O . LEU A 1 188 ? -9.68 -11.891 -8.078 1 98.94 188 LEU A O 1
ATOM 1429 N N . TRP A 1 189 ? -7.992 -13.297 -7.645 1 98.88 189 TRP A N 1
ATOM 1430 C CA . TRP A 1 189 ? -8.867 -14.461 -7.512 1 98.88 189 TRP A CA 1
ATOM 1431 C C . TRP A 1 189 ? -9.867 -14.258 -6.383 1 98.88 189 TRP A C 1
ATOM 1433 O O . TRP A 1 189 ? -11.062 -14.516 -6.551 1 98.88 189 TRP A O 1
ATOM 1443 N N . LEU A 1 190 ? -9.391 -13.781 -5.273 1 98.81 190 LEU A N 1
ATOM 1444 C CA . LEU A 1 190 ? -10.242 -13.578 -4.105 1 98.81 190 LEU A CA 1
ATOM 1445 C C . LEU A 1 190 ? -11.227 -12.438 -4.34 1 98.81 190 LEU A C 1
ATOM 1447 O O . LEU A 1 190 ? -12.344 -12.461 -3.822 1 98.81 190 LEU A O 1
ATOM 1451 N N . MET A 1 191 ? -10.875 -11.492 -5.156 1 98.69 191 MET A N 1
ATOM 1452 C CA . MET A 1 191 ? -11.75 -10.367 -5.465 1 98.69 191 MET A CA 1
ATOM 1453 C C . MET A 1 191 ? -12.797 -10.766 -6.5 1 98.69 191 MET A C 1
ATOM 1455 O O . MET A 1 191 ? -13.703 -9.984 -6.801 1 98.69 191 MET A O 1
ATOM 1459 N N . GLY A 1 192 ? -12.625 -11.906 -7.117 1 98.38 192 GLY A N 1
ATOM 1460 C CA . GLY A 1 192 ? -13.547 -12.359 -8.141 1 98.38 192 GLY A CA 1
ATOM 1461 C C . GLY A 1 192 ? -13.117 -11.977 -9.547 1 98.38 192 GLY A C 1
ATOM 1462 O O . GLY A 1 192 ? -13.953 -11.805 -10.43 1 98.38 192 GLY A O 1
ATOM 1463 N N . ASN A 1 193 ? -11.82 -11.68 -9.711 1 98.62 193 ASN A N 1
ATOM 1464 C CA . ASN A 1 193 ? -11.18 -11.359 -10.984 1 98.62 193 ASN A CA 1
ATOM 1465 C C . ASN A 1 193 ? -11.891 -10.203 -11.695 1 98.62 193 ASN A C 1
ATOM 1467 O O . ASN A 1 193 ? -12.242 -10.312 -12.867 1 98.62 193 ASN A O 1
ATOM 1471 N N . PRO A 1 194 ? -12.07 -9.078 -10.992 1 98.69 194 PRO A N 1
ATOM 1472 C CA . PRO A 1 194 ? -12.617 -7.914 -11.695 1 98.69 194 PRO A CA 1
ATOM 1473 C C . PRO A 1 194 ? -11.727 -7.434 -12.836 1 98.69 194 PRO A C 1
ATOM 1475 O O . PRO A 1 194 ? -10.508 -7.637 -12.797 1 98.69 194 PRO A O 1
ATOM 1478 N N . LYS A 1 195 ? -12.273 -6.836 -13.828 1 98.62 195 LYS A N 1
ATOM 1479 C CA . LYS A 1 195 ? -11.508 -6.348 -14.977 1 98.62 195 LYS A CA 1
ATOM 1480 C C . LYS A 1 195 ? -10.664 -5.133 -14.594 1 98.62 195 LYS A C 1
ATOM 1482 O O . LYS A 1 195 ? -11.195 -4.121 -14.133 1 98.62 195 LYS A O 1
ATOM 1487 N N . PRO A 1 196 ? -9.367 -5.25 -14.742 1 98.62 196 PRO A N 1
ATOM 1488 C CA . PRO A 1 196 ? -8.555 -4.047 -14.547 1 98.62 196 PRO A CA 1
ATOM 1489 C C . PRO A 1 196 ? -8.797 -2.99 -15.617 1 98.62 196 PRO A C 1
ATOM 1491 O O . PRO A 1 196 ? -8.891 -3.322 -16.812 1 98.62 196 PRO A O 1
ATOM 1494 N N . VAL A 1 197 ? -8.836 -1.694 -15.219 1 98.44 197 VAL A N 1
ATOM 1495 C CA . VAL A 1 197 ? -9.141 -0.675 -16.219 1 98.44 197 VAL A CA 1
ATOM 1496 C C . VAL A 1 197 ? -7.992 0.325 -16.312 1 98.44 197 VAL A C 1
ATOM 1498 O O . VAL A 1 197 ? -7.812 0.988 -17.328 1 98.44 197 VAL A O 1
ATOM 1501 N N . GLU A 1 198 ? -7.223 0.471 -15.258 1 98.69 198 GLU A N 1
ATOM 1502 C CA . GLU A 1 198 ? -6.055 1.348 -15.242 1 98.69 198 GLU A CA 1
ATOM 1503 C C . GLU A 1 198 ? -4.988 0.831 -14.281 1 98.69 198 GLU A C 1
ATOM 1505 O O . GLU A 1 198 ? -5.301 0.396 -13.172 1 98.69 198 GLU A O 1
ATOM 1510 N N . VAL A 1 199 ? -3.74 0.836 -14.773 1 98.81 199 VAL A N 1
ATOM 1511 C CA . VAL A 1 199 ? -2.604 0.371 -13.984 1 98.81 199 VAL A CA 1
ATOM 1512 C C . VAL A 1 199 ? -1.502 1.428 -13.992 1 98.81 199 VAL A C 1
ATOM 1514 O O . VAL A 1 199 ? -1.166 1.975 -15.047 1 98.81 199 VAL A O 1
ATOM 1517 N N . VAL A 1 200 ? -1.023 1.782 -12.828 1 98.81 200 VAL A N 1
ATOM 1518 C CA . VAL A 1 200 ? 0.184 2.588 -12.68 1 98.81 200 VAL A CA 1
ATOM 1519 C C . VAL A 1 200 ? 1.207 1.839 -11.828 1 98.81 200 VAL A C 1
ATOM 1521 O O . VAL A 1 200 ? 0.855 1.239 -10.812 1 98.81 200 VAL A O 1
ATOM 1524 N N . GLY A 1 201 ? 2.434 1.773 -12.273 1 98.62 201 GLY A N 1
ATOM 1525 C CA . GLY A 1 201 ? 3.453 1.066 -11.516 1 98.62 201 GLY A CA 1
ATOM 1526 C C . GLY A 1 201 ? 4.859 1.551 -11.812 1 98.62 201 GLY A C 1
ATOM 1527 O O . GLY A 1 201 ? 5.078 2.301 -12.766 1 98.62 201 GLY A O 1
ATOM 1528 N N . GLN A 1 202 ? 5.766 1.203 -10.938 1 98.81 202 GLN A N 1
ATOM 1529 C CA . GLN A 1 202 ? 7.18 1.538 -11.047 1 98.81 202 GLN A CA 1
ATOM 1530 C C . GLN A 1 202 ? 8.055 0.366 -10.625 1 98.81 202 GLN A C 1
ATOM 1532 O O . GLN A 1 202 ? 7.844 -0.223 -9.562 1 98.81 202 GLN A O 1
ATOM 1537 N N . SER A 1 203 ? 8.961 -0.024 -11.43 1 98.69 203 SER A N 1
ATOM 1538 C CA . SER A 1 203 ? 9.945 -1.053 -11.109 1 98.69 203 SER A CA 1
ATOM 1539 C C . SER A 1 203 ? 11.312 -0.441 -10.812 1 98.69 203 SER A C 1
ATOM 1541 O O . SER A 1 203 ? 11.695 0.562 -11.422 1 98.69 203 SER A O 1
ATOM 1543 N N . TYR A 1 204 ? 12.016 -1.021 -9.867 1 98.31 204 TYR A N 1
ATOM 1544 C CA . TYR A 1 204 ? 13.336 -0.559 -9.438 1 98.31 204 TYR A CA 1
ATOM 1545 C C . TYR A 1 204 ? 14.352 -1.692 -9.484 1 98.31 204 TYR A C 1
ATOM 1547 O O . TYR A 1 204 ? 14 -2.861 -9.328 1 98.31 204 TYR A O 1
ATOM 1555 N N . ASN A 1 205 ? 15.609 -1.409 -9.719 1 96.81 205 ASN A N 1
ATOM 1556 C CA . ASN A 1 205 ? 16.703 -2.375 -9.609 1 96.81 205 ASN A CA 1
ATOM 1557 C C . ASN A 1 205 ? 17.969 -1.729 -9.055 1 96.81 205 ASN A C 1
ATOM 1559 O O . ASN A 1 205 ? 19.062 -2.248 -9.25 1 96.81 205 ASN A O 1
ATOM 1563 N N . ARG A 1 206 ? 17.812 -0.622 -8.438 1 92.88 206 ARG A N 1
ATOM 1564 C CA . ARG A 1 206 ? 18.938 0.183 -7.977 1 92.88 206 ARG A CA 1
ATOM 1565 C C . ARG A 1 206 ? 19.719 -0.54 -6.883 1 92.88 206 ARG A C 1
ATOM 1567 O O . ARG A 1 206 ? 20.938 -0.634 -6.945 1 92.88 206 ARG A O 1
ATOM 1574 N N . LEU A 1 207 ? 19.062 -1.067 -5.914 1 95.69 207 LEU A N 1
ATOM 1575 C CA . LEU A 1 207 ? 19.719 -1.666 -4.754 1 95.69 207 LEU A CA 1
ATOM 1576 C C . LEU A 1 207 ? 20.547 -2.879 -5.168 1 95.69 207 LEU A C 1
ATOM 1578 O O . LEU A 1 207 ? 21.719 -2.996 -4.785 1 95.69 207 LEU A O 1
ATOM 1582 N N . SER A 1 208 ? 19.984 -3.689 -5.941 1 96.62 208 SER A N 1
ATOM 1583 C CA . SER A 1 208 ? 20.625 -4.949 -6.293 1 96.62 208 SER A CA 1
ATOM 1584 C C . SER A 1 208 ? 21.781 -4.727 -7.27 1 96.62 208 SER A C 1
ATOM 1586 O O . SER A 1 208 ? 22.594 -5.625 -7.492 1 96.62 208 SER A O 1
ATOM 1588 N N . LYS A 1 209 ? 21.875 -3.551 -7.805 1 96.5 209 LYS A N 1
ATOM 1589 C CA . LYS A 1 209 ? 22.969 -3.238 -8.727 1 96.5 209 LYS A CA 1
ATOM 1590 C C . LYS A 1 209 ? 24.141 -2.605 -7.984 1 96.5 209 LYS A C 1
ATOM 1592 O O . LYS A 1 209 ? 25.219 -2.449 -8.547 1 96.5 209 LYS A O 1
ATOM 1597 N N . MET A 1 210 ? 23.906 -2.271 -6.766 1 93.88 210 MET A N 1
ATOM 1598 C CA . MET A 1 210 ? 24.984 -1.683 -5.977 1 93.88 210 MET A CA 1
ATOM 1599 C C . MET A 1 210 ? 26.031 -2.73 -5.621 1 93.88 210 MET A C 1
ATOM 1601 O O . MET A 1 210 ? 25.703 -3.902 -5.426 1 93.88 210 MET A O 1
ATOM 1605 N N . PRO A 1 211 ? 27.312 -2.32 -5.477 1 92.81 211 PRO A N 1
ATOM 1606 C CA . PRO A 1 211 ? 28.344 -3.273 -5.062 1 92.81 211 PRO A CA 1
ATOM 1607 C C . PRO A 1 211 ? 28.266 -3.619 -3.576 1 92.81 211 PRO A C 1
ATOM 1609 O O . PRO A 1 211 ? 27.547 -2.959 -2.822 1 92.81 211 PRO A O 1
ATOM 1612 N N . ASN A 1 212 ? 28.969 -4.711 -3.168 1 88.56 212 ASN A N 1
ATOM 1613 C CA . ASN A 1 212 ? 29.109 -5.129 -1.778 1 88.56 212 ASN A CA 1
ATOM 1614 C C . ASN A 1 212 ? 27.75 -5.305 -1.108 1 88.56 212 ASN A C 1
ATOM 1616 O O . ASN A 1 212 ? 27.516 -4.785 -0.015 1 88.56 212 ASN A O 1
ATOM 1620 N N . GLN A 1 213 ? 26.969 -6.035 -1.78 1 88.88 213 GLN A N 1
ATOM 1621 C CA . GLN A 1 213 ? 25.609 -6.262 -1.299 1 88.88 213 GLN A CA 1
ATOM 1622 C C . GLN A 1 213 ? 25.594 -7.266 -0.148 1 88.88 213 GLN A C 1
ATOM 1624 O O . GLN A 1 213 ? 26.375 -8.219 -0.139 1 88.88 213 GLN A O 1
ATOM 1629 N N . VAL A 1 214 ? 24.812 -6.887 0.85 1 94.06 214 VAL A N 1
ATOM 1630 C CA . VAL A 1 214 ? 24.438 -7.895 1.839 1 94.06 214 VAL A CA 1
ATOM 1631 C C . VAL A 1 214 ? 23.172 -8.625 1.391 1 94.06 214 VAL A C 1
ATOM 1633 O O . VAL A 1 214 ? 22.156 -7.988 1.104 1 94.06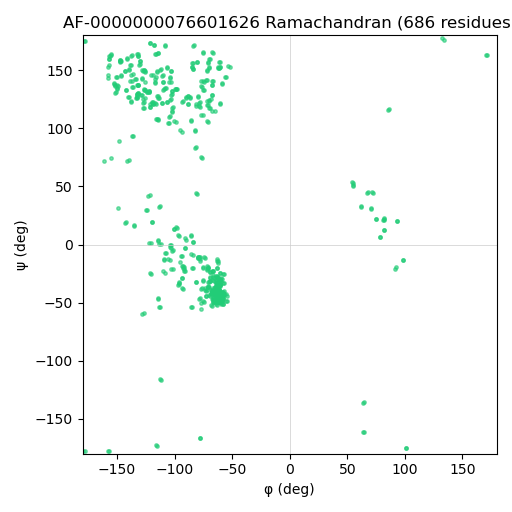 214 VAL A O 1
ATOM 1636 N N . ASN A 1 215 ? 23.203 -9.867 1.224 1 96.06 215 ASN A N 1
ATOM 1637 C CA . ASN A 1 215 ? 22.109 -10.742 0.778 1 96.06 215 ASN A CA 1
ATOM 1638 C C . ASN A 1 215 ? 22.062 -12.031 1.583 1 96.06 215 ASN A C 1
ATOM 1640 O O . ASN A 1 215 ? 23.031 -12.805 1.591 1 96.06 215 ASN A O 1
ATOM 1644 N N . GLN A 1 216 ? 20.953 -12.273 2.168 1 96.44 216 GLN A N 1
ATOM 1645 C CA . GLN A 1 216 ? 20.828 -13.398 3.09 1 96.44 216 GLN A CA 1
ATOM 1646 C C . GLN A 1 216 ? 20.859 -14.734 2.342 1 96.44 216 GLN A C 1
ATOM 1648 O O . GLN A 1 216 ? 21.172 -15.773 2.922 1 96.44 216 GLN A O 1
ATOM 1653 N N . TRP A 1 217 ? 20.578 -14.727 1.04 1 96.38 217 TRP A N 1
ATOM 1654 C CA . TRP A 1 217 ? 20.5 -15.953 0.262 1 96.38 217 TRP A CA 1
ATOM 1655 C C . TRP A 1 217 ? 21.812 -16.203 -0.48 1 96.38 217 TRP A C 1
ATOM 1657 O O . TRP A 1 217 ? 21.859 -17 -1.428 1 96.38 217 TRP A O 1
ATOM 1667 N N . GLY A 1 218 ? 22.828 -15.492 -0.082 1 94.12 218 GLY A N 1
ATOM 1668 C CA . GLY A 1 218 ? 24.125 -15.68 -0.7 1 94.12 218 GLY A CA 1
ATOM 1669 C C . GLY A 1 218 ? 24.453 -14.617 -1.725 1 94.12 218 GLY A C 1
ATOM 1670 O O . GLY A 1 218 ? 23.703 -13.664 -1.907 1 94.12 218 GLY A O 1
ATOM 1671 N N . SER A 1 219 ? 25.516 -14.75 -2.389 1 92.94 219 SER A N 1
ATOM 1672 C CA . SER A 1 219 ? 26.016 -13.719 -3.297 1 92.94 219 SER A CA 1
ATOM 1673 C C . SER A 1 219 ? 25.344 -13.82 -4.664 1 92.94 219 SER A C 1
ATOM 1675 O O . SER A 1 219 ? 24.859 -14.883 -5.047 1 92.94 219 SER A O 1
ATOM 1677 N N . PHE A 1 220 ? 25.25 -12.758 -5.281 1 95 220 PHE A N 1
ATOM 1678 C CA . PHE A 1 220 ? 24.875 -12.656 -6.688 1 95 220 PHE A CA 1
ATOM 1679 C C . PHE A 1 220 ? 25.688 -11.57 -7.383 1 95 220 PHE A C 1
ATOM 1681 O O . PHE A 1 220 ? 26.359 -10.766 -6.727 1 95 220 PHE A O 1
ATOM 1688 N N . ASN A 1 221 ? 25.75 -11.641 -8.664 1 95.81 221 ASN A N 1
ATOM 1689 C CA . ASN A 1 221 ? 26.562 -10.68 -9.422 1 95.81 221 ASN A CA 1
ATOM 1690 C C . ASN A 1 221 ? 25.781 -9.406 -9.727 1 95.81 221 ASN A C 1
ATOM 1692 O O . ASN A 1 221 ? 24.938 -9.391 -10.633 1 95.81 221 ASN A O 1
ATOM 1696 N N . HIS A 1 222 ? 26.125 -8.344 -9.039 1 95.69 222 HIS A N 1
ATOM 1697 C CA . HIS A 1 222 ? 25.406 -7.082 -9.195 1 95.69 222 HIS A CA 1
ATOM 1698 C C . HIS A 1 222 ? 25.641 -6.484 -10.578 1 95.69 222 HIS A C 1
ATOM 1700 O O . HIS A 1 222 ? 24.812 -5.723 -11.078 1 95.69 222 HIS A O 1
ATOM 1706 N N . GLU A 1 223 ? 26.672 -6.824 -11.219 1 96.06 223 GLU A N 1
ATOM 1707 C CA . GLU A 1 223 ? 27.031 -6.246 -12.508 1 96.06 223 GLU A CA 1
ATOM 1708 C C . GLU A 1 223 ? 26.141 -6.797 -13.625 1 96.06 223 GLU A C 1
ATOM 1710 O O . GLU A 1 223 ? 25.875 -6.113 -14.617 1 96.06 223 GLU A O 1
ATOM 1715 N N . THR A 1 224 ? 25.703 -8.039 -13.445 1 95.56 224 THR A N 1
ATOM 1716 C CA . THR A 1 224 ? 24.906 -8.664 -14.492 1 95.56 224 THR A CA 1
ATOM 1717 C C . THR A 1 224 ? 23.422 -8.688 -14.109 1 95.56 224 THR A C 1
ATOM 1719 O O . THR A 1 224 ? 22.594 -9.234 -14.844 1 95.56 224 THR A O 1
ATOM 1722 N N . PHE A 1 225 ? 23.125 -8.156 -12.914 1 97 225 PHE A N 1
ATOM 1723 C CA . PHE A 1 225 ? 21.75 -8.07 -12.469 1 97 225 PHE A CA 1
ATOM 1724 C C . PHE A 1 225 ? 20.922 -7.215 -13.414 1 97 225 PHE A C 1
ATOM 1726 O O . PHE A 1 225 ? 21.203 -6.031 -13.602 1 97 225 PHE A O 1
ATOM 1733 N N . SER A 1 226 ? 19.797 -7.758 -14.039 1 97.12 226 SER A N 1
ATOM 1734 C CA . SER A 1 226 ? 19.141 -7 -15.102 1 97.12 226 SER A CA 1
ATOM 1735 C C . SER A 1 226 ? 17.625 -7.004 -14.938 1 97.12 226 SER A C 1
ATOM 1737 O O . SER A 1 226 ? 16.891 -6.676 -15.875 1 97.12 226 SER A O 1
ATOM 1739 N N . VAL A 1 227 ? 17.109 -7.371 -13.758 1 98.12 227 VAL A N 1
ATOM 1740 C CA . VAL A 1 227 ? 15.664 -7.438 -13.523 1 98.12 227 VAL A CA 1
ATOM 1741 C C . VAL A 1 227 ? 15.289 -6.516 -12.367 1 98.12 227 VAL A C 1
ATOM 1743 O O . VAL A 1 227 ? 16.156 -5.883 -11.758 1 98.12 227 VAL A O 1
ATOM 1746 N N . ASP A 1 228 ? 14 -6.383 -12.133 1 98.62 228 ASP A N 1
ATOM 1747 C CA . ASP A 1 228 ? 13.562 -5.57 -11.008 1 98.62 228 ASP A CA 1
ATOM 1748 C C . ASP A 1 228 ? 13.836 -6.277 -9.68 1 98.62 228 ASP A C 1
ATOM 1750 O O . ASP A 1 228 ? 13.688 -7.496 -9.578 1 98.62 228 ASP A O 1
ATOM 1754 N N . ASP A 1 229 ? 14.25 -5.516 -8.648 1 98.5 229 ASP A N 1
ATOM 1755 C CA . ASP A 1 229 ? 14.32 -6.051 -7.293 1 98.5 229 ASP A CA 1
ATOM 1756 C C . ASP A 1 229 ? 13.219 -5.469 -6.414 1 98.5 229 ASP A C 1
ATOM 1758 O O . ASP A 1 229 ? 13.023 -5.91 -5.277 1 98.5 229 ASP A O 1
ATOM 1762 N N . HIS A 1 230 ? 12.5 -4.512 -6.938 1 98.81 230 HIS A N 1
ATOM 1763 C CA . HIS A 1 230 ? 11.398 -3.873 -6.234 1 98.81 230 HIS A CA 1
ATOM 1764 C C . HIS A 1 230 ? 10.367 -3.324 -7.215 1 98.81 230 HIS A C 1
ATOM 1766 O O . HIS A 1 230 ? 10.727 -2.764 -8.25 1 98.81 230 HIS A O 1
ATOM 1772 N N . VAL A 1 231 ? 9.07 -3.494 -6.91 1 98.94 231 VAL A N 1
ATOM 1773 C CA . VAL A 1 231 ? 8 -2.979 -7.762 1 98.94 231 VAL A CA 1
ATOM 1774 C C . VAL A 1 231 ? 6.852 -2.463 -6.898 1 98.94 231 VAL A C 1
ATOM 1776 O O . VAL A 1 231 ? 6.484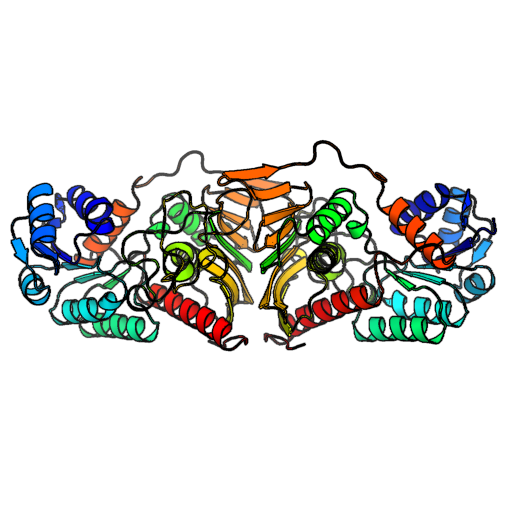 -3.094 -5.906 1 98.94 231 VAL A O 1
ATOM 1779 N N . THR A 1 232 ? 6.367 -1.29 -7.195 1 98.94 232 THR A N 1
ATOM 1780 C CA . THR A 1 232 ? 5.125 -0.757 -6.645 1 98.94 232 THR A CA 1
ATOM 1781 C C . THR A 1 232 ? 4.086 -0.561 -7.746 1 98.94 232 THR A C 1
ATOM 1783 O O . THR A 1 232 ? 4.434 -0.268 -8.891 1 98.94 232 THR A O 1
ATOM 1786 N N . ALA A 1 233 ? 2.791 -0.719 -7.352 1 98.94 233 ALA A N 1
ATOM 1787 C CA . ALA A 1 233 ? 1.753 -0.51 -8.359 1 98.94 233 ALA A CA 1
ATOM 1788 C C . ALA A 1 233 ? 0.417 -0.167 -7.707 1 98.94 233 ALA A C 1
ATOM 1790 O O . ALA A 1 233 ? 0.232 -0.38 -6.504 1 98.94 233 ALA A O 1
ATOM 1791 N N . TYR A 1 234 ? -0.399 0.408 -8.445 1 98.94 234 TYR A N 1
ATOM 1792 C CA . TYR A 1 234 ? -1.791 0.732 -8.156 1 98.94 234 TYR A CA 1
ATOM 1793 C C . TYR A 1 234 ? -2.699 0.332 -9.312 1 98.94 234 TYR A C 1
ATOM 1795 O O . TYR A 1 234 ? -2.412 0.641 -10.469 1 98.94 234 TYR A O 1
ATOM 1803 N N . ILE A 1 235 ? -3.76 -0.39 -8.992 1 98.94 235 ILE A N 1
ATOM 1804 C CA . ILE A 1 235 ? -4.652 -0.906 -10.031 1 98.94 235 ILE A CA 1
ATOM 1805 C C . ILE A 1 235 ? -6.086 -0.481 -9.727 1 98.94 235 ILE A C 1
ATOM 1807 O O . ILE A 1 235 ? -6.562 -0.629 -8.602 1 98.94 235 ILE A O 1
ATOM 1811 N N . ARG A 1 236 ? -6.809 0.024 -10.75 1 98.69 236 ARG A N 1
ATOM 1812 C CA . ARG A 1 236 ? -8.242 0.294 -10.703 1 98.69 236 ARG A CA 1
ATOM 1813 C C . ARG A 1 236 ? -9.023 -0.764 -11.477 1 98.69 236 ARG A C 1
ATOM 1815 O O . ARG A 1 236 ? -8.602 -1.189 -12.555 1 98.69 236 ARG A O 1
ATOM 1822 N N . PHE A 1 237 ? -10.117 -1.132 -10.922 1 98.75 237 PHE A N 1
ATOM 1823 C CA . PHE A 1 237 ? -10.945 -2.143 -11.562 1 98.75 237 PHE A CA 1
ATOM 1824 C C . PHE A 1 237 ? -12.281 -1.549 -12.008 1 98.75 237 PHE A C 1
ATOM 1826 O O . PHE A 1 237 ? -12.672 -0.48 -11.531 1 98.75 237 PHE A O 1
ATOM 1833 N N . ASP A 1 238 ? -12.977 -2.227 -12.836 1 98 238 ASP A N 1
ATOM 1834 C CA . ASP A 1 238 ? -14.195 -1.731 -13.453 1 98 238 ASP A CA 1
ATOM 1835 C C . ASP A 1 238 ? -15.344 -1.674 -12.445 1 98 238 ASP A C 1
ATOM 1837 O O . ASP A 1 238 ? -16.312 -0.937 -12.641 1 98 238 ASP A O 1
ATOM 1841 N N . ASN A 1 239 ? -15.234 -2.43 -11.391 1 96.94 239 ASN A N 1
ATOM 1842 C CA . ASN A 1 239 ? -16.312 -2.43 -10.398 1 96.94 239 ASN A CA 1
ATOM 1843 C C . ASN A 1 239 ? -16.062 -1.38 -9.312 1 96.94 239 ASN A C 1
ATOM 1845 O O . ASN A 1 239 ? -16.75 -1.37 -8.289 1 96.94 239 ASN A O 1
ATOM 1849 N N . GLY A 1 240 ? -15.039 -0.6 -9.477 1 96.62 240 GLY A N 1
ATOM 1850 C CA . GLY A 1 240 ? -14.766 0.492 -8.555 1 96.62 240 GLY A CA 1
ATOM 1851 C C . GLY A 1 240 ? -13.727 0.143 -7.504 1 96.62 240 GLY A C 1
ATOM 1852 O O . GLY A 1 240 ? -13.188 1.029 -6.836 1 96.62 240 GLY A O 1
ATOM 1853 N N . ALA A 1 241 ? -13.359 -1.094 -7.312 1 98.44 241 ALA A N 1
ATOM 1854 C CA . ALA A 1 241 ? -12.336 -1.511 -6.352 1 98.44 241 ALA A CA 1
ATOM 1855 C C . ALA A 1 241 ? -10.945 -1.09 -6.809 1 98.44 241 ALA A C 1
ATOM 1857 O O . ALA A 1 241 ? -10.734 -0.819 -7.992 1 98.44 241 ALA A O 1
ATOM 1858 N N . THR A 1 242 ? -10.047 -0.967 -5.855 1 98.88 242 THR A N 1
ATOM 1859 C CA . THR A 1 242 ? -8.656 -0.668 -6.176 1 98.88 242 THR A CA 1
ATOM 1860 C C . THR A 1 242 ? -7.719 -1.607 -5.426 1 98.88 242 THR A C 1
ATOM 1862 O O . THR A 1 242 ? -8.133 -2.285 -4.484 1 98.88 242 THR A O 1
ATOM 1865 N N . MET A 1 243 ? -6.52 -1.679 -5.902 1 98.94 243 MET A N 1
ATOM 1866 C CA . MET A 1 243 ? -5.496 -2.494 -5.254 1 98.94 243 MET A CA 1
ATOM 1867 C C . MET A 1 243 ? -4.195 -1.712 -5.094 1 98.94 243 MET A C 1
ATOM 1869 O O . MET A 1 243 ? -3.734 -1.067 -6.039 1 98.94 243 MET A O 1
ATOM 1873 N N . LEU A 1 244 ? -3.699 -1.652 -3.912 1 98.94 244 LEU A N 1
ATOM 1874 C CA . LEU A 1 244 ? -2.318 -1.269 -3.646 1 98.94 244 LEU A CA 1
ATOM 1875 C C . LEU A 1 244 ? -1.405 -2.49 -3.645 1 98.94 244 LEU A C 1
ATOM 1877 O O . LEU A 1 244 ? -1.664 -3.463 -2.93 1 98.94 244 LEU A O 1
ATOM 1881 N N . PHE A 1 245 ? -0.352 -2.402 -4.453 1 98.94 245 PHE A N 1
ATOM 1882 C CA . PHE A 1 245 ? 0.488 -3.578 -4.656 1 98.94 245 PHE A CA 1
ATOM 1883 C C . PHE A 1 245 ? 1.961 -3.225 -4.492 1 98.94 245 PHE A C 1
ATOM 1885 O O . PHE A 1 245 ? 2.41 -2.178 -4.965 1 98.94 245 PHE A O 1
ATOM 1892 N N . GLU A 1 246 ? 2.707 -4.117 -3.797 1 98.94 246 GLU A N 1
ATOM 1893 C CA . GLU A 1 246 ? 4.145 -3.914 -3.639 1 98.94 246 GLU A CA 1
ATOM 1894 C C . GLU A 1 246 ? 4.875 -5.242 -3.486 1 98.94 246 GLU A C 1
ATOM 1896 O O . GLU A 1 246 ? 4.406 -6.141 -2.783 1 98.94 246 GLU A O 1
ATOM 1901 N N . THR A 1 247 ? 6.008 -5.379 -4.176 1 98.88 247 THR A N 1
ATOM 1902 C CA . THR A 1 247 ? 6.852 -6.559 -4.02 1 98.88 247 THR A CA 1
ATOM 1903 C C . THR A 1 247 ? 8.328 -6.18 -4.09 1 98.88 247 THR A C 1
ATOM 1905 O O . THR A 1 247 ? 8.695 -5.215 -4.758 1 98.88 247 THR A O 1
ATOM 1908 N N . SER A 1 248 ? 9.188 -6.98 -3.342 1 98.81 248 SER A N 1
ATOM 1909 C CA . SER A 1 248 ? 10.617 -6.68 -3.34 1 98.81 248 SER A CA 1
ATOM 1910 C C . SER A 1 248 ? 11.438 -7.902 -2.953 1 98.81 248 SER A C 1
ATOM 1912 O O . SER A 1 248 ? 11.031 -8.688 -2.098 1 98.81 248 SER A O 1
ATOM 1914 N N . TRP A 1 249 ? 12.609 -8.023 -3.621 1 98.56 249 TRP A N 1
ATOM 1915 C CA . TRP A 1 249 ? 13.641 -8.953 -3.17 1 98.56 249 TRP A CA 1
ATOM 1916 C C . TRP A 1 249 ? 14.617 -8.273 -2.225 1 98.56 249 TRP A C 1
ATOM 1918 O O . TRP A 1 249 ? 15.383 -8.938 -1.521 1 98.56 249 TRP A O 1
ATOM 1928 N N . ALA A 1 250 ? 14.617 -6.973 -2.348 1 97.38 250 ALA A N 1
ATOM 1929 C CA . ALA A 1 250 ? 15.656 -6.215 -1.648 1 97.38 250 ALA A CA 1
ATOM 1930 C C . ALA A 1 250 ? 15.133 -4.844 -1.22 1 97.38 250 ALA A C 1
ATOM 1932 O O . ALA A 1 250 ? 15.148 -3.896 -2.008 1 97.38 250 ALA A O 1
ATOM 1933 N N . ALA A 1 251 ? 14.555 -4.711 -0.074 1 97.5 251 ALA A N 1
ATOM 1934 C CA . ALA A 1 251 ? 14.117 -3.428 0.465 1 97.5 251 ALA A CA 1
ATOM 1935 C C . ALA A 1 251 ? 14.703 -3.184 1.852 1 97.5 251 ALA A C 1
ATOM 1937 O O . ALA A 1 251 ? 14.836 -4.113 2.648 1 97.5 251 ALA A O 1
ATOM 1938 N N . ASN A 1 252 ? 15.094 -2.008 2.105 1 97.56 252 ASN A N 1
ATOM 1939 C CA . ASN A 1 252 ? 15.516 -1.656 3.455 1 97.56 252 ASN A CA 1
ATOM 1940 C C . ASN A 1 252 ? 14.328 -1.465 4.391 1 97.56 252 ASN A C 1
ATOM 1942 O O . ASN A 1 252 ? 13.969 -0.333 4.715 1 97.56 252 ASN A O 1
ATOM 1946 N N . ILE A 1 253 ? 13.727 -2.537 4.773 1 97.94 253 ILE A N 1
ATOM 1947 C CA . ILE A 1 253 ? 12.602 -2.633 5.695 1 97.94 253 ILE A CA 1
ATOM 1948 C C . ILE A 1 253 ? 13.008 -3.447 6.922 1 97.94 253 ILE A C 1
ATOM 1950 O O . ILE A 1 253 ? 14.102 -4.012 6.965 1 97.94 253 ILE A O 1
ATOM 1954 N N . LYS A 1 254 ? 12.172 -3.477 7.914 1 96.88 254 LYS A N 1
ATOM 1955 C CA . LYS A 1 254 ? 12.508 -4.109 9.188 1 96.88 254 LYS A CA 1
ATOM 1956 C C . LYS A 1 254 ? 12.664 -5.617 9.023 1 96.88 254 LYS A C 1
ATOM 1958 O O . LYS A 1 254 ? 13.625 -6.203 9.531 1 96.88 254 LYS A O 1
ATOM 1963 N N . GLU A 1 255 ? 11.734 -6.219 8.414 1 97.31 255 GLU A N 1
ATOM 1964 C CA . GLU A 1 255 ? 11.719 -7.664 8.219 1 97.31 255 GLU A CA 1
ATOM 1965 C C . GLU A 1 255 ? 10.859 -8.055 7.023 1 97.31 255 GLU A C 1
ATOM 1967 O O . GLU A 1 255 ? 10.094 -7.234 6.504 1 97.31 255 GLU A O 1
ATOM 1972 N N . ASP A 1 256 ? 11.07 -9.273 6.551 1 98.06 256 ASP A N 1
ATOM 1973 C CA . ASP A 1 256 ? 10.234 -9.789 5.469 1 98.06 256 ASP A CA 1
ATOM 1974 C C . ASP A 1 256 ? 8.75 -9.734 5.848 1 98.06 256 ASP A C 1
ATOM 1976 O O . ASP A 1 256 ? 8.406 -9.867 7.023 1 98.06 256 ASP A O 1
ATOM 1980 N N . SER A 1 257 ? 7.973 -9.469 4.891 1 97.69 257 SER A N 1
ATOM 1981 C CA . SER A 1 257 ? 6.531 -9.461 5.109 1 97.69 257 SER A CA 1
ATOM 1982 C C . SER A 1 257 ? 5.777 -9.852 3.842 1 97.69 257 SER A C 1
ATOM 1984 O O . SER A 1 257 ? 6.145 -9.438 2.742 1 97.69 257 SER A O 1
ATOM 1986 N N . GLU A 1 258 ? 4.773 -10.672 3.973 1 98.12 258 GLU A N 1
ATOM 1987 C CA . GLU A 1 258 ? 3.883 -11.031 2.871 1 98.12 258 GLU A CA 1
ATOM 1988 C C . GLU A 1 258 ? 2.432 -11.102 3.338 1 98.12 258 GLU A C 1
ATOM 1990 O O . GLU A 1 258 ? 2.164 -11.375 4.512 1 98.12 258 GLU A O 1
ATOM 1995 N N . GLY A 1 259 ? 1.527 -10.812 2.381 1 97.62 259 GLY A N 1
ATOM 1996 C CA . GLY A 1 259 ? 0.127 -10.914 2.76 1 97.62 259 GLY A CA 1
ATOM 1997 C C . GLY A 1 259 ? -0.817 -10.359 1.709 1 97.62 259 GLY A C 1
ATOM 1998 O O . GLY A 1 259 ? -0.385 -9.695 0.765 1 97.62 259 GLY A O 1
ATOM 1999 N N . VAL A 1 260 ? -2.053 -10.734 1.845 1 98.62 260 VAL A N 1
ATOM 2000 C CA . VAL A 1 260 ? -3.195 -10.219 1.097 1 98.62 260 VAL A CA 1
ATOM 2001 C C . VAL A 1 260 ? -4.285 -9.766 2.064 1 98.62 260 VAL A C 1
ATOM 2003 O O . VAL A 1 260 ? -4.691 -10.523 2.951 1 98.62 260 VAL A O 1
ATOM 2006 N N . SER A 1 261 ? -4.648 -8.57 1.98 1 98.75 261 SER A N 1
ATOM 2007 C CA . SER A 1 261 ? -5.758 -8.023 2.756 1 98.75 261 SER A CA 1
ATOM 2008 C C . SER A 1 261 ? -6.832 -7.43 1.848 1 98.75 261 SER A C 1
ATOM 2010 O O . SER A 1 261 ? -6.516 -6.711 0.896 1 98.75 261 SER A O 1
ATOM 2012 N N . ILE A 1 262 ? -8.078 -7.785 2.068 1 98.81 262 ILE A N 1
ATOM 2013 C CA . ILE A 1 262 ? -9.188 -7.246 1.296 1 98.81 262 ILE A CA 1
ATOM 2014 C C . ILE A 1 262 ? -10.242 -6.676 2.242 1 98.81 262 ILE A C 1
ATOM 2016 O O . ILE A 1 262 ? -10.766 -7.391 3.105 1 98.81 262 ILE A O 1
ATOM 2020 N N . SER A 1 263 ? -10.5 -5.438 2.182 1 98.56 263 SER A N 1
ATOM 2021 C CA . SER A 1 263 ? -11.609 -4.805 2.891 1 98.56 263 SER A CA 1
ATOM 2022 C C . SER A 1 263 ? -12.852 -4.727 2.012 1 98.56 263 SER A C 1
ATOM 2024 O O . SER A 1 263 ? -12.812 -4.16 0.917 1 98.56 263 SER A O 1
ATOM 2026 N N . GLY A 1 264 ? -13.906 -5.293 2.51 1 97.75 264 GLY A N 1
ATOM 2027 C CA . GLY A 1 264 ? -15.172 -5.258 1.798 1 97.75 264 GLY A CA 1
ATOM 2028 C C . GLY A 1 264 ? -16.25 -4.504 2.547 1 97.75 264 GLY A C 1
ATOM 2029 O O . GLY A 1 264 ? -15.984 -3.857 3.559 1 97.75 264 GLY A O 1
ATOM 2030 N N . GLU A 1 265 ? -17.422 -4.543 2.074 1 94.94 265 GLU A N 1
ATOM 2031 C CA . GLU A 1 265 ? -18.562 -3.787 2.576 1 94.94 265 GLU A CA 1
ATOM 2032 C C . GLU A 1 265 ? -19.031 -4.312 3.934 1 94.94 265 GLU A C 1
ATOM 2034 O O . GLU A 1 265 ? -19.422 -3.537 4.809 1 94.94 265 GLU A O 1
ATOM 2039 N N . LYS A 1 266 ? -18.953 -5.621 4.082 1 94.12 266 LYS A N 1
ATOM 2040 C CA . LYS A 1 266 ? -19.516 -6.242 5.277 1 94.12 266 LYS A CA 1
ATOM 2041 C C . LYS A 1 266 ? -18.422 -6.75 6.207 1 94.12 266 LYS A C 1
ATOM 2043 O O . LYS A 1 266 ? -18.672 -7.066 7.367 1 94.12 266 LYS A O 1
ATOM 2048 N N . GLY A 1 267 ? -17.281 -6.789 5.707 1 97.12 267 GLY A N 1
ATOM 2049 C CA . GLY A 1 267 ? -16.141 -7.309 6.449 1 97.12 267 GLY A CA 1
ATOM 2050 C C . GLY A 1 267 ? -14.844 -7.234 5.676 1 97.12 267 GLY A C 1
ATOM 2051 O O . GLY A 1 267 ? -14.805 -6.695 4.566 1 97.12 267 GLY A O 1
ATOM 2052 N N . GLY A 1 268 ? -13.758 -7.594 6.293 1 98.38 268 GLY A N 1
ATOM 2053 C CA . GLY A 1 268 ? -12.438 -7.723 5.688 1 98.38 268 GLY A CA 1
ATOM 2054 C C . GLY A 1 268 ? -11.766 -9.039 6 1 98.38 268 GLY A C 1
ATOM 2055 O O . GLY A 1 268 ? -12.141 -9.727 6.949 1 98.38 268 GLY A O 1
ATOM 2056 N N . ILE A 1 269 ? -10.828 -9.391 5.137 1 98.44 269 ILE A N 1
ATOM 2057 C CA . ILE A 1 269 ? -10.102 -10.641 5.332 1 98.44 269 ILE A CA 1
ATOM 2058 C C . ILE A 1 269 ? -8.602 -10.398 5.18 1 98.44 269 ILE A C 1
ATOM 2060 O O . ILE A 1 269 ? -8.18 -9.609 4.332 1 98.44 269 ILE A O 1
ATOM 2064 N N . ASP A 1 270 ? -7.828 -10.969 6.031 1 98.19 270 ASP A N 1
ATOM 2065 C CA . ASP A 1 270 ? -6.371 -11.008 5.961 1 98.19 270 ASP A CA 1
ATOM 2066 C C . ASP A 1 270 ? -5.863 -12.445 5.82 1 98.19 270 ASP A C 1
ATOM 2068 O O . ASP A 1 270 ? -6.391 -13.359 6.457 1 98.19 270 ASP A O 1
ATOM 2072 N N . LEU A 1 271 ? -4.816 -12.57 4.945 1 97.75 271 LEU A N 1
ATOM 2073 C CA . LEU A 1 271 ? -4.281 -13.914 4.758 1 97.75 271 LEU A CA 1
ATOM 2074 C C . LEU A 1 271 ? -2.869 -14.016 5.32 1 97.75 271 LEU A C 1
ATOM 2076 O O . LEU A 1 271 ? -2.117 -13.039 5.309 1 97.75 271 LEU A O 1
ATOM 2080 N N . PHE A 1 272 ? -2.484 -15.281 5.801 1 95.12 272 PHE A N 1
ATOM 2081 C CA . PHE A 1 272 ? -1.192 -15.789 6.254 1 95.12 272 PHE A CA 1
ATOM 2082 C C . PHE A 1 272 ? -0.774 -15.109 7.555 1 95.12 272 PHE A C 1
ATOM 2084 O O . PHE A 1 272 ? 0.344 -14.602 7.664 1 95.12 272 PHE A O 1
ATOM 2091 N N . PRO A 1 273 ? -1.597 -14.953 8.5 1 94.62 273 PRO A N 1
ATOM 2092 C CA . PRO A 1 273 ? -2.643 -15.961 8.656 1 94.62 273 PRO A CA 1
ATOM 2093 C C . PRO A 1 273 ? -4.023 -15.453 8.25 1 94.62 273 PRO A C 1
ATOM 2095 O O . PRO A 1 273 ? -4.199 -14.258 8.008 1 94.62 273 PRO A O 1
ATOM 2098 N N . LEU A 1 274 ? -4.953 -16.359 8.195 1 97.12 274 LEU A N 1
ATOM 2099 C CA . LEU A 1 274 ? -6.324 -16.031 7.82 1 97.12 274 LEU A CA 1
ATOM 2100 C C . LEU A 1 274 ? -7.07 -15.391 8.992 1 97.12 274 LEU A C 1
ATOM 2102 O O . LEU A 1 274 ? -7.164 -15.992 10.062 1 97.12 274 LEU A O 1
ATOM 2106 N N . GLU A 1 275 ? -7.488 -14.211 8.812 1 97.56 275 GLU A N 1
ATOM 2107 C CA . GLU A 1 275 ? -8.32 -13.508 9.789 1 97.56 275 GLU A CA 1
ATOM 2108 C C . GLU A 1 275 ? -9.5 -12.82 9.109 1 97.56 275 GLU A C 1
ATOM 2110 O O . GLU A 1 275 ? -9.398 -12.375 7.965 1 97.56 275 GLU A O 1
ATOM 2115 N N . LEU A 1 276 ? -10.617 -12.836 9.773 1 97.75 276 LEU A N 1
ATOM 2116 C CA . LEU A 1 276 ? -11.836 -12.18 9.305 1 97.75 276 LEU A CA 1
ATOM 2117 C C . LEU A 1 276 ? -12.219 -11.023 10.227 1 97.75 276 LEU A C 1
ATOM 2119 O O . LEU A 1 276 ? -12.297 -11.195 11.445 1 97.75 276 LEU A O 1
ATOM 2123 N N . ASN A 1 277 ? -12.406 -9.859 9.695 1 98.12 277 ASN A N 1
ATOM 2124 C CA . ASN A 1 277 ? -12.742 -8.648 10.43 1 98.12 277 ASN A CA 1
ATOM 2125 C C . ASN A 1 277 ? -14.141 -8.148 10.07 1 98.12 277 ASN A C 1
ATOM 2127 O O . ASN A 1 277 ? -14.328 -7.531 9.023 1 98.12 277 ASN A O 1
ATOM 2131 N N . GLN A 1 278 ? -15.148 -8.289 10.969 1 96.56 278 GLN A N 1
ATOM 2132 C CA . GLN A 1 278 ? -16.531 -8.055 10.594 1 96.56 278 GLN A CA 1
ATOM 2133 C C . GLN A 1 278 ? -17.234 -7.156 11.609 1 96.56 278 GLN A C 1
ATOM 2135 O O . GLN A 1 278 ? -16.688 -6.875 12.68 1 96.56 278 GLN A O 1
ATOM 2140 N N . VAL A 1 279 ? -18.375 -6.648 11.133 1 93.25 279 VAL A N 1
ATOM 2141 C CA . VAL A 1 279 ? -19.391 -6.094 12.016 1 93.25 279 VAL A CA 1
ATOM 2142 C C . VAL A 1 279 ? -20.562 -7.074 12.141 1 93.25 279 VAL A C 1
ATOM 2144 O O . VAL A 1 279 ? -21.281 -7.324 11.172 1 93.25 279 VAL A O 1
ATOM 2147 N N . LYS A 1 280 ? -20.672 -7.652 13.281 1 90.38 280 LYS A N 1
ATOM 2148 C CA . LYS A 1 280 ? -21.734 -8.625 13.531 1 90.38 280 LYS A CA 1
ATOM 2149 C C . LYS A 1 280 ? -22.438 -8.344 14.852 1 90.38 280 LYS A C 1
ATOM 2151 O O . LYS A 1 280 ? -21.781 -8.148 15.883 1 90.38 280 LYS A O 1
ATOM 2156 N N . HIS A 1 281 ? -23.859 -8.219 14.828 1 90.88 281 HIS A N 1
ATOM 2157 C CA . HIS A 1 281 ? -24.688 -8.039 16 1 90.88 281 HIS A CA 1
ATOM 2158 C C . HIS A 1 281 ? -24.359 -6.738 16.734 1 90.88 281 HIS A C 1
ATOM 2160 O O . HIS A 1 281 ? -24.297 -6.711 17.969 1 90.88 281 HIS A O 1
ATOM 2166 N N . GLY A 1 282 ? -24 -5.832 16.031 1 89.81 282 GLY A N 1
ATOM 2167 C CA . GLY A 1 282 ? -23.734 -4.52 16.609 1 89.81 282 GLY A CA 1
ATOM 2168 C C . GLY A 1 282 ? -22.359 -4.41 17.234 1 89.81 282 GLY A C 1
ATOM 2169 O O . GLY A 1 282 ? -22.078 -3.457 17.969 1 89.81 282 GLY A O 1
ATOM 2170 N N . MET A 1 283 ? -21.484 -5.438 16.938 1 93.19 283 MET A N 1
ATOM 2171 C CA . MET A 1 283 ? -20.141 -5.469 17.516 1 93.19 283 MET A CA 1
ATOM 2172 C C . MET A 1 283 ? -19.078 -5.598 16.422 1 93.19 283 MET A C 1
ATOM 2174 O O . MET A 1 283 ? -19.375 -6.102 15.336 1 93.19 283 MET A O 1
ATOM 2178 N N . LEU A 1 284 ? -17.938 -5.043 16.688 1 95.12 284 LEU A N 1
ATOM 2179 C CA . LEU A 1 284 ? -16.766 -5.367 15.875 1 95.12 284 LEU A CA 1
ATOM 2180 C C . LEU A 1 284 ? -16.172 -6.715 16.281 1 95.12 284 LEU A C 1
ATOM 2182 O O . LEU A 1 284 ? -15.836 -6.922 17.438 1 95.12 284 LEU A O 1
ATOM 2186 N N . VAL A 1 285 ? -16.109 -7.594 15.32 1 95.56 285 VAL A N 1
ATOM 2187 C CA . VAL A 1 285 ? -15.664 -8.953 15.609 1 95.56 285 VAL A CA 1
ATOM 2188 C C . VAL A 1 285 ? -14.508 -9.336 14.688 1 95.56 285 VAL A C 1
ATOM 2190 O O . VAL A 1 285 ? -14.586 -9.148 13.477 1 95.56 285 VAL A O 1
ATOM 2193 N N . SER A 1 286 ? -13.406 -9.773 15.297 1 95.5 286 SER A N 1
ATOM 2194 C CA . SER A 1 286 ? -12.32 -10.398 14.562 1 95.5 286 SER A CA 1
ATOM 2195 C C . SER A 1 286 ? -12.227 -11.891 14.867 1 95.5 286 SER A C 1
ATOM 2197 O O . SER A 1 286 ? -12.32 -12.297 16.031 1 95.5 286 SER A O 1
ATOM 2199 N N . SER A 1 287 ? -12.109 -12.633 13.828 1 95.62 287 SER A N 1
ATOM 2200 C CA . SER A 1 287 ? -12.047 -14.078 14.031 1 95.62 287 SER A CA 1
ATOM 2201 C C . SER A 1 287 ? -10.836 -14.68 13.328 1 95.62 287 SER A C 1
ATOM 2203 O O . SER A 1 287 ? -10.406 -14.188 12.281 1 95.62 287 SER A O 1
ATOM 2205 N N . LYS A 1 288 ? -10.266 -15.633 13.953 1 94.94 288 LYS A N 1
ATOM 2206 C CA . LYS A 1 288 ? -9.219 -16.453 13.375 1 94.94 288 LYS A CA 1
ATOM 2207 C C . LYS A 1 288 ? -9.625 -17.938 13.352 1 94.94 288 LYS A C 1
ATOM 2209 O O . LYS A 1 288 ? -10.344 -18.391 14.242 1 94.94 288 LYS A O 1
ATOM 2214 N N . ALA A 1 289 ? -9.164 -18.656 12.289 1 90.62 289 ALA A N 1
ATOM 2215 C CA . ALA A 1 289 ? -9.43 -20.094 12.25 1 90.62 289 ALA A CA 1
ATOM 2216 C C . ALA A 1 289 ? -8.43 -20.844 13.109 1 90.62 289 ALA A C 1
ATOM 2218 O O . ALA A 1 289 ? -7.219 -20.766 12.891 1 90.62 289 ALA A O 1
ATOM 2219 N N . ASP A 1 290 ? -8.922 -21.562 14.094 1 91.69 290 ASP A N 1
ATOM 2220 C CA . ASP A 1 290 ? -8.039 -22.375 14.922 1 91.69 290 ASP A CA 1
ATOM 2221 C C . ASP A 1 290 ? -7.508 -23.578 14.148 1 91.69 290 ASP A C 1
ATOM 2223 O O . ASP A 1 290 ? -6.418 -24.078 14.438 1 91.69 290 ASP A O 1
ATOM 2227 N N . TRP A 1 291 ? -8.297 -24.047 13.273 1 93.56 291 TRP A N 1
ATOM 2228 C CA . TRP A 1 291 ? -7.941 -25.172 12.43 1 93.56 291 TRP A CA 1
ATOM 2229 C C . TRP A 1 291 ? -8.656 -25.109 11.086 1 93.56 291 TRP A C 1
ATOM 2231 O O . TRP A 1 291 ? -9.852 -24.812 11.023 1 93.56 291 TRP A O 1
ATOM 2241 N N . ILE A 1 292 ? -7.902 -25.281 10 1 94.38 292 ILE A N 1
ATOM 2242 C CA . ILE A 1 292 ? -8.445 -25.281 8.648 1 94.38 292 ILE A CA 1
ATOM 2243 C C . ILE A 1 292 ? -8.172 -26.641 7.992 1 94.38 292 ILE A C 1
ATOM 2245 O O . ILE A 1 292 ? -7.012 -27.047 7.859 1 94.38 292 ILE A O 1
ATOM 2249 N N . PRO A 1 293 ? -9.211 -27.375 7.559 1 92.75 293 PRO A N 1
ATOM 2250 C CA . PRO A 1 293 ? -8.977 -28.672 6.902 1 92.75 293 PRO A CA 1
ATOM 2251 C C . PRO A 1 293 ? -8.344 -28.516 5.523 1 92.75 293 PRO A C 1
ATOM 2253 O O . PRO A 1 293 ? -8.414 -27.453 4.914 1 92.75 293 PRO A O 1
ATOM 2256 N N . GLY A 1 294 ? -7.738 -29.594 5.062 1 90.69 294 GLY A N 1
ATOM 2257 C CA . GLY A 1 294 ? -7.207 -29.609 3.711 1 90.69 294 GLY A CA 1
ATOM 2258 C C . GLY A 1 294 ? -5.793 -30.141 3.633 1 90.69 294 GLY A C 1
ATOM 2259 O O . GLY A 1 294 ? -5.188 -30.469 4.656 1 90.69 294 GLY A O 1
ATOM 2260 N N . GLU A 1 295 ? -5.324 -30.203 2.404 1 91.06 295 GLU A N 1
ATOM 2261 C CA . GLU A 1 295 ? -3.965 -30.672 2.133 1 91.06 295 GLU A CA 1
ATOM 2262 C C . GLU A 1 295 ? -2.93 -29.672 2.617 1 91.06 295 GLU A C 1
ATOM 2264 O O . GLU A 1 295 ? -2.99 -28.484 2.264 1 91.06 295 GLU A O 1
ATOM 2269 N N . GLU A 1 296 ? -2.01 -30.156 3.475 1 93.12 296 GLU A N 1
ATOM 2270 C CA . GLU A 1 296 ? -0.997 -29.281 4.055 1 93.12 296 GLU A CA 1
ATOM 2271 C C . GLU A 1 296 ? -0.046 -28.75 2.982 1 93.12 296 GLU A C 1
ATOM 2273 O O . GLU A 1 296 ? 0.412 -27.609 3.057 1 93.12 296 GLU A O 1
ATOM 2278 N N . ASN A 1 297 ? 0.184 -29.562 1.943 1 96.94 297 ASN A N 1
ATOM 2279 C CA . ASN A 1 297 ? 1.083 -29.203 0.855 1 96.94 297 ASN A CA 1
ATOM 2280 C C . ASN A 1 297 ? 0.314 -28.672 -0.354 1 96.94 297 ASN A C 1
ATOM 2282 O O . ASN A 1 297 ? -0.28 -29.453 -1.104 1 96.94 297 ASN A O 1
ATOM 2286 N N . PRO A 1 298 ? 0.372 -27.391 -0.557 1 97.69 298 PRO A N 1
ATOM 2287 C CA . PRO A 1 298 ? -0.379 -26.844 -1.685 1 97.69 298 PRO A CA 1
ATOM 2288 C C . PRO A 1 298 ? 0.073 -27.406 -3.031 1 97.69 298 PRO A C 1
ATOM 2290 O O . PRO A 1 298 ? -0.71 -27.438 -3.982 1 97.69 298 PRO A O 1
ATOM 2293 N N . GLY A 1 299 ? 1.311 -27.859 -3.09 1 98.19 299 GLY A N 1
ATOM 2294 C CA . GLY A 1 299 ? 1.79 -28.5 -4.301 1 98.19 299 GLY A CA 1
ATOM 2295 C C . GLY A 1 299 ? 1.021 -29.766 -4.652 1 98.19 299 GLY A C 1
ATOM 2296 O O . GLY A 1 299 ? 0.705 -30 -5.82 1 98.19 299 GLY A O 1
ATOM 2297 N N . VAL A 1 300 ? 0.752 -30.562 -3.645 1 98.5 300 VAL A N 1
ATOM 2298 C CA . VAL A 1 300 ? 0.003 -31.812 -3.85 1 98.5 300 VAL A CA 1
ATOM 2299 C C . VAL A 1 300 ? -1.423 -31.484 -4.289 1 98.5 300 VAL A C 1
ATOM 2301 O O . VAL A 1 300 ? -1.944 -32.094 -5.227 1 98.5 300 VAL A O 1
ATOM 2304 N N . ALA A 1 301 ? -1.999 -30.484 -3.621 1 98.38 301 ALA A N 1
ATOM 2305 C CA . ALA A 1 301 ? -3.352 -30.062 -3.988 1 98.38 301 ALA A CA 1
ATOM 2306 C C . ALA A 1 301 ? -3.398 -29.547 -5.426 1 98.38 301 ALA A C 1
ATOM 2308 O O . ALA A 1 301 ? -4.348 -29.828 -6.16 1 98.38 301 ALA A O 1
ATOM 2309 N N . GLN A 1 302 ? -2.424 -28.844 -5.82 1 98.69 302 GLN A N 1
ATOM 2310 C CA . GLN A 1 302 ? -2.352 -28.281 -7.164 1 98.69 302 GLN A CA 1
ATOM 2311 C C . GLN A 1 302 ? -2.283 -29.375 -8.219 1 98.69 302 GLN A C 1
ATOM 2313 O O . GLN A 1 302 ? -3.066 -29.375 -9.172 1 98.69 302 GLN A O 1
ATOM 2318 N N . VAL A 1 303 ? -1.337 -30.344 -8.062 1 98.69 303 VAL A N 1
ATOM 2319 C CA . VAL A 1 303 ? -1.166 -31.359 -9.094 1 98.69 303 VAL A CA 1
ATOM 2320 C C . VAL A 1 303 ? -2.377 -32.281 -9.102 1 98.69 303 VAL A C 1
ATOM 2322 O O . VAL A 1 303 ? -2.775 -32.781 -10.156 1 98.69 303 VAL A O 1
ATOM 2325 N N . THR A 1 304 ? -3.014 -32.5 -7.918 1 98.44 304 THR A N 1
ATOM 2326 C CA . THR A 1 304 ? -4.227 -33.312 -7.855 1 98.44 304 THR A CA 1
ATOM 2327 C C . THR A 1 304 ? -5.352 -32.656 -8.656 1 98.44 304 THR A C 1
ATOM 2329 O O . THR A 1 304 ? -6.012 -33.344 -9.461 1 98.44 304 THR A O 1
ATOM 2332 N N . ASN A 1 305 ? -5.539 -31.375 -8.445 1 98.62 305 ASN A N 1
ATOM 2333 C CA . ASN A 1 305 ? -6.559 -30.656 -9.195 1 98.62 305 ASN A CA 1
ATOM 2334 C C . ASN A 1 305 ? -6.305 -30.734 -10.695 1 98.62 305 ASN A C 1
ATOM 2336 O O . ASN A 1 305 ? -7.234 -30.922 -11.484 1 98.62 305 ASN A O 1
ATOM 2340 N N . PHE A 1 306 ? -5.051 -30.562 -11.086 1 98.75 306 PHE A N 1
ATOM 2341 C CA . PHE A 1 306 ? -4.699 -30.609 -12.5 1 98.75 306 PHE A CA 1
ATOM 2342 C C . PHE A 1 306 ? -5.027 -31.984 -13.094 1 98.75 306 PHE A C 1
ATOM 2344 O O . PHE A 1 306 ? -5.672 -32.062 -14.141 1 98.75 306 PHE A O 1
ATOM 2351 N N . VAL A 1 307 ? -4.59 -33.031 -12.43 1 98.5 307 VAL A N 1
ATOM 2352 C CA . VAL A 1 307 ? -4.789 -34.406 -12.906 1 98.5 307 VAL A CA 1
ATOM 2353 C C . VAL A 1 307 ? -6.281 -34.719 -12.969 1 98.5 307 VAL A C 1
ATOM 2355 O O . VAL A 1 307 ? -6.758 -35.281 -13.953 1 98.5 307 VAL A O 1
ATOM 2358 N N . GLU A 1 308 ? -7 -34.281 -11.984 1 98.06 308 GLU A N 1
ATOM 2359 C CA . GLU A 1 308 ? -8.445 -34.5 -11.984 1 98.06 308 GLU A CA 1
ATOM 2360 C C . GLU A 1 308 ? -9.117 -33.75 -13.125 1 98.06 308 GLU A C 1
ATOM 2362 O O . GLU A 1 308 ? -10.078 -34.25 -13.719 1 98.06 308 GLU A O 1
ATOM 2367 N N . ALA A 1 309 ? -8.648 -32.594 -13.383 1 98.44 309 ALA A N 1
ATOM 2368 C CA . ALA A 1 309 ? -9.172 -31.844 -14.516 1 98.44 309 ALA A CA 1
ATOM 2369 C C . ALA A 1 309 ? -8.898 -32.562 -15.828 1 98.44 309 ALA A C 1
ATOM 2371 O O . ALA A 1 309 ? -9.766 -32.625 -16.703 1 98.44 309 ALA A O 1
ATOM 2372 N N . CYS A 1 310 ? -7.691 -33.125 -15.992 1 98 310 CYS A N 1
ATOM 2373 C CA . CYS A 1 310 ? -7.328 -33.875 -17.188 1 98 310 CYS A CA 1
ATOM 2374 C C . CYS A 1 310 ? -8.242 -35.094 -17.391 1 98 310 CYS A C 1
ATOM 2376 O O . CYS A 1 310 ? -8.555 -35.469 -18.516 1 98 310 CYS A O 1
ATOM 2378 N N . LEU A 1 311 ? -8.688 -35.594 -16.281 1 96.31 311 LEU A N 1
ATOM 2379 C CA . LEU A 1 311 ? -9.531 -36.812 -16.312 1 96.31 311 LEU A CA 1
ATOM 2380 C C . LEU A 1 311 ? -11.008 -36.438 -16.406 1 96.31 311 LEU A C 1
ATOM 2382 O O . LEU A 1 311 ? -11.875 -37.312 -16.422 1 96.31 311 LEU A O 1
ATOM 2386 N N . GLY A 1 312 ? -11.328 -35.156 -16.391 1 95.5 312 GLY A N 1
ATOM 2387 C CA . GLY A 1 312 ? -12.695 -34.688 -16.516 1 95.5 312 GLY A CA 1
ATOM 2388 C C . GLY A 1 312 ? -13.477 -34.75 -15.219 1 95.5 312 GLY A C 1
ATOM 2389 O O . GLY A 1 312 ? -14.711 -34.75 -15.219 1 95.5 312 GLY A O 1
ATOM 2390 N N . LYS A 1 313 ? -12.766 -34.781 -14.117 1 96.12 313 LYS A N 1
ATOM 2391 C CA . LYS A 1 313 ? -13.422 -35 -12.836 1 96.12 313 LYS A CA 1
ATOM 2392 C C . LYS A 1 313 ? -13.602 -33.688 -12.07 1 96.12 313 LYS A C 1
ATOM 2394 O O . LYS A 1 313 ? -14.367 -33.625 -11.109 1 96.12 313 LYS A O 1
ATOM 2399 N N . SER A 1 314 ? -12.836 -32.719 -12.406 1 97.06 314 SER A N 1
ATOM 2400 C CA . SER A 1 314 ? -12.891 -31.422 -11.719 1 97.06 314 SER A CA 1
ATOM 2401 C C . SER A 1 314 ? -12.578 -30.281 -12.672 1 97.06 314 SER A C 1
ATOM 2403 O O . SER A 1 314 ? -12.008 -30.5 -13.75 1 97.06 314 SER A O 1
ATOM 2405 N N . GLU A 1 315 ? -13.031 -29.109 -12.305 1 97.88 315 GLU A N 1
ATOM 2406 C CA . GLU A 1 315 ? -12.586 -27.891 -12.977 1 97.88 315 GLU A CA 1
ATOM 2407 C C . GLU A 1 315 ? -11.281 -27.375 -12.375 1 97.88 315 GLU A C 1
ATOM 2409 O O . GLU A 1 315 ? -10.992 -27.609 -11.195 1 97.88 315 GLU A O 1
ATOM 2414 N N . LEU A 1 316 ? -10.555 -26.703 -13.188 1 98.69 316 LEU A N 1
ATOM 2415 C CA . LEU A 1 316 ? -9.32 -26.094 -12.695 1 98.69 316 LEU A CA 1
ATOM 2416 C C . LEU A 1 316 ? -9.625 -24.984 -11.703 1 98.69 316 LEU A C 1
ATOM 2418 O O . LEU A 1 316 ? -10.492 -24.141 -11.961 1 98.69 316 LEU A O 1
ATOM 2422 N N . VAL A 1 317 ? -8.883 -24.953 -10.648 1 98.56 317 VAL A N 1
ATOM 2423 C CA . VAL A 1 317 ? -8.945 -23.844 -9.703 1 98.56 317 VAL A CA 1
ATOM 2424 C C . VAL A 1 317 ? -8.297 -22.609 -10.32 1 98.56 317 VAL A C 1
ATOM 2426 O O . VAL A 1 317 ? -8.836 -21.5 -10.227 1 98.56 317 VAL A O 1
ATOM 2429 N N . VAL A 1 318 ? -7.137 -22.812 -10.953 1 98.81 318 VAL A N 1
ATOM 2430 C CA . VAL A 1 318 ? -6.465 -21.734 -11.68 1 98.81 318 VAL A CA 1
ATOM 2431 C C . VAL A 1 318 ? -6.855 -21.797 -13.156 1 98.81 318 VAL A C 1
ATOM 2433 O O . VAL A 1 318 ? -6.262 -22.547 -13.938 1 98.81 318 VAL A O 1
ATOM 2436 N N . LYS A 1 319 ? -7.785 -21 -13.523 1 98.62 319 LYS A N 1
ATOM 2437 C CA . LYS A 1 319 ? -8.203 -20.938 -14.922 1 98.62 319 LYS A CA 1
ATOM 2438 C C . LYS A 1 319 ? -7.18 -20.172 -15.758 1 98.62 319 LYS A C 1
ATOM 2440 O O . LYS A 1 319 ? -6.699 -19.109 -15.344 1 98.62 319 LYS A O 1
ATOM 2445 N N . PRO A 1 320 ? -6.828 -20.75 -16.891 1 98.69 320 PRO A N 1
ATOM 2446 C CA . PRO A 1 320 ? -5.793 -20.094 -17.688 1 98.69 320 PRO A CA 1
ATOM 2447 C C . PRO A 1 320 ? -6.176 -18.656 -18.094 1 98.69 320 PRO A C 1
ATOM 2449 O O . PRO A 1 320 ? -5.305 -17.797 -18.219 1 98.69 320 PRO A O 1
ATOM 2452 N N . GLU A 1 321 ? -7.48 -18.344 -18.266 1 98.69 321 GLU A N 1
ATOM 2453 C CA . GLU A 1 321 ? -7.918 -16.984 -18.578 1 98.69 321 GLU A CA 1
ATOM 2454 C C . GLU A 1 321 ? -7.602 -16.031 -17.422 1 98.69 321 GLU A C 1
ATOM 2456 O O . GLU A 1 321 ? -7.293 -14.859 -17.656 1 98.69 321 GLU A O 1
ATOM 2461 N N . GLU A 1 322 ? -7.758 -16.531 -16.234 1 98.81 322 GLU A N 1
ATOM 2462 C CA . GLU A 1 322 ? -7.445 -15.719 -15.062 1 98.81 322 GLU A CA 1
ATOM 2463 C C . GLU A 1 322 ? -5.941 -15.508 -14.922 1 98.81 322 GLU A C 1
ATOM 2465 O O . GLU A 1 322 ? -5.496 -14.445 -14.484 1 98.81 322 GLU A O 1
ATOM 2470 N N . ALA A 1 323 ? -5.168 -16.547 -15.273 1 98.88 323 ALA A N 1
ATOM 2471 C CA . ALA A 1 323 ? -3.715 -16.391 -15.297 1 98.88 323 ALA A CA 1
ATOM 2472 C C . ALA A 1 323 ? -3.281 -15.383 -16.359 1 98.88 323 ALA A C 1
ATOM 2474 O O . ALA A 1 323 ? -2.336 -14.617 -16.141 1 98.88 323 ALA A O 1
ATOM 2475 N N . LEU A 1 324 ? -3.928 -15.398 -17.5 1 98.88 324 LEU A N 1
ATOM 2476 C CA . LEU A 1 324 ? -3.666 -14.398 -18.531 1 98.88 324 LEU A CA 1
ATOM 2477 C C . LEU A 1 324 ? -3.896 -12.992 -17.984 1 98.88 324 LEU A C 1
ATOM 2479 O O . LEU A 1 324 ? -3.123 -12.078 -18.281 1 98.88 324 LEU A O 1
ATOM 2483 N N . GLN A 1 325 ? -4.941 -12.789 -17.188 1 98.81 325 GLN A N 1
ATOM 2484 C CA . GLN A 1 325 ? -5.223 -11.492 -16.578 1 98.81 325 GLN A CA 1
ATOM 2485 C C . GLN A 1 325 ? -4.047 -11.016 -15.734 1 98.81 325 GLN A C 1
ATOM 2487 O O . GLN A 1 325 ? -3.693 -9.836 -15.758 1 98.81 325 GLN A O 1
ATOM 2492 N N . VAL A 1 326 ? -3.463 -11.906 -14.992 1 98.88 326 VAL A N 1
ATOM 2493 C CA . VAL A 1 326 ? -2.293 -11.586 -14.18 1 98.88 326 VAL A CA 1
ATOM 2494 C C . VAL A 1 326 ? -1.161 -11.086 -15.078 1 98.88 326 VAL A C 1
ATOM 2496 O O . VAL A 1 326 ? -0.541 -10.062 -14.797 1 98.88 326 VAL A O 1
ATOM 2499 N N . SER A 1 327 ? -0.928 -11.812 -16.188 1 98.81 327 SER A N 1
ATOM 2500 C CA . SER A 1 327 ? 0.127 -11.445 -17.125 1 98.81 327 SER A CA 1
ATOM 2501 C C . SER A 1 327 ? -0.136 -10.07 -17.75 1 98.81 327 SER A C 1
ATOM 2503 O O . SER A 1 327 ? 0.794 -9.289 -17.953 1 98.81 327 SER A O 1
ATOM 2505 N N . GLN A 1 328 ? -1.376 -9.797 -18.031 1 98.88 328 GLN A N 1
ATOM 2506 C CA . GLN A 1 328 ? -1.742 -8.508 -18.609 1 98.88 328 GLN A CA 1
ATOM 2507 C C . GLN A 1 328 ? -1.44 -7.367 -17.641 1 98.88 328 GLN A C 1
ATOM 2509 O O . GLN A 1 328 ? -0.94 -6.316 -18.062 1 98.88 328 GLN A O 1
ATOM 2514 N N . ILE A 1 329 ? -1.739 -7.535 -16.422 1 98.94 329 ILE A N 1
ATOM 2515 C CA . ILE A 1 329 ? -1.485 -6.52 -15.406 1 98.94 329 ILE A CA 1
ATOM 2516 C C . ILE A 1 329 ? 0.02 -6.344 -15.219 1 98.94 329 ILE A C 1
ATOM 2518 O O . ILE A 1 329 ? 0.512 -5.219 -15.109 1 98.94 329 ILE A O 1
ATOM 2522 N N . ILE A 1 330 ? 0.743 -7.453 -15.195 1 98.88 330 ILE A N 1
ATOM 2523 C CA . ILE A 1 330 ? 2.193 -7.406 -15.055 1 98.88 330 ILE A CA 1
ATOM 2524 C C . ILE A 1 330 ? 2.797 -6.605 -16.203 1 98.88 330 ILE A C 1
ATOM 2526 O O . ILE A 1 330 ? 3.621 -5.715 -15.992 1 98.88 330 ILE A O 1
ATOM 2530 N N . ASP A 1 331 ? 2.363 -6.934 -17.453 1 98.88 331 ASP A N 1
ATOM 2531 C CA . ASP A 1 331 ? 2.834 -6.188 -18.609 1 98.88 331 ASP A CA 1
ATOM 2532 C C . ASP A 1 331 ? 2.527 -4.699 -18.469 1 98.88 331 ASP A C 1
ATOM 2534 O O . ASP A 1 331 ? 3.361 -3.852 -18.797 1 98.88 331 ASP A O 1
ATOM 2538 N N . ALA A 1 332 ? 1.339 -4.398 -18 1 98.88 332 ALA A N 1
ATOM 2539 C CA . ALA A 1 332 ? 0.922 -3.008 -17.828 1 98.88 332 ALA A CA 1
ATOM 2540 C C . ALA A 1 332 ? 1.784 -2.293 -16.797 1 98.88 332 ALA A C 1
ATOM 2542 O O . ALA A 1 332 ? 2.117 -1.117 -16.969 1 98.88 332 ALA A O 1
ATOM 2543 N N . ILE A 1 333 ? 2.15 -2.953 -15.727 1 98.88 333 ILE A N 1
ATOM 2544 C CA . ILE A 1 333 ? 3.004 -2.375 -14.688 1 98.88 333 ILE A CA 1
ATOM 2545 C C . ILE A 1 333 ? 4.367 -2.027 -15.281 1 98.88 333 ILE A C 1
ATOM 2547 O O . ILE A 1 333 ? 4.863 -0.914 -15.102 1 98.88 333 ILE A O 1
ATOM 2551 N N . TYR A 1 334 ? 4.98 -2.975 -16 1 98.75 334 TYR A N 1
ATOM 2552 C CA . TYR A 1 334 ? 6.281 -2.727 -16.609 1 98.75 334 TYR A CA 1
ATOM 2553 C C . TYR A 1 334 ? 6.199 -1.601 -17.625 1 98.75 334 TYR A C 1
ATOM 2555 O O . TYR A 1 334 ? 7.086 -0.745 -17.688 1 98.75 334 TYR A O 1
ATOM 2563 N N . LEU A 1 335 ? 5.133 -1.637 -18.438 1 98.75 335 LEU A N 1
ATOM 2564 C CA . LEU A 1 335 ? 4.949 -0.588 -19.438 1 98.75 335 LEU A CA 1
ATOM 2565 C C . LEU A 1 335 ? 4.801 0.775 -18.766 1 98.75 335 LEU A C 1
ATOM 2567 O O . LEU A 1 335 ? 5.371 1.764 -19.234 1 98.75 335 LEU A O 1
ATOM 2571 N N . SER A 1 336 ? 4.008 0.827 -17.703 1 98.81 336 SER A N 1
ATOM 2572 C CA . SER A 1 336 ? 3.846 2.064 -16.953 1 98.81 336 SER A CA 1
ATOM 2573 C C . SER A 1 336 ? 5.184 2.578 -16.438 1 98.81 336 SER A C 1
ATOM 2575 O O . SER A 1 336 ? 5.469 3.775 -16.516 1 98.81 336 SER A O 1
ATOM 2577 N N . SER A 1 337 ? 5.969 1.718 -15.875 1 98.56 337 SER A N 1
ATOM 2578 C CA . SER A 1 337 ? 7.293 2.08 -15.375 1 98.56 337 SER A CA 1
ATOM 2579 C C . SER A 1 337 ? 8.172 2.633 -16.5 1 98.56 337 SER A C 1
ATOM 2581 O O . SER A 1 337 ? 8.852 3.643 -16.312 1 98.56 337 SER A O 1
ATOM 2583 N N . GLU A 1 338 ? 8.156 1.985 -17.609 1 98 338 GLU A N 1
ATOM 2584 C CA . GLU A 1 338 ? 9 2.35 -18.75 1 98 338 GLU A CA 1
ATOM 2585 C C . GLU A 1 338 ? 8.602 3.709 -19.312 1 98 338 GLU A C 1
ATOM 2587 O O . GLU A 1 338 ? 9.461 4.52 -19.672 1 98 338 GLU A O 1
ATOM 2592 N N . THR A 1 339 ? 7.293 3.971 -19.406 1 97.56 339 THR A N 1
ATOM 2593 C CA . THR A 1 339 ? 6.809 5.16 -20.094 1 97.56 339 THR A CA 1
ATOM 2594 C C . THR A 1 339 ? 6.629 6.32 -19.125 1 97.56 339 THR A C 1
ATOM 2596 O O . THR A 1 339 ? 6.496 7.473 -19.547 1 97.56 339 THR A O 1
ATOM 2599 N N . GLY A 1 340 ? 6.547 6.016 -17.844 1 96.38 340 GLY A N 1
ATOM 2600 C CA . GLY A 1 340 ? 6.301 7.043 -16.844 1 96.38 340 GLY A CA 1
ATOM 2601 C C . GLY A 1 340 ? 4.863 7.531 -16.828 1 96.38 340 GLY A C 1
ATOM 2602 O O . GLY A 1 340 ? 4.594 8.672 -16.453 1 96.38 340 GLY A O 1
ATOM 2603 N N . ARG A 1 341 ? 3.936 6.668 -17.375 1 95.94 341 ARG A N 1
ATOM 2604 C CA . ARG A 1 341 ? 2.523 7.027 -17.453 1 95.94 341 ARG A CA 1
ATOM 2605 C C . ARG A 1 341 ? 1.639 5.84 -17.078 1 95.94 341 ARG A C 1
ATOM 2607 O O . ARG A 1 341 ? 2.045 4.684 -17.219 1 95.94 341 ARG A O 1
ATOM 2614 N N . SER A 1 342 ? 0.46 6.145 -16.609 1 97.88 342 SER A N 1
ATOM 2615 C CA . SER A 1 342 ? -0.524 5.094 -16.375 1 97.88 342 SER A CA 1
ATOM 2616 C C . SER A 1 342 ? -0.889 4.375 -17.672 1 97.88 342 SER A C 1
ATOM 2618 O O . SER A 1 342 ? -0.77 4.945 -18.766 1 97.88 342 SER A O 1
ATOM 2620 N N . VAL A 1 343 ? -1.277 3.135 -17.547 1 98.44 343 VAL A N 1
ATOM 2621 C CA . VAL A 1 343 ? -1.676 2.324 -18.688 1 98.44 343 VAL A CA 1
ATOM 2622 C C . VAL A 1 343 ? -3.158 1.971 -18.594 1 98.44 343 VAL A C 1
ATOM 2624 O O . VAL A 1 343 ? -3.604 1.437 -17.562 1 98.44 343 VAL A O 1
ATOM 2627 N N . LYS A 1 344 ? -3.959 2.242 -19.672 1 97.12 344 LYS A N 1
ATOM 2628 C CA . LYS A 1 344 ? -5.359 1.832 -19.734 1 97.12 344 LYS A CA 1
ATOM 2629 C C . LYS A 1 344 ? -5.492 0.435 -20.328 1 97.12 344 LYS A C 1
ATOM 2631 O O . LYS A 1 344 ? -4.832 0.11 -21.328 1 97.12 344 LYS A O 1
ATOM 2636 N N . LEU A 1 345 ? -6.188 -0.39 -19.609 1 96.56 345 LEU A N 1
ATOM 2637 C CA . LEU A 1 345 ? -6.441 -1.742 -20.094 1 96.56 345 LEU A CA 1
ATOM 2638 C C . LEU A 1 345 ? -7.887 -1.897 -20.547 1 96.56 345 LEU A C 1
ATOM 2640 O O . LEU A 1 345 ? -8.789 -1.294 -19.969 1 96.56 345 LEU A O 1
ATOM 2644 N N . MET B 1 1 ? 11.344 41.188 26.688 1 58.84 1 MET B N 1
ATOM 2645 C CA . MET B 1 1 ? 11.195 40.812 25.281 1 58.84 1 MET B CA 1
ATOM 2646 C C . MET B 1 1 ? 9.758 41 24.828 1 58.84 1 MET B C 1
ATOM 2648 O O . MET B 1 1 ? 8.828 40.906 25.625 1 58.84 1 MET B O 1
ATOM 2652 N N . THR B 1 2 ? 9.5 41.688 23.672 1 84.38 2 THR B N 1
ATOM 2653 C CA . THR B 1 2 ? 8.148 42 23.234 1 84.38 2 THR B CA 1
ATOM 2654 C C . THR B 1 2 ? 7.375 40.719 22.906 1 84.38 2 THR B C 1
ATOM 2656 O O . THR B 1 2 ? 7.871 39.844 22.188 1 84.38 2 THR B O 1
ATOM 2659 N N . LYS B 1 3 ? 6.27 40.406 23.703 1 93.19 3 LYS B N 1
ATOM 2660 C CA . LYS B 1 3 ? 5.398 39.25 23.5 1 93.19 3 LYS B CA 1
ATOM 2661 C C . LYS B 1 3 ? 4.477 39.469 22.297 1 93.19 3 LYS B C 1
ATOM 2663 O O . LYS B 1 3 ? 4.012 40.594 22.062 1 93.19 3 LYS B O 1
ATOM 2668 N N . ILE B 1 4 ? 4.316 38.469 21.578 1 97.38 4 ILE B N 1
ATOM 2669 C CA . ILE B 1 4 ? 3.342 38.469 20.5 1 97.38 4 ILE B CA 1
ATOM 2670 C C . ILE B 1 4 ? 1.927 38.469 21.062 1 97.38 4 ILE B C 1
ATOM 2672 O O . ILE B 1 4 ? 1.604 37.656 21.938 1 97.38 4 ILE B O 1
ATOM 2676 N N . LYS B 1 5 ? 1.093 39.438 20.703 1 98.38 5 LYS B N 1
ATOM 2677 C CA . LYS B 1 5 ? -0.332 39.375 21.016 1 98.38 5 LYS B CA 1
ATOM 2678 C C . LYS B 1 5 ? -1.065 38.438 20.078 1 98.38 5 LYS B C 1
ATOM 2680 O O . LYS B 1 5 ? -1.227 38.719 18.891 1 98.38 5 LYS B O 1
ATOM 2685 N N . MET B 1 6 ? -1.521 37.344 20.641 1 98.75 6 MET B N 1
ATOM 2686 C CA . MET B 1 6 ? -2.117 36.281 19.859 1 98.75 6 MET B CA 1
ATOM 2687 C C . MET B 1 6 ? -3.639 36.312 19.969 1 98.75 6 MET B C 1
ATOM 2689 O O . MET B 1 6 ? -4.191 36.5 21.047 1 98.75 6 MET B O 1
ATOM 2693 N N . GLY B 1 7 ? -4.316 36.219 18.828 1 98.88 7 GLY B N 1
ATOM 2694 C CA . GLY B 1 7 ? -5.75 36 18.781 1 98.88 7 GLY B CA 1
ATOM 2695 C C . GLY B 1 7 ? -6.102 34.594 18.344 1 98.88 7 GLY B C 1
ATOM 2696 O O . GLY B 1 7 ? -5.344 33.938 17.609 1 98.88 7 GLY B O 1
ATOM 2697 N N . ILE B 1 8 ? -7.246 34.094 18.781 1 98.88 8 ILE B N 1
ATOM 2698 C CA . ILE B 1 8 ? -7.785 32.812 18.375 1 98.88 8 ILE B CA 1
ATOM 2699 C C . ILE B 1 8 ? -9.102 33 17.625 1 98.88 8 ILE B C 1
ATOM 2701 O O . ILE B 1 8 ? -10.039 33.594 18.172 1 98.88 8 ILE B O 1
ATOM 2705 N N . ILE B 1 9 ? -9.125 32.531 16.391 1 98.88 9 ILE B N 1
ATOM 2706 C CA . ILE B 1 9 ? -10.367 32.562 15.617 1 98.88 9 ILE B CA 1
ATOM 2707 C C . ILE B 1 9 ? -10.953 31.172 15.508 1 98.88 9 ILE B C 1
ATOM 2709 O O . ILE B 1 9 ? -10.344 30.281 14.906 1 98.88 9 ILE B O 1
ATOM 2713 N N . GLY B 1 10 ? -12.172 30.938 15.938 1 98.38 10 GLY B N 1
ATOM 2714 C CA . GLY B 1 10 ? -12.742 29.609 16.141 1 98.38 10 GLY B CA 1
ATOM 2715 C C . GLY B 1 10 ? -12.422 29.016 17.5 1 98.38 10 GLY B C 1
ATOM 2716 O O . GLY B 1 10 ? -11.266 28.734 17.797 1 98.38 10 GLY B O 1
ATOM 2717 N N . THR B 1 11 ? -13.484 28.812 18.312 1 97.75 11 THR B N 1
ATOM 2718 C CA . THR B 1 11 ? -13.234 28.406 19.688 1 97.75 11 THR B CA 1
ATOM 2719 C C . THR B 1 11 ? -13.727 26.984 19.938 1 97.75 11 THR B C 1
ATOM 2721 O O . THR B 1 11 ? -14.195 26.656 21.016 1 97.75 11 THR B O 1
ATOM 2724 N N . GLY B 1 12 ? -13.625 26.172 18.906 1 95.44 12 GLY B N 1
ATOM 2725 C CA . GLY B 1 12 ? -14.031 24.781 19.016 1 95.44 12 GLY B CA 1
ATOM 2726 C C . GLY B 1 12 ? -13.008 23.922 19.734 1 95.44 12 GLY B C 1
ATOM 2727 O O . GLY B 1 12 ? -12.18 24.422 20.484 1 95.44 12 GLY B O 1
ATOM 2728 N N . GLY B 1 13 ? -13.18 22.594 19.625 1 93.88 13 GLY B N 1
ATOM 2729 C CA . GLY B 1 13 ? -12.391 21.609 20.359 1 93.88 13 GLY B CA 1
ATOM 2730 C C . GLY B 1 13 ? -10.898 21.766 20.141 1 93.88 13 GLY B C 1
ATOM 2731 O O . GLY B 1 13 ? -10.117 21.672 21.094 1 93.88 13 GLY B O 1
ATOM 2732 N N . ILE B 1 14 ? -10.508 22 18.922 1 96.19 14 ILE B N 1
ATOM 2733 C CA . ILE B 1 14 ? -9.086 22.078 18.594 1 96.19 14 ILE B CA 1
ATOM 2734 C C . ILE B 1 14 ? -8.477 23.312 19.25 1 96.19 14 ILE B C 1
ATOM 2736 O O . ILE B 1 14 ? -7.328 23.281 19.719 1 96.19 14 ILE B O 1
ATOM 2740 N N . ALA B 1 15 ? -9.164 24.469 19.266 1 98.06 15 ALA B N 1
ATOM 2741 C CA . ALA B 1 15 ? -8.695 25.672 19.953 1 98.06 15 ALA B CA 1
ATOM 2742 C C . ALA B 1 15 ? -8.555 25.422 21.453 1 98.06 15 ALA B C 1
ATOM 2744 O O . ALA B 1 15 ? -7.508 25.734 22.031 1 98.06 15 ALA B O 1
ATOM 2745 N N . ARG B 1 16 ? -9.539 24.797 22.062 1 97.25 16 ARG B N 1
ATOM 2746 C CA . ARG B 1 16 ? -9.633 24.625 23.5 1 97.25 16 ARG B CA 1
ATOM 2747 C C . ARG B 1 16 ? -8.688 23.531 23.984 1 97.25 16 ARG B C 1
ATOM 2749 O O . ARG B 1 16 ? -8.117 23.641 25.078 1 97.25 16 ARG B O 1
ATOM 2756 N N . GLY B 1 17 ? -8.602 22.562 23.188 1 96.69 17 GLY B N 1
ATOM 2757 C CA . GLY B 1 17 ? -7.875 21.391 23.641 1 96.69 17 GLY B CA 1
ATOM 2758 C C . GLY B 1 17 ? -6.41 21.406 23.25 1 96.69 17 GLY B C 1
ATOM 2759 O O . GLY B 1 17 ? -5.59 20.719 23.859 1 96.69 17 GLY B O 1
ATOM 2760 N N . ARG B 1 18 ? -6.059 22.203 22.25 1 97.25 18 ARG B N 1
ATOM 2761 C CA . ARG B 1 18 ? -4.691 22.125 21.75 1 97.25 18 ARG B CA 1
ATOM 2762 C C . ARG B 1 18 ? -4.031 23.5 21.734 1 97.25 18 ARG B C 1
ATOM 2764 O O . ARG B 1 18 ? -3.043 23.719 22.438 1 97.25 18 ARG B O 1
ATOM 2771 N N . HIS B 1 19 ? -4.598 24.438 21.016 1 98.69 19 HIS B N 1
ATOM 2772 C CA . HIS B 1 19 ? -3.873 25.672 20.719 1 98.69 19 HIS B CA 1
ATOM 2773 C C . HIS B 1 19 ? -3.809 26.578 21.938 1 98.69 19 HIS B C 1
ATOM 2775 O O . HIS B 1 19 ? -2.727 27.031 22.328 1 98.69 19 HIS B O 1
ATOM 2781 N N . ILE B 1 20 ? -4.93 26.844 22.625 1 98.75 20 ILE B N 1
ATOM 2782 C CA . ILE B 1 20 ? -4.961 27.766 23.75 1 98.75 20 ILE B CA 1
ATOM 2783 C C . ILE B 1 20 ? -4.066 27.25 24.875 1 98.75 20 ILE B C 1
ATOM 2785 O O . ILE B 1 20 ? -3.168 27.953 25.344 1 98.75 20 ILE B O 1
ATOM 2789 N N . PRO B 1 21 ? -4.211 25.922 25.234 1 98.38 21 PRO B N 1
ATOM 2790 C CA . PRO B 1 21 ? -3.314 25.422 26.266 1 98.38 21 PRO B CA 1
ATOM 2791 C C . PRO B 1 21 ? -1.843 25.484 25.859 1 98.38 21 PRO B C 1
ATOM 2793 O O . PRO B 1 21 ? -0.98 25.75 26.703 1 98.38 21 PRO B O 1
ATOM 2796 N N . ALA B 1 22 ? -1.522 25.219 24.641 1 98.56 22 ALA B N 1
ATOM 2797 C CA . ALA B 1 22 ? -0.14 25.266 24.172 1 98.56 22 ALA B CA 1
ATOM 2798 C C . ALA B 1 22 ? 0.429 26.672 24.297 1 98.56 22 ALA B C 1
ATOM 2800 O O . ALA B 1 22 ? 1.556 26.859 24.766 1 98.56 22 ALA B O 1
ATOM 2801 N N . TYR B 1 23 ? -0.34 27.734 23.922 1 98.44 23 TYR B N 1
ATOM 2802 C CA . TYR B 1 23 ? 0.113 29.125 24.047 1 98.44 23 TYR B CA 1
ATOM 2803 C C . TYR B 1 23 ? 0.321 29.5 25.5 1 98.44 23 TYR B C 1
ATOM 2805 O O . TYR B 1 23 ? 1.227 30.281 25.828 1 98.44 23 TYR B O 1
ATOM 2813 N N . GLN B 1 24 ? -0.536 28.984 26.344 1 98.06 24 GLN B N 1
ATOM 2814 C CA . GLN B 1 24 ? -0.409 29.281 27.766 1 98.06 24 GLN B CA 1
ATOM 2815 C C . GLN B 1 24 ? 0.899 28.734 28.328 1 98.06 24 GLN B C 1
ATOM 2817 O O . GLN B 1 24 ? 1.458 29.297 29.266 1 98.06 24 GLN B O 1
ATOM 2822 N N . GLN B 1 25 ? 1.405 27.703 27.719 1 97.56 25 GLN B N 1
ATOM 2823 C CA . GLN B 1 25 ? 2.648 27.094 28.188 1 97.56 25 GLN B CA 1
ATOM 2824 C C . GLN B 1 25 ? 3.857 27.922 27.75 1 97.56 25 GLN B C 1
ATOM 2826 O O . GLN B 1 25 ? 4.961 27.719 28.266 1 97.56 25 GLN B O 1
ATOM 2831 N N . ILE B 1 26 ? 3.68 28.812 26.859 1 97.44 26 ILE B N 1
ATOM 2832 C CA . ILE B 1 26 ? 4.789 29.656 26.422 1 97.44 26 ILE B CA 1
ATOM 2833 C C . ILE B 1 26 ? 4.445 31.125 26.656 1 97.44 26 ILE B C 1
ATOM 2835 O O . ILE B 1 26 ? 4.668 31.969 25.797 1 97.44 26 ILE B O 1
ATOM 2839 N N . SER B 1 27 ? 3.877 31.438 27.75 1 96.31 27 SER B N 1
ATOM 2840 C CA . SER B 1 27 ? 3.355 32.75 28.125 1 96.31 27 SER B CA 1
ATOM 2841 C C . SER B 1 27 ? 4.473 33.781 28.172 1 96.31 27 SER B C 1
ATOM 2843 O O . SER B 1 27 ? 4.203 35 28.219 1 96.31 27 SER B O 1
ATOM 2845 N N . ASP B 1 28 ? 5.711 33.344 28.172 1 95.88 28 ASP B N 1
ATOM 2846 C CA . ASP B 1 28 ? 6.84 34.281 28.141 1 95.88 28 ASP B CA 1
ATOM 2847 C C . ASP B 1 28 ? 7.012 34.875 26.75 1 95.88 28 ASP B C 1
ATOM 2849 O O . ASP B 1 28 ? 7.613 35.938 26.609 1 95.88 28 ASP B O 1
ATOM 2853 N N . LEU B 1 29 ? 6.457 34.219 25.734 1 96.31 29 LEU B N 1
ATOM 2854 C CA . LEU B 1 29 ? 6.645 34.656 24.359 1 96.31 29 LEU B CA 1
ATOM 2855 C C . LEU B 1 29 ? 5.355 35.25 23.797 1 96.31 29 LEU B C 1
ATOM 2857 O O . LEU B 1 29 ? 5.379 35.969 22.797 1 96.31 29 LEU B O 1
ATOM 2861 N N . VAL B 1 30 ? 4.234 34.812 24.406 1 97.06 30 VAL B N 1
ATOM 2862 C CA . VAL B 1 30 ? 2.953 35.125 23.781 1 97.06 30 VAL B CA 1
ATOM 2863 C C . VAL B 1 30 ? 1.942 35.562 24.828 1 97.06 30 VAL B C 1
ATOM 2865 O O . VAL B 1 30 ? 1.94 35.062 25.953 1 97.06 30 VAL B O 1
ATOM 2868 N N . THR B 1 31 ? 1.117 36.531 24.562 1 97.25 31 THR B N 1
ATOM 2869 C CA . THR B 1 31 ? -0.074 36.875 25.328 1 97.25 31 THR B CA 1
ATOM 2870 C C . THR B 1 31 ? -1.339 36.562 24.531 1 97.25 31 THR B C 1
ATOM 2872 O O . THR B 1 31 ? -1.496 37.031 23.406 1 97.25 31 THR B O 1
ATOM 2875 N N . LEU B 1 32 ? -2.195 35.719 25.078 1 98.31 32 LEU B N 1
ATOM 2876 C CA . LEU B 1 32 ? -3.5 35.5 24.469 1 98.31 32 LEU B CA 1
ATOM 2877 C C . LEU B 1 32 ? -4.395 36.719 24.641 1 98.31 32 LEU B C 1
ATOM 2879 O O . LEU B 1 32 ? -4.949 36.938 25.719 1 98.31 32 LEU B O 1
ATOM 2883 N N . GLU B 1 33 ? -4.578 37.438 23.609 1 98.25 33 GLU B N 1
ATOM 2884 C CA . GLU B 1 33 ? -5.172 38.781 23.672 1 98.25 33 GLU B CA 1
ATOM 2885 C C . GLU B 1 33 ? -6.68 38.719 23.453 1 98.25 33 GLU B C 1
ATOM 2887 O O . GLU B 1 33 ? -7.434 39.469 24.094 1 98.25 33 GLU B O 1
ATOM 2892 N N . ALA B 1 34 ? -7.102 37.844 22.562 1 98.69 34 ALA B N 1
ATOM 2893 C CA . ALA B 1 34 ? -8.5 37.906 22.141 1 98.69 34 ALA B CA 1
ATOM 2894 C C . ALA B 1 34 ? -8.945 36.562 21.562 1 98.69 34 ALA B C 1
ATOM 2896 O O . ALA B 1 34 ? -8.125 35.781 21.062 1 98.69 34 ALA B O 1
ATOM 2897 N N . VAL B 1 35 ? -10.25 36.281 21.656 1 98.75 35 VAL B N 1
ATOM 2898 C CA . VAL B 1 35 ? -10.883 35.156 20.984 1 98.75 35 VAL B CA 1
ATOM 2899 C C . VAL B 1 35 ? -12.07 35.625 20.156 1 98.75 35 VAL B C 1
ATOM 2901 O O . VAL B 1 35 ? -12.68 36.656 20.484 1 98.75 35 VAL B O 1
ATOM 2904 N N . CYS B 1 36 ? -12.297 34.906 19.125 1 98.75 36 CYS B N 1
ATOM 2905 C CA . CYS B 1 36 ? -13.406 35.219 18.234 1 98.75 36 CYS B CA 1
ATOM 2906 C C . CYS B 1 36 ? -14.164 33.969 17.812 1 98.75 36 CYS B C 1
ATOM 2908 O O . CYS B 1 36 ? -13.555 32.938 17.531 1 98.75 36 CYS B O 1
ATOM 2910 N N . ASP B 1 37 ? -15.422 34 17.828 1 98.25 37 ASP B N 1
ATOM 2911 C CA . ASP B 1 37 ? -16.328 33 17.281 1 98.25 37 ASP B CA 1
ATOM 2912 C C . ASP B 1 37 ? -17.625 33.625 16.812 1 98.25 37 ASP B C 1
ATOM 2914 O O . ASP B 1 37 ? -18.109 34.625 17.406 1 98.25 37 ASP B O 1
ATOM 2918 N N . VAL B 1 38 ? -18.109 33.062 15.734 1 96.94 38 VAL B N 1
ATOM 2919 C CA . VAL B 1 38 ? -19.391 33.562 15.258 1 96.94 38 VAL B CA 1
ATOM 2920 C C . VAL B 1 38 ? -20.453 33.344 16.328 1 96.94 38 VAL B C 1
ATOM 2922 O O . VAL B 1 38 ? -21.438 34.094 16.391 1 96.94 38 VAL B O 1
ATOM 2925 N N . ASN B 1 39 ? -20.312 32.281 17.047 1 97.19 39 ASN B N 1
ATOM 2926 C CA . ASN B 1 39 ? -21.109 32.062 18.25 1 97.19 39 ASN B CA 1
ATOM 2927 C C . ASN B 1 39 ? -20.5 32.812 19.453 1 97.19 39 ASN B C 1
ATOM 2929 O O . ASN B 1 39 ? -19.656 32.25 20.156 1 97.19 39 ASN B O 1
ATOM 2933 N N . ILE B 1 40 ? -21.031 33.969 19.734 1 97.38 40 ILE B N 1
ATOM 2934 C CA . ILE B 1 40 ? -20.422 34.844 20.734 1 97.38 40 ILE B CA 1
ATOM 2935 C C . ILE B 1 40 ? -20.438 34.188 22.094 1 97.38 40 ILE B C 1
ATOM 2937 O O . ILE B 1 40 ? -19.516 34.375 22.906 1 97.38 40 ILE B O 1
ATOM 2941 N N . ASP B 1 41 ? -21.484 33.375 22.375 1 97.81 41 ASP B N 1
ATOM 2942 C CA . ASP B 1 41 ? -21.562 32.719 23.672 1 97.81 41 ASP B CA 1
ATOM 2943 C C . ASP B 1 41 ? -20.438 31.688 23.828 1 97.81 41 ASP B C 1
ATOM 2945 O O . ASP B 1 41 ? -19.875 31.547 24.906 1 97.81 41 ASP B O 1
ATOM 2949 N N . ALA B 1 42 ? -20.156 31.016 22.719 1 97 42 ALA B N 1
ATOM 2950 C CA . ALA B 1 42 ? -19.031 30.078 22.75 1 97 42 ALA B CA 1
ATOM 2951 C C . ALA B 1 42 ? -17.719 30.812 23 1 97 42 ALA B C 1
ATOM 2953 O O . ALA B 1 42 ? -16.891 30.359 23.781 1 97 42 ALA B O 1
ATOM 2954 N N . ALA B 1 43 ? -17.562 31.969 22.344 1 98.12 43 ALA B N 1
ATOM 2955 C CA . ALA B 1 43 ? -16.359 32.781 22.516 1 98.12 43 ALA B CA 1
ATOM 2956 C C . ALA B 1 43 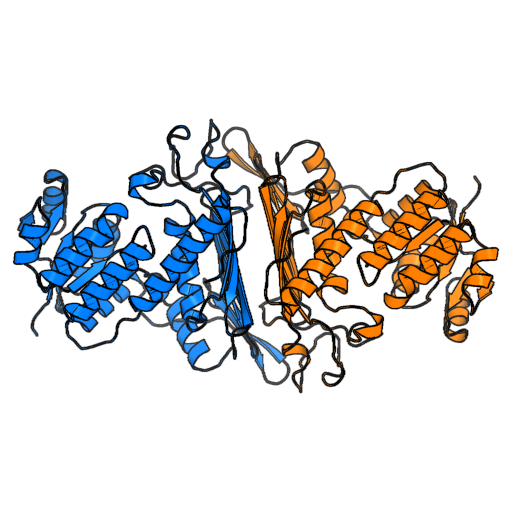? -16.219 33.25 23.953 1 98.12 43 ALA B C 1
ATOM 2958 O O . ALA B 1 43 ? -15.133 33.219 24.531 1 98.12 43 ALA B O 1
ATOM 2959 N N . LYS B 1 44 ? -17.297 33.688 24.547 1 98.38 44 LYS B N 1
ATOM 2960 C CA . LYS B 1 44 ? -17.297 34.156 25.922 1 98.38 44 LYS B CA 1
ATOM 2961 C C . LYS B 1 44 ? -16.922 33.062 26.906 1 98.38 44 LYS B C 1
ATOM 2963 O O . LYS B 1 44 ? -16.172 33.281 27.844 1 98.38 44 LYS B O 1
ATOM 2968 N N . ALA B 1 45 ? -17.531 31.953 26.656 1 98.19 45 ALA B N 1
ATOM 2969 C CA . ALA B 1 45 ? -17.266 30.797 27.516 1 98.19 45 ALA B CA 1
ATOM 2970 C C . ALA B 1 45 ? -15.773 30.453 27.516 1 98.19 45 ALA B C 1
ATOM 2972 O O . ALA B 1 45 ? -15.188 30.172 28.562 1 98.19 45 ALA B O 1
ATOM 2973 N N . VAL B 1 46 ? -15.211 30.469 26.344 1 98.44 46 VAL B N 1
ATOM 2974 C CA . VAL B 1 46 ? -13.797 30.141 26.188 1 98.44 46 VAL B CA 1
ATOM 2975 C C . VAL B 1 46 ? -12.938 31.219 26.828 1 98.44 46 VAL B C 1
ATOM 2977 O O . VAL B 1 46 ? -11.953 30.938 27.5 1 98.44 46 VAL B O 1
ATOM 2980 N N . ALA B 1 47 ? -13.273 32.438 26.641 1 98.44 47 ALA B N 1
ATOM 2981 C CA . ALA B 1 47 ? -12.562 33.562 27.234 1 98.44 47 ALA B CA 1
ATOM 2982 C C . ALA B 1 47 ? -12.547 33.469 28.75 1 98.44 47 ALA B C 1
ATOM 2984 O O . ALA B 1 47 ? -11.508 33.688 29.391 1 98.44 47 ALA B O 1
ATOM 2985 N N . GLU B 1 48 ? -13.672 33.125 29.281 1 98.25 48 GLU B N 1
ATOM 2986 C CA . GLU B 1 48 ? -13.789 32.969 30.734 1 98.25 48 GLU B CA 1
ATOM 2987 C C . GLU B 1 48 ? -12.953 31.781 31.219 1 98.25 48 GLU B C 1
ATOM 2989 O O . GLU B 1 48 ? -12.219 31.891 32.219 1 98.25 48 GLU B O 1
ATOM 2994 N N . GLU B 1 49 ? -13.109 30.719 30.516 1 98.12 49 GLU B N 1
ATOM 2995 C CA . GLU B 1 49 ? -12.438 29.484 30.906 1 98.12 49 GLU B CA 1
ATOM 2996 C C . GLU B 1 49 ? -10.922 29.672 30.906 1 98.12 49 GLU B C 1
ATOM 2998 O O . GLU B 1 49 ? -10.234 29.141 31.781 1 98.12 49 GLU B O 1
ATOM 3003 N N . PHE B 1 50 ? -10.367 30.469 29.969 1 98.31 50 PHE B N 1
ATOM 3004 C CA . PHE B 1 50 ? -8.922 30.5 29.797 1 98.31 50 PHE B CA 1
ATOM 3005 C C . PHE B 1 50 ? -8.352 31.859 30.172 1 98.31 50 PHE B C 1
ATOM 3007 O O . PHE B 1 50 ? -7.148 32.094 30.016 1 98.31 50 PHE B O 1
ATOM 3014 N N . GLY B 1 51 ? -9.141 32.75 30.641 1 97.75 51 GLY B N 1
ATOM 3015 C CA . GLY B 1 51 ? -8.695 34.062 31.109 1 97.75 51 GLY B CA 1
ATOM 3016 C C . GLY B 1 51 ? -8.258 34.969 29.984 1 97.75 51 GLY B C 1
ATOM 3017 O O . GLY B 1 51 ? -7.215 35.625 30.094 1 97.75 51 GLY B O 1
ATOM 3018 N N . ILE B 1 52 ? -9.047 35.031 28.906 1 98.19 52 ILE B N 1
ATOM 3019 C CA . ILE B 1 52 ? -8.758 35.906 27.781 1 98.19 52 ILE B CA 1
ATOM 3020 C C . ILE B 1 52 ? -9.672 37.125 27.844 1 98.19 52 ILE B C 1
ATOM 3022 O O . ILE B 1 52 ? -10.891 37 27.984 1 98.19 52 ILE B O 1
ATOM 3026 N N . GLU B 1 53 ? -9.156 38.219 27.766 1 96.44 53 GLU B N 1
ATOM 3027 C CA . GLU B 1 53 ? -9.859 39.438 28.125 1 96.44 53 GLU B CA 1
ATOM 3028 C C . GLU B 1 53 ? -10.82 39.875 27.016 1 96.44 53 GLU B C 1
ATOM 3030 O O . GLU B 1 53 ? -11.969 40.25 27.281 1 96.44 53 GLU B O 1
ATOM 3035 N N . LYS B 1 54 ? -10.383 39.875 25.75 1 98.62 54 LYS B N 1
ATOM 3036 C CA . LYS B 1 54 ? -11.172 40.438 24.672 1 98.62 54 LYS B CA 1
ATOM 3037 C C . LYS B 1 54 ? -11.922 39.375 23.906 1 98.62 54 LYS B C 1
ATOM 3039 O O . LYS B 1 54 ? -11.359 38.312 23.609 1 98.62 54 LYS B O 1
ATOM 3044 N N . VAL B 1 55 ? -13.172 39.594 23.641 1 98.62 55 VAL B N 1
ATOM 3045 C CA . VAL B 1 55 ? -14.039 38.656 22.938 1 98.62 55 VAL B CA 1
ATOM 3046 C C . VAL B 1 55 ? -14.688 39.375 21.75 1 98.62 55 VAL B C 1
ATOM 3048 O O . VAL B 1 55 ? -15.188 40.5 21.875 1 98.62 55 VAL B O 1
ATOM 3051 N N . PHE B 1 56 ? -14.68 38.75 20.578 1 98.62 56 PHE B N 1
ATOM 3052 C CA . PHE B 1 56 ? -15.266 39.312 19.375 1 98.62 56 PHE B CA 1
ATOM 3053 C C . PHE B 1 56 ? -16.172 38.312 18.688 1 98.62 56 PHE B C 1
ATOM 3055 O O . PHE B 1 56 ? -15.984 37.094 18.812 1 98.62 56 PHE B O 1
ATOM 3062 N N . SER B 1 57 ? -17.141 38.75 17.938 1 98.06 57 SER B N 1
ATOM 3063 C CA . SER B 1 57 ? -17.953 37.906 17.062 1 98.06 57 SER B CA 1
ATOM 3064 C C . SER B 1 57 ? -17.562 38.062 15.602 1 98.06 57 SER B C 1
ATOM 3066 O O . SER B 1 57 ? -17.953 37.281 14.758 1 98.06 57 SER B O 1
ATOM 3068 N N . ASP B 1 58 ? -16.797 39.094 15.352 1 98.25 58 ASP B N 1
ATOM 3069 C CA . ASP B 1 58 ? -16.266 39.375 14.016 1 98.25 58 ASP B CA 1
ATOM 3070 C C . ASP B 1 58 ? -14.742 39.375 14.023 1 98.25 58 ASP B C 1
ATOM 3072 O O . ASP B 1 58 ? -14.125 40.219 14.711 1 98.25 58 ASP B O 1
ATOM 3076 N N . TYR B 1 59 ? -14.148 38.5 13.18 1 98.44 59 TYR B N 1
ATOM 3077 C CA . TYR B 1 59 ? -12.703 38.344 13.211 1 98.44 59 TYR B CA 1
ATOM 3078 C C . TYR B 1 59 ? -12.016 39.625 12.727 1 98.44 59 TYR B C 1
ATOM 3080 O O . TYR B 1 59 ? -10.859 39.875 13.07 1 98.44 59 TYR B O 1
ATOM 3088 N N . THR B 1 60 ? -12.672 40.469 11.875 1 98.44 60 THR B N 1
ATOM 3089 C CA . THR B 1 60 ? -12.047 41.719 11.383 1 98.44 60 THR B CA 1
ATOM 3090 C C . THR B 1 60 ? -11.773 42.656 12.531 1 98.44 60 THR B C 1
ATOM 3092 O O . THR B 1 60 ? -10.797 43.438 12.484 1 98.44 60 THR B O 1
ATOM 3095 N N . ASP B 1 61 ? -12.641 42.625 13.547 1 98.5 61 ASP B N 1
ATOM 3096 C CA . ASP B 1 61 ? -12.422 43.438 14.727 1 98.5 61 ASP B CA 1
ATOM 3097 C C . ASP B 1 61 ? -11.273 42.906 15.57 1 98.5 61 ASP B C 1
ATOM 3099 O O . ASP B 1 61 ? -10.5 43.656 16.156 1 98.5 61 ASP B O 1
ATOM 3103 N N . LEU B 1 62 ? -11.234 41.594 15.633 1 98.69 62 LEU B N 1
ATOM 3104 C CA . LEU B 1 62 ? -10.156 40.938 16.375 1 98.69 62 LEU B CA 1
ATOM 3105 C C . LEU B 1 62 ? -8.797 41.281 15.758 1 98.69 62 LEU B C 1
ATOM 3107 O O . LEU B 1 62 ? -7.824 41.5 16.484 1 98.69 62 LEU B O 1
ATOM 3111 N N . LEU B 1 63 ? -8.711 41.344 14.43 1 98.75 63 LEU B N 1
ATOM 3112 C CA . LEU B 1 63 ? -7.449 41.531 13.727 1 98.75 63 LEU B CA 1
ATOM 3113 C C . LEU B 1 63 ? -6.824 42.875 14.07 1 98.75 63 LEU B C 1
ATOM 3115 O O . LEU B 1 63 ? -5.605 43.031 13.969 1 98.75 63 LEU B O 1
ATOM 3119 N N . LYS B 1 64 ? -7.605 43.844 14.57 1 98.31 64 LYS B N 1
ATOM 3120 C CA . LYS B 1 64 ? -7.109 45.156 14.922 1 98.31 64 LYS B CA 1
ATOM 3121 C C . LYS B 1 64 ? -6.379 45.156 16.266 1 98.31 64 LYS B C 1
ATOM 3123 O O . LYS B 1 64 ? -5.664 46.094 16.609 1 98.31 64 LYS B O 1
ATOM 3128 N N . GLU B 1 65 ? -6.539 44.031 16.938 1 98 65 GLU B N 1
ATOM 3129 C CA . GLU B 1 65 ? -6.105 44 18.344 1 98 65 GLU B CA 1
ATOM 3130 C C . GLU B 1 65 ? -4.906 43.094 18.531 1 98 65 GLU B C 1
ATOM 3132 O O . GLU B 1 65 ? -4.344 43 19.625 1 98 65 GLU B O 1
ATOM 3137 N N . VAL B 1 66 ? -4.395 42.469 17.484 1 98.62 66 VAL B N 1
ATOM 3138 C CA . VAL B 1 66 ? -3.441 41.375 17.703 1 98.62 66 VAL B CA 1
ATOM 3139 C C . VAL B 1 66 ? -2.295 41.5 16.703 1 98.62 66 VAL B C 1
ATOM 3141 O O . VAL B 1 66 ? -2.412 42.188 15.688 1 98.62 66 VAL B O 1
ATOM 3144 N N . ASP B 1 67 ? -1.128 40.812 16.984 1 98.44 67 ASP B N 1
ATOM 3145 C CA . ASP B 1 67 ? 0.024 40.719 16.094 1 98.44 67 ASP B CA 1
ATOM 3146 C C . ASP B 1 67 ? -0.06 39.469 15.242 1 98.44 67 ASP B C 1
ATOM 3148 O O . ASP B 1 67 ? 0.538 39.406 14.164 1 98.44 67 ASP B O 1
ATOM 3152 N N . ALA B 1 68 ? -0.713 38.438 15.766 1 98.88 68 ALA B N 1
ATOM 3153 C CA . ALA B 1 68 ? -0.852 37.125 15.117 1 98.88 68 ALA B CA 1
ATOM 3154 C C . ALA B 1 68 ? -2.189 36.469 15.469 1 98.88 68 ALA B C 1
ATOM 3156 O O . ALA B 1 68 ? -2.801 36.812 16.484 1 98.88 68 ALA B O 1
ATOM 3157 N N . VAL B 1 69 ? -2.611 35.562 14.617 1 98.94 69 VAL B N 1
ATOM 3158 C CA . VAL B 1 69 ? -3.84 34.844 14.898 1 98.94 69 VAL B CA 1
ATOM 3159 C C . VAL B 1 69 ? -3.641 33.344 14.586 1 98.94 69 VAL B C 1
ATOM 3161 O O . VAL B 1 69 ? -2.855 33 13.703 1 98.94 69 VAL B O 1
ATOM 3164 N N . THR B 1 70 ? -4.266 32.5 15.32 1 98.94 70 THR B N 1
ATOM 3165 C CA . THR B 1 70 ? -4.473 31.094 14.992 1 98.94 70 THR B CA 1
ATOM 3166 C C . THR B 1 70 ? -5.91 30.844 14.531 1 98.94 70 THR B C 1
ATOM 3168 O O . THR B 1 70 ? -6.859 31.219 15.227 1 98.94 70 THR B O 1
ATOM 3171 N N . ILE B 1 71 ? -6.008 30.297 13.391 1 98.94 71 ILE B N 1
ATOM 3172 C CA . ILE B 1 71 ? -7.32 30.062 12.789 1 98.94 71 ILE B CA 1
ATOM 3173 C C . ILE B 1 71 ? -7.703 28.594 12.961 1 98.94 71 ILE B C 1
ATOM 3175 O O . ILE B 1 71 ? -7.059 27.719 12.391 1 98.94 71 ILE B O 1
ATOM 3179 N N . CYS B 1 72 ? -8.828 28.375 13.695 1 98.19 72 CYS B N 1
ATOM 3180 C CA . CYS B 1 72 ? -9.312 27.031 14.031 1 98.19 72 CYS B CA 1
ATOM 3181 C C . CYS B 1 72 ? -10.75 26.844 13.57 1 98.19 72 CYS B C 1
ATOM 3183 O O . CYS B 1 72 ? -11.531 26.141 14.219 1 98.19 72 CYS B O 1
ATOM 3185 N N . THR B 1 73 ? -11.18 27.484 12.539 1 97.69 73 THR B N 1
ATOM 3186 C CA . THR B 1 73 ? -12.531 27.422 12 1 97.69 73 THR B CA 1
ATOM 3187 C C . THR B 1 73 ? -12.695 26.203 11.086 1 97.69 73 THR B C 1
ATOM 3189 O O . THR B 1 73 ? -11.719 25.5 10.805 1 97.69 73 THR B O 1
ATOM 3192 N N . PRO B 1 74 ? -13.945 25.906 10.648 1 96.94 74 PRO B N 1
ATOM 3193 C CA . PRO B 1 74 ? -14.078 24.922 9.555 1 96.94 74 PRO B CA 1
ATOM 3194 C C . PRO B 1 74 ? -13.234 25.297 8.336 1 96.94 74 PRO B C 1
ATOM 3196 O O . PRO B 1 74 ? -12.992 26.469 8.078 1 96.94 74 PRO B O 1
ATOM 3199 N N . ASN B 1 75 ? -12.852 24.281 7.566 1 98.12 75 ASN B N 1
ATOM 3200 C CA . ASN B 1 75 ? -11.867 24.438 6.504 1 98.12 75 ASN B CA 1
ATOM 3201 C C . ASN B 1 75 ? -12.32 25.438 5.445 1 98.12 75 ASN B C 1
ATOM 3203 O O . ASN B 1 75 ? -11.5 26.141 4.867 1 98.12 75 ASN B O 1
ATOM 3207 N N . LYS B 1 76 ? -13.562 25.547 5.258 1 97.75 76 LYS B N 1
ATOM 3208 C CA . LYS B 1 76 ? -14.148 26.422 4.242 1 97.75 76 LYS B CA 1
ATOM 3209 C C . LYS B 1 76 ? -13.727 27.875 4.453 1 97.75 76 LYS B C 1
ATOM 3211 O O . LYS B 1 76 ? -13.617 28.641 3.494 1 97.75 76 LYS B O 1
ATOM 3216 N N . PHE B 1 77 ? -13.383 28.25 5.68 1 98.31 77 PHE B N 1
ATOM 3217 C CA . PHE B 1 77 ? -13.164 29.656 6.012 1 98.31 77 PHE B CA 1
ATOM 3218 C C . PHE B 1 77 ? -11.68 29.969 6.121 1 98.31 77 PHE B C 1
ATOM 3220 O O . PHE B 1 77 ? -11.289 31.109 6.34 1 98.31 77 PHE B O 1
ATOM 3227 N N . HIS B 1 78 ? -10.82 28.953 5.949 1 98.88 78 HIS B N 1
ATOM 3228 C CA . HIS B 1 78 ? -9.383 29.125 6.129 1 98.88 78 HIS B CA 1
ATOM 3229 C C . HIS B 1 78 ? -8.836 30.203 5.215 1 98.88 78 HIS B C 1
ATOM 3231 O O . HIS B 1 78 ? -8.195 31.156 5.684 1 98.88 78 HIS B O 1
ATOM 3237 N N . ALA B 1 79 ? -9.156 30.094 3.957 1 98.88 79 ALA B N 1
ATOM 3238 C CA . ALA B 1 79 ? -8.539 30.969 2.971 1 98.88 79 ALA B CA 1
ATOM 3239 C C . ALA B 1 79 ? -8.953 32.438 3.191 1 98.88 79 ALA B C 1
ATOM 3241 O O . ALA B 1 79 ? -8.102 33.312 3.285 1 98.88 79 ALA B O 1
ATOM 3242 N N . GLU B 1 80 ? -10.227 32.625 3.33 1 98.75 80 GLU B N 1
ATOM 3243 C CA . GLU B 1 80 ? -10.758 33.969 3.496 1 98.75 80 GLU B CA 1
ATOM 3244 C C . GLU B 1 80 ? -10.164 34.656 4.727 1 98.75 80 GLU B C 1
ATOM 3246 O O . GLU B 1 80 ? -9.672 35.781 4.645 1 98.75 80 GLU B O 1
ATOM 3251 N N . MET B 1 81 ? -10.148 34 5.812 1 98.88 81 MET B N 1
ATOM 3252 C CA . MET B 1 81 ? -9.711 34.594 7.074 1 98.88 81 MET B CA 1
ATOM 3253 C C . MET B 1 81 ? -8.195 34.781 7.094 1 98.88 81 MET B C 1
ATOM 3255 O O . MET B 1 81 ? -7.691 35.75 7.633 1 98.88 81 MET B O 1
ATOM 3259 N N . THR B 1 82 ? -7.5 33.75 6.531 1 98.94 82 THR B N 1
ATOM 3260 C CA . THR B 1 82 ? -6.047 33.875 6.457 1 98.94 82 THR B CA 1
ATOM 3261 C C . THR B 1 82 ? -5.625 35.062 5.617 1 98.94 82 THR B C 1
ATOM 3263 O O . THR B 1 82 ? -4.797 35.875 6.047 1 98.94 82 THR B O 1
ATOM 3266 N N . ILE B 1 83 ? -6.199 35.219 4.453 1 98.94 83 ILE B N 1
ATOM 3267 C CA . ILE B 1 83 ? -5.84 36.281 3.541 1 98.94 83 ILE B CA 1
ATOM 3268 C C . ILE B 1 83 ? -6.168 37.625 4.184 1 98.94 83 ILE B C 1
ATOM 3270 O O . ILE B 1 83 ? -5.348 38.562 4.168 1 98.94 83 ILE B O 1
ATOM 3274 N N . ALA B 1 84 ? -7.344 37.719 4.789 1 98.88 84 ALA B N 1
ATOM 3275 C CA . ALA B 1 84 ? -7.742 38.969 5.469 1 98.88 84 ALA B CA 1
ATOM 3276 C C . ALA B 1 84 ? -6.75 39.312 6.57 1 98.88 84 ALA B C 1
ATOM 3278 O O . ALA B 1 84 ? -6.371 40.5 6.715 1 98.88 84 ALA B O 1
ATOM 3279 N N . ALA B 1 85 ? -6.367 38.344 7.332 1 98.94 85 ALA B N 1
ATOM 3280 C CA . ALA B 1 85 ? -5.434 38.562 8.43 1 98.94 85 ALA B CA 1
ATOM 3281 C C . ALA B 1 85 ? -4.078 39.031 7.914 1 98.94 85 ALA B C 1
ATOM 3283 O O . ALA B 1 85 ? -3.527 40.031 8.398 1 98.94 85 ALA B O 1
ATOM 3284 N N . LEU B 1 86 ? -3.562 38.344 6.949 1 98.94 86 LEU B N 1
ATOM 3285 C CA . LEU B 1 86 ? -2.27 38.688 6.375 1 98.94 86 LEU B CA 1
ATOM 3286 C C . LEU B 1 86 ? -2.297 40.125 5.812 1 98.94 86 LEU B C 1
ATOM 3288 O O . LEU B 1 86 ? -1.369 40.906 6.039 1 98.94 86 LEU B O 1
ATOM 3292 N N . GLU B 1 87 ? -3.352 40.469 5.156 1 98.75 87 GLU B N 1
ATOM 3293 C CA . GLU B 1 87 ? -3.486 41.781 4.559 1 98.75 87 GLU B CA 1
ATOM 3294 C C . GLU B 1 87 ? -3.629 42.875 5.629 1 98.75 87 GLU B C 1
ATOM 3296 O O . GLU B 1 87 ? -3.289 44.031 5.395 1 98.75 87 GLU B O 1
ATOM 3301 N N . ALA B 1 88 ? -4.078 42.5 6.793 1 98.75 88 ALA B N 1
ATOM 3302 C CA . ALA B 1 88 ? -4.191 43.406 7.926 1 98.75 88 ALA B CA 1
ATOM 3303 C C . ALA B 1 88 ? -2.865 43.531 8.664 1 98.75 88 ALA B C 1
ATOM 3305 O O . ALA B 1 88 ? -2.77 44.25 9.672 1 98.75 88 ALA B O 1
ATOM 3306 N N . GLY B 1 89 ? -1.853 42.875 8.164 1 98.62 89 GLY B N 1
ATOM 3307 C CA . GLY B 1 89 ? -0.532 42.938 8.766 1 98.62 89 GLY B CA 1
ATOM 3308 C C . GLY B 1 89 ? -0.365 42 9.945 1 98.62 89 GLY B C 1
ATOM 3309 O O . GLY B 1 89 ? 0.491 42.219 10.805 1 98.62 89 GLY B O 1
ATOM 3310 N N . VAL B 1 90 ? -1.188 40.969 10.023 1 98.88 90 VAL B N 1
ATOM 3311 C CA . VAL B 1 90 ? -1.204 40.031 11.133 1 98.88 90 VAL B CA 1
ATOM 3312 C C . VAL B 1 90 ? -0.628 38.688 10.68 1 98.88 90 VAL B C 1
ATOM 3314 O O . VAL B 1 90 ? -0.971 38.188 9.609 1 98.88 90 VAL B O 1
ATOM 3317 N N . HIS B 1 91 ? 0.301 38.031 11.484 1 98.88 91 HIS B N 1
ATOM 3318 C CA . HIS B 1 91 ? 0.81 36.688 11.195 1 98.88 91 HIS B CA 1
ATOM 3319 C C . HIS B 1 91 ? -0.269 35.625 11.406 1 98.88 91 HIS B C 1
ATOM 3321 O O . HIS B 1 91 ? -1.185 35.812 12.211 1 98.88 91 HIS B O 1
ATOM 3327 N N . VAL B 1 92 ? -0.151 34.531 10.672 1 98.94 92 VAL B N 1
ATOM 3328 C CA . VAL B 1 92 ? -1.239 33.562 10.742 1 98.94 92 VAL B CA 1
ATOM 3329 C C . VAL B 1 92 ? -0.671 32.156 10.945 1 98.94 92 VAL B C 1
ATOM 3331 O O . VAL B 1 92 ? 0.25 31.734 10.234 1 98.94 92 VAL B O 1
ATOM 3334 N N . LEU B 1 93 ? -1.16 31.422 11.922 1 98.94 93 LEU B N 1
ATOM 3335 C CA . LEU B 1 93 ? -1.131 29.969 11.992 1 98.94 93 LEU B CA 1
ATOM 3336 C C . LEU B 1 93 ? -2.506 29.375 11.695 1 98.94 93 LEU B C 1
ATOM 3338 O O . LEU B 1 93 ? -3.41 29.438 12.531 1 98.94 93 LEU B O 1
ATOM 3342 N N . CYS B 1 94 ? -2.643 28.844 10.539 1 98.94 94 CYS B N 1
ATOM 3343 C CA . CYS B 1 94 ? -3.912 28.266 10.125 1 98.94 94 CYS B CA 1
ATOM 3344 C C . CYS B 1 94 ? -3.906 26.75 10.32 1 98.94 94 CYS B C 1
ATOM 3346 O O . CYS B 1 94 ? -2.951 26.078 9.93 1 98.94 94 CYS B O 1
ATOM 3348 N N . GLU B 1 95 ? -4.918 26.203 10.867 1 98.62 95 GLU B N 1
ATOM 3349 C CA . GLU B 1 95 ? -5.047 24.75 11.023 1 98.62 95 GLU B CA 1
ATOM 3350 C C . GLU B 1 95 ? -5.047 24.047 9.672 1 98.62 95 GLU B C 1
ATOM 3352 O O . GLU B 1 95 ? -5.277 24.688 8.633 1 98.62 95 GLU B O 1
ATOM 3357 N N . LYS B 1 96 ? -4.699 22.844 9.719 1 98.69 96 LYS B N 1
ATOM 3358 C CA . LYS B 1 96 ? -4.73 22.016 8.516 1 98.69 96 LYS B CA 1
ATOM 3359 C C . LYS B 1 96 ? -6.145 21.516 8.227 1 98.69 96 LYS B C 1
ATOM 3361 O O . LYS B 1 96 ? -6.957 21.391 9.148 1 98.69 96 LYS B O 1
ATOM 3366 N N . PRO B 1 97 ? -6.457 21.188 7.09 1 98.06 97 PRO B N 1
ATOM 3367 C CA . PRO B 1 97 ? -5.637 21.453 5.902 1 98.06 97 PRO B CA 1
ATOM 3368 C C . PRO B 1 97 ? -5.523 22.938 5.574 1 98.06 97 PRO B C 1
ATOM 3370 O O . PRO B 1 97 ? -6.27 23.75 6.121 1 98.06 97 PRO B O 1
ATOM 3373 N N . MET B 1 98 ? -4.59 23.328 4.727 1 98.5 98 MET B N 1
ATOM 3374 C CA . MET B 1 98 ? -4.312 24.734 4.41 1 98.5 98 MET B CA 1
ATOM 3375 C C . MET B 1 98 ? -5.578 25.453 3.951 1 98.5 98 MET B C 1
ATOM 3377 O O . MET B 1 98 ? -5.926 26.5 4.484 1 98.5 98 MET B O 1
ATOM 3381 N N . ALA B 1 99 ? -6.289 24.891 3.055 1 98.25 99 ALA B N 1
ATOM 3382 C CA . ALA B 1 99 ? -7.598 25.312 2.562 1 98.25 99 ALA B CA 1
ATOM 3383 C C . ALA B 1 99 ? -8.344 24.141 1.935 1 98.25 99 ALA B C 1
ATOM 3385 O O . ALA B 1 99 ? -7.871 23 1.961 1 98.25 99 ALA B O 1
ATOM 3386 N N . ILE B 1 100 ? -9.516 24.391 1.4 1 97.31 100 ILE B N 1
ATOM 3387 C CA . ILE B 1 100 ? -10.32 23.297 0.883 1 97.31 100 ILE B CA 1
ATOM 3388 C C . ILE B 1 100 ? -9.906 22.984 -0.553 1 97.31 100 ILE B C 1
ATOM 3390 O O . ILE B 1 100 ? -10.359 22 -1.135 1 97.31 100 ILE B O 1
ATOM 3394 N N . SER B 1 101 ? -9.023 23.859 -1.159 1 98 101 SER B N 1
ATOM 3395 C CA . SER B 1 101 ? -8.516 23.625 -2.506 1 98 101 SER B CA 1
ATOM 3396 C C . SER B 1 101 ? -7.09 24.156 -2.662 1 98 101 SER B C 1
ATOM 3398 O O . SER B 1 101 ? -6.66 25.031 -1.902 1 98 101 SER B O 1
ATOM 3400 N N . ALA B 1 102 ? -6.434 23.609 -3.635 1 98.56 102 ALA B N 1
ATOM 3401 C CA . ALA B 1 102 ? -5.09 24.094 -3.951 1 98.56 102 ALA B CA 1
ATOM 3402 C C . ALA B 1 102 ? -5.125 25.547 -4.422 1 98.56 102 ALA B C 1
ATOM 3404 O O . ALA B 1 102 ? -4.203 26.312 -4.148 1 98.56 102 ALA B O 1
ATOM 3405 N N . GLU B 1 103 ? -6.145 25.875 -5.129 1 98.75 103 GLU B N 1
ATOM 3406 C CA . GLU B 1 103 ? -6.301 27.25 -5.598 1 98.75 103 GLU B CA 1
ATOM 3407 C C . GLU B 1 103 ? -6.367 28.234 -4.434 1 98.75 103 GLU B C 1
ATOM 3409 O O . GLU B 1 103 ? -5.672 29.25 -4.43 1 98.75 103 GLU B O 1
ATOM 3414 N N . GLU B 1 104 ? -7.172 27.938 -3.453 1 98.81 104 GLU B N 1
ATOM 3415 C CA . GLU B 1 104 ? -7.27 28.781 -2.258 1 98.81 104 GLU B CA 1
ATOM 3416 C C . GLU B 1 104 ? -5.949 28.797 -1.493 1 98.81 104 GLU B C 1
ATOM 3418 O O . GLU B 1 104 ? -5.539 29.844 -0.977 1 98.81 104 GLU B O 1
ATOM 3423 N N . SER B 1 105 ? -5.336 27.641 -1.419 1 98.88 105 SER B N 1
ATOM 3424 C CA . SER B 1 105 ? -4.039 27.547 -0.758 1 98.88 105 SER B CA 1
ATOM 3425 C C . SER B 1 105 ? -3.012 28.453 -1.434 1 98.88 105 SER B C 1
ATOM 3427 O O . SER B 1 105 ? -2.225 29.125 -0.759 1 98.88 105 SER B O 1
ATOM 3429 N N . ALA B 1 106 ? -3.025 28.406 -2.73 1 98.88 106 ALA B N 1
ATOM 3430 C CA . ALA B 1 106 ? -2.109 29.266 -3.492 1 98.88 106 ALA B CA 1
ATOM 3431 C C . ALA B 1 106 ? -2.377 30.734 -3.225 1 98.88 106 ALA B C 1
ATOM 3433 O O . ALA B 1 106 ? -1.442 31.531 -3.135 1 98.88 106 ALA B O 1
ATOM 3434 N N . ALA B 1 107 ? -3.6 31.094 -3.137 1 98.94 107 ALA B N 1
ATOM 3435 C CA . ALA B 1 107 ? -3.973 32.469 -2.834 1 98.94 107 ALA B CA 1
ATOM 3436 C C . ALA B 1 107 ? -3.471 32.906 -1.452 1 98.94 107 ALA B C 1
ATOM 3438 O O . ALA B 1 107 ? -3.033 34.031 -1.258 1 98.94 107 ALA B O 1
ATOM 3439 N N . MET B 1 108 ? -3.572 32 -0.496 1 98.94 108 MET B N 1
ATOM 3440 C CA . MET B 1 108 ? -3.045 32.25 0.844 1 98.94 108 MET B CA 1
ATOM 3441 C C . MET B 1 108 ? -1.542 32.5 0.799 1 98.94 108 MET B C 1
ATOM 3443 O O . MET B 1 108 ? -1.049 33.469 1.42 1 98.94 108 MET B O 1
ATOM 3447 N N . LEU B 1 109 ? -0.866 31.625 0.093 1 98.88 109 LEU B N 1
ATOM 3448 C CA . LEU B 1 109 ? 0.581 31.766 -0.034 1 98.88 109 LEU B CA 1
ATOM 3449 C C . LEU B 1 109 ? 0.945 33.094 -0.685 1 98.88 109 LEU B C 1
ATOM 3451 O O . LEU B 1 109 ? 1.888 33.75 -0.256 1 98.88 109 LEU B O 1
ATOM 3455 N N . GLU B 1 110 ? 0.242 33.438 -1.719 1 98.88 110 GLU B N 1
ATOM 3456 C CA . GLU B 1 110 ? 0.481 34.688 -2.406 1 98.88 110 GLU B CA 1
ATOM 3457 C C . GLU B 1 110 ? 0.307 35.875 -1.46 1 98.88 110 GLU B C 1
ATOM 3459 O O . GLU B 1 110 ? 1.1 36.812 -1.486 1 98.88 110 GLU B O 1
ATOM 3464 N N . ALA B 1 111 ? -0.729 35.875 -0.666 1 98.88 111 ALA B N 1
ATOM 3465 C CA . ALA B 1 111 ? -0.967 36.938 0.307 1 98.88 111 ALA B CA 1
ATOM 3466 C C . ALA B 1 111 ? 0.188 37.031 1.298 1 98.88 111 ALA B C 1
ATOM 3468 O O . ALA B 1 111 ? 0.606 38.125 1.658 1 98.88 111 ALA B O 1
ATOM 3469 N N . ALA B 1 112 ? 0.662 35.875 1.745 1 98.88 112 ALA B N 1
ATOM 3470 C CA . ALA B 1 112 ? 1.802 35.875 2.658 1 98.88 112 ALA B CA 1
ATOM 3471 C C . ALA B 1 112 ? 3.025 36.531 2.01 1 98.88 112 ALA B C 1
ATOM 3473 O O . ALA B 1 112 ? 3.709 37.344 2.631 1 98.88 112 ALA B O 1
ATOM 3474 N N . ASN B 1 113 ? 3.279 36.125 0.801 1 98.69 113 ASN B N 1
ATOM 3475 C CA . ASN B 1 113 ? 4.414 36.688 0.069 1 98.69 113 ASN B CA 1
ATOM 3476 C C . ASN B 1 113 ? 4.277 38.188 -0.133 1 98.69 113 ASN B C 1
ATOM 3478 O O . ASN B 1 113 ? 5.246 38.938 0.034 1 98.69 113 ASN B O 1
ATOM 3482 N N . ARG B 1 114 ? 3.111 38.625 -0.47 1 98.44 114 ARG B N 1
ATOM 3483 C CA . ARG B 1 114 ? 2.85 40.031 -0.76 1 98.44 114 ARG B CA 1
ATOM 3484 C C . ARG B 1 114 ? 2.992 40.875 0.496 1 98.44 114 ARG B C 1
ATOM 3486 O O . ARG B 1 114 ? 3.516 42 0.439 1 98.44 114 ARG B O 1
ATOM 3493 N N . THR B 1 115 ? 2.57 40.469 1.627 1 98.62 115 THR B N 1
ATOM 3494 C CA . THR B 1 115 ? 2.508 41.25 2.846 1 98.62 115 THR B CA 1
ATOM 3495 C C . THR B 1 115 ? 3.793 41.094 3.658 1 98.62 115 THR B C 1
ATOM 3497 O O . THR B 1 115 ? 4.074 41.906 4.539 1 98.62 115 THR B O 1
ATOM 3500 N N . GLY B 1 116 ? 4.531 39.969 3.412 1 98.31 116 GLY B N 1
ATOM 3501 C CA . GLY B 1 116 ? 5.73 39.688 4.176 1 98.31 116 GLY B CA 1
ATOM 3502 C C . GLY B 1 116 ? 5.438 39.125 5.555 1 98.31 116 GLY B C 1
ATOM 3503 O O . GLY B 1 116 ? 6.344 38.969 6.375 1 98.31 116 GLY B O 1
ATOM 3504 N N . LYS B 1 117 ? 4.176 38.844 5.824 1 98.75 117 LYS B N 1
ATOM 3505 C CA . LYS B 1 117 ? 3.795 38.281 7.105 1 98.75 117 LYS B CA 1
ATOM 3506 C C . LYS B 1 117 ? 3.949 36.75 7.094 1 98.75 117 LYS B C 1
ATOM 3508 O O . LYS B 1 117 ? 3.906 36.125 6.027 1 98.75 117 LYS B O 1
ATOM 3513 N N . VAL B 1 118 ? 4.117 36.125 8.289 1 98.88 118 VAL B N 1
ATOM 3514 C CA . VAL B 1 118 ? 4.363 34.688 8.438 1 98.88 118 VAL B CA 1
ATOM 3515 C C . VAL B 1 118 ? 3.051 33.906 8.305 1 98.88 118 VAL B C 1
ATOM 3517 O O . VAL B 1 118 ? 2.043 34.281 8.914 1 98.88 118 VAL B O 1
ATOM 3520 N N . LEU B 1 119 ? 3.037 32.938 7.434 1 98.94 119 LEU B N 1
ATOM 3521 C CA . LEU B 1 119 ? 1.936 31.984 7.293 1 98.94 119 LEU B CA 1
ATOM 3522 C C . LEU B 1 119 ? 2.389 30.578 7.641 1 98.94 119 LEU B C 1
ATOM 3524 O O . LEU B 1 119 ? 3.156 29.969 6.891 1 98.94 119 LEU B O 1
ATOM 3528 N N . GLY B 1 120 ? 1.939 30.078 8.789 1 98.81 120 GLY B N 1
ATOM 3529 C CA . GLY B 1 120 ? 2.143 28.688 9.164 1 98.81 120 GLY B CA 1
ATOM 3530 C C . GLY B 1 120 ? 0.9 27.844 8.992 1 98.81 120 GLY B C 1
ATOM 3531 O O . GLY B 1 120 ? -0.222 28.344 9.078 1 98.81 120 GLY B O 1
ATOM 3532 N N . ILE B 1 121 ? 1.086 26.594 8.703 1 98.94 121 ILE B N 1
ATOM 3533 C CA . ILE B 1 121 ? -0.012 25.641 8.578 1 98.94 121 ILE B CA 1
ATOM 3534 C C . ILE B 1 121 ? 0.122 24.562 9.648 1 98.94 121 ILE B C 1
ATOM 3536 O O . ILE B 1 121 ? 1.229 24.094 9.93 1 98.94 121 ILE B O 1
ATOM 3540 N N . GLY B 1 122 ? -0.991 24.125 10.188 1 98.69 122 GLY B N 1
ATOM 3541 C CA . GLY B 1 122 ? -1.064 23.344 11.406 1 98.69 122 GLY B CA 1
ATOM 3542 C C . GLY B 1 122 ? -0.764 21.859 11.195 1 98.69 122 GLY B C 1
ATOM 3543 O O . GLY B 1 122 ? -1.445 21 11.75 1 98.69 122 GLY B O 1
ATOM 3544 N N . PHE B 1 123 ? 0.232 21.484 10.445 1 98.69 123 PHE B N 1
ATOM 3545 C CA . PHE B 1 123 ? 0.699 20.109 10.344 1 98.69 123 PHE B CA 1
ATOM 3546 C C . PHE B 1 123 ? 1.622 19.766 11.508 1 98.69 123 PHE B C 1
ATOM 3548 O O . PHE B 1 123 ? 2.838 19.656 11.328 1 98.69 123 PHE B O 1
ATOM 3555 N N . HIS B 1 124 ? 1.038 19.406 12.609 1 98.25 124 HIS B N 1
ATOM 3556 C CA . HIS B 1 124 ? 1.762 19.281 13.875 1 98.25 124 HIS B CA 1
ATOM 3557 C C . HIS B 1 124 ? 2.533 17.969 13.945 1 98.25 124 HIS B C 1
ATOM 3559 O O . HIS B 1 124 ? 3.404 17.812 14.797 1 98.25 124 HIS B O 1
ATOM 3565 N N . TYR B 1 125 ? 2.314 17 13.016 1 98.38 125 TYR B N 1
ATOM 3566 C CA . TYR B 1 125 ? 3.029 15.734 13.039 1 98.38 125 TYR B CA 1
ATOM 3567 C C . TYR B 1 125 ? 4.516 15.938 12.781 1 98.38 125 TYR B C 1
ATOM 3569 O O . TYR B 1 125 ? 5.348 15.148 13.234 1 98.38 125 TYR B O 1
ATOM 3577 N N . ARG B 1 126 ? 4.848 17 12.023 1 98.62 126 ARG B N 1
ATOM 3578 C CA . ARG B 1 126 ? 6.258 17.281 11.773 1 98.62 126 ARG B CA 1
ATOM 3579 C C . ARG B 1 126 ? 6.992 17.594 13.07 1 98.62 126 ARG B C 1
ATOM 3581 O O . ARG B 1 126 ? 8.227 17.562 13.117 1 98.62 126 ARG B O 1
ATOM 3588 N N . PHE B 1 127 ? 6.223 17.891 14.172 1 98.5 127 PHE B N 1
ATOM 3589 C CA . PHE B 1 127 ? 6.844 18.328 15.414 1 98.5 127 PHE B CA 1
ATOM 3590 C C . PHE B 1 127 ? 6.914 17.188 16.422 1 98.5 127 PHE B C 1
ATOM 3592 O O . PHE B 1 127 ? 7.43 17.359 17.531 1 98.5 127 PHE B O 1
ATOM 3599 N N . THR B 1 128 ? 6.336 16.016 16.094 1 97.81 128 THR B N 1
ATOM 3600 C CA . THR B 1 128 ? 6.504 14.883 16.984 1 97.81 128 THR B CA 1
ATOM 3601 C C . THR B 1 128 ? 7.98 14.516 17.141 1 97.81 128 THR B C 1
ATOM 3603 O O . THR B 1 128 ? 8.766 14.719 16.203 1 97.81 128 THR B O 1
ATOM 3606 N N . LYS B 1 129 ? 8.32 13.93 18.266 1 97 129 LYS B N 1
ATOM 3607 C CA . LYS B 1 129 ? 9.703 13.555 18.531 1 97 129 LYS B CA 1
ATOM 3608 C C . LYS B 1 129 ? 10.203 12.539 17.5 1 97 129 LYS B C 1
ATOM 3610 O O . LYS B 1 129 ? 11.336 12.625 17.031 1 97 129 LYS B O 1
ATOM 3615 N N . ASP B 1 130 ? 9.375 11.625 17.125 1 96.94 130 ASP B N 1
ATOM 3616 C CA . ASP B 1 130 ? 9.734 10.617 16.141 1 96.94 130 ASP B CA 1
ATOM 3617 C C . ASP B 1 130 ? 10.031 11.258 14.781 1 96.94 130 ASP B C 1
ATOM 3619 O O . ASP B 1 130 ? 11.016 10.906 14.133 1 96.94 130 ASP B O 1
ATOM 3623 N N . ALA B 1 131 ? 9.18 12.203 14.352 1 98.06 131 ALA B N 1
ATOM 3624 C CA . ALA B 1 131 ? 9.328 12.844 13.047 1 98.06 131 ALA B CA 1
ATOM 3625 C C . ALA B 1 131 ? 10.594 13.688 12.992 1 98.06 131 ALA B C 1
ATOM 3627 O O . ALA B 1 131 ? 11.336 13.641 12.008 1 98.06 131 ALA B O 1
ATOM 3628 N N . GLN B 1 132 ? 10.797 14.445 14.047 1 97.94 132 GLN B N 1
ATOM 3629 C CA . GLN B 1 132 ? 11.992 15.281 14.109 1 97.94 132 GLN B CA 1
ATOM 3630 C C . GLN B 1 132 ? 13.266 14.438 14.094 1 97.94 132 GLN B C 1
ATOM 3632 O O . GLN B 1 132 ? 14.227 14.773 13.406 1 97.94 132 GLN B O 1
ATOM 3637 N N . ALA B 1 133 ? 13.25 13.359 14.859 1 97.62 133 ALA B N 1
ATOM 3638 C CA . ALA B 1 133 ? 14.391 12.453 14.867 1 97.62 133 ALA B CA 1
ATOM 3639 C C . ALA B 1 133 ? 14.609 11.82 13.5 1 97.62 133 ALA B C 1
ATOM 3641 O O . ALA B 1 133 ? 15.742 11.742 13.016 1 97.62 133 ALA B O 1
ATOM 3642 N N . ALA B 1 134 ? 13.57 11.391 12.883 1 98.06 134 ALA B N 1
ATOM 3643 C CA . ALA B 1 134 ? 13.648 10.82 11.539 1 98.06 134 ALA B CA 1
ATOM 3644 C C . ALA B 1 134 ? 14.242 11.812 10.547 1 98.06 134 ALA B C 1
ATOM 3646 O O . ALA B 1 134 ? 15.086 11.453 9.719 1 98.06 134 ALA B O 1
ATOM 3647 N N . LYS B 1 135 ? 13.758 13.055 10.594 1 98.38 135 LYS B N 1
ATOM 3648 C CA . LYS B 1 135 ? 14.258 14.102 9.695 1 98.38 135 LYS B CA 1
ATOM 3649 C C . LYS B 1 135 ? 15.766 14.289 9.852 1 98.38 135 LYS B C 1
ATOM 3651 O O . LYS B 1 135 ? 16.484 14.406 8.859 1 98.38 135 LYS B O 1
ATOM 3656 N N . ARG B 1 136 ? 16.234 14.289 11.102 1 97.5 136 ARG B N 1
ATOM 3657 C CA . ARG B 1 136 ? 17.656 14.422 11.359 1 97.5 136 ARG B CA 1
ATOM 3658 C C . ARG B 1 136 ? 18.438 13.258 10.742 1 97.5 136 ARG B C 1
ATOM 3660 O O . ARG B 1 136 ? 19.484 13.469 10.125 1 97.5 136 ARG B O 1
ATOM 3667 N N . MET B 1 137 ? 17.938 12.07 10.922 1 97.38 137 MET B N 1
ATOM 3668 C CA . MET B 1 137 ? 18.594 10.883 10.391 1 97.38 137 MET B CA 1
ATOM 3669 C C . MET B 1 137 ? 18.688 10.938 8.867 1 97.38 137 MET B C 1
ATOM 3671 O O . MET B 1 137 ? 19.703 10.586 8.289 1 97.38 137 MET B O 1
ATOM 3675 N N . ILE B 1 138 ? 17.625 11.398 8.25 1 98.06 138 ILE B N 1
ATOM 3676 C CA . ILE B 1 138 ? 17.562 11.477 6.797 1 98.06 138 ILE B CA 1
ATOM 3677 C C . ILE B 1 138 ? 18.531 12.555 6.297 1 98.06 138 ILE B C 1
ATOM 3679 O O . ILE B 1 138 ? 19.25 12.352 5.312 1 98.06 138 ILE B O 1
ATOM 3683 N N . GLU B 1 139 ? 18.531 13.68 6.965 1 97.62 139 GLU B N 1
ATOM 3684 C CA . GLU B 1 139 ? 19.438 14.766 6.602 1 97.62 139 GLU B CA 1
ATOM 3685 C C . GLU B 1 139 ? 20.891 14.352 6.766 1 97.62 139 GLU B C 1
ATOM 3687 O O . GLU B 1 139 ? 21.766 14.836 6.047 1 97.62 139 GLU B O 1
ATOM 3692 N N . GLU B 1 140 ? 21.125 13.422 7.707 1 97.62 140 GLU B N 1
ATOM 3693 C CA . GLU B 1 140 ? 22.469 12.891 7.914 1 97.62 140 GLU B CA 1
ATOM 3694 C C . GLU B 1 140 ? 22.75 11.727 6.973 1 97.62 140 GLU B C 1
ATOM 3696 O O . GLU B 1 140 ? 23.734 11 7.156 1 97.62 140 GLU B O 1
ATOM 3701 N N . ASN B 1 141 ? 21.891 11.461 6.047 1 97.69 141 ASN B N 1
ATOM 3702 C CA . ASN B 1 141 ? 22.047 10.516 4.949 1 97.69 141 ASN B CA 1
ATOM 3703 C C . ASN B 1 141 ? 22.016 9.07 5.441 1 97.69 141 ASN B C 1
ATOM 3705 O O . ASN B 1 141 ? 22.703 8.211 4.879 1 97.69 141 ASN B O 1
ATOM 3709 N N . GLU B 1 142 ? 21.266 8.828 6.52 1 97.25 142 GLU B N 1
ATOM 3710 C CA . GLU B 1 142 ? 21.219 7.484 7.094 1 97.25 142 GLU B CA 1
ATOM 3711 C C . GLU B 1 142 ? 20.453 6.523 6.184 1 97.25 142 GLU B C 1
ATOM 3713 O O . GLU B 1 142 ? 20.625 5.305 6.285 1 97.25 142 GLU B O 1
ATOM 3718 N N . ILE B 1 143 ? 19.656 7.016 5.289 1 97.5 143 ILE B N 1
ATOM 3719 C CA . ILE B 1 143 ? 18.859 6.074 4.504 1 97.5 143 ILE B CA 1
ATOM 3720 C C . ILE B 1 143 ? 19.156 6.262 3.02 1 97.5 143 ILE B C 1
ATOM 3722 O O . ILE B 1 143 ? 18.594 5.57 2.17 1 97.5 143 ILE B O 1
ATOM 3726 N N . GLY B 1 144 ? 20.094 7.199 2.619 1 96.75 144 GLY B N 1
ATOM 3727 C CA . GLY B 1 144 ? 20.328 7.516 1.217 1 96.75 144 GLY B CA 1
ATOM 3728 C C . GLY B 1 144 ? 19.109 8.133 0.547 1 96.75 144 GLY B C 1
ATOM 3729 O O . GLY B 1 144 ? 18.25 8.711 1.218 1 96.75 144 GLY B O 1
ATOM 3730 N N . ALA B 1 145 ? 19.047 8.117 -0.764 1 97.06 145 ALA B N 1
ATOM 3731 C CA . ALA B 1 145 ? 17.922 8.656 -1.499 1 97.06 145 ALA B CA 1
ATOM 3732 C C . ALA B 1 145 ? 16.656 7.82 -1.271 1 97.06 145 ALA B C 1
ATOM 3734 O O . ALA B 1 145 ? 16.703 6.594 -1.394 1 97.06 145 ALA B O 1
ATOM 3735 N N . PRO B 1 146 ? 15.547 8.477 -0.89 1 97.88 146 PRO B N 1
ATOM 3736 C CA . PRO B 1 146 ? 14.281 7.734 -0.78 1 97.88 146 PRO B CA 1
ATOM 3737 C C . PRO B 1 146 ? 13.867 7.086 -2.098 1 97.88 146 PRO B C 1
ATOM 3739 O O . PRO B 1 146 ? 14.008 7.695 -3.162 1 97.88 146 PRO B O 1
ATOM 3742 N N . ILE B 1 147 ? 13.367 5.852 -2.033 1 98.06 147 ILE B N 1
ATOM 3743 C CA . ILE B 1 147 ? 12.922 5.121 -3.217 1 98.06 147 ILE B CA 1
ATOM 3744 C C . ILE B 1 147 ? 11.414 4.922 -3.168 1 98.06 147 ILE B C 1
ATOM 3746 O O . ILE B 1 147 ? 10.703 5.297 -4.102 1 98.06 147 ILE B O 1
ATOM 3750 N N . VAL B 1 148 ? 10.922 4.352 -2.078 1 98.81 148 VAL B N 1
ATOM 3751 C CA . VAL B 1 148 ? 9.492 4.086 -1.92 1 98.81 148 VAL B CA 1
ATOM 3752 C C . VAL B 1 148 ? 9.023 4.578 -0.551 1 98.81 148 VAL B C 1
ATOM 3754 O O . VAL B 1 148 ? 9.664 4.301 0.466 1 98.81 148 VAL B O 1
ATOM 3757 N N . ALA B 1 149 ? 7.961 5.32 -0.555 1 98.94 149 ALA B N 1
ATOM 3758 C CA . ALA B 1 149 ? 7.285 5.707 0.683 1 98.94 149 ALA B CA 1
ATOM 3759 C C . ALA B 1 149 ? 5.934 5.012 0.811 1 98.94 149 ALA B C 1
ATOM 3761 O O . ALA B 1 149 ? 5.227 4.828 -0.183 1 98.94 149 ALA B O 1
ATOM 3762 N N . ARG B 1 150 ? 5.586 4.582 1.97 1 98.81 150 ARG B N 1
ATOM 3763 C CA . ARG B 1 150 ? 4.285 4.035 2.35 1 98.81 150 ARG B CA 1
ATOM 3764 C C . ARG B 1 150 ? 3.666 4.844 3.484 1 98.81 150 ARG B C 1
ATOM 3766 O O . ARG B 1 150 ? 4.258 4.977 4.559 1 98.81 150 ARG B O 1
ATOM 3773 N N . ALA B 1 151 ? 2.564 5.418 3.24 1 98.81 151 ALA B N 1
ATOM 3774 C CA . ALA B 1 151 ? 1.852 6.191 4.254 1 98.81 151 ALA B CA 1
ATOM 3775 C C . ALA B 1 151 ? 0.43 5.668 4.441 1 98.81 151 ALA B C 1
ATOM 3777 O O . ALA B 1 151 ? -0.284 5.426 3.467 1 98.81 151 ALA B O 1
ATOM 3778 N N . HIS B 1 152 ? 0.044 5.453 5.688 1 98.5 152 HIS B N 1
ATOM 3779 C CA . HIS B 1 152 ? -1.32 5 5.93 1 98.5 152 HIS B CA 1
ATOM 3780 C C . HIS B 1 152 ? -1.861 5.566 7.242 1 98.5 152 HIS B C 1
ATOM 3782 O O . HIS B 1 152 ? -1.1 5.797 8.18 1 98.5 152 HIS B O 1
ATOM 3788 N N . ALA B 1 153 ? -3.031 5.832 7.285 1 98.69 153 ALA B N 1
ATOM 3789 C CA . ALA B 1 153 ? -3.85 6.227 8.43 1 98.69 153 ALA B CA 1
ATOM 3790 C C . ALA B 1 153 ? -5.199 5.516 8.406 1 98.69 153 ALA B C 1
ATOM 3792 O O . ALA B 1 153 ? -6.172 6.035 7.852 1 98.69 153 ALA B O 1
ATOM 3793 N N . MET B 1 154 ? -5.289 4.387 9.094 1 98.69 154 MET B N 1
ATOM 3794 C CA . MET B 1 154 ? -6.43 3.49 8.93 1 98.69 154 MET B CA 1
ATOM 3795 C C . MET B 1 154 ? -7.18 3.312 10.242 1 98.69 154 MET B C 1
ATOM 3797 O O . MET B 1 154 ? -6.602 2.879 11.234 1 98.69 154 MET B O 1
ATOM 3801 N N . ARG B 1 155 ? -8.406 3.627 10.188 1 98.62 155 ARG B N 1
ATOM 3802 C CA . ARG B 1 155 ? -9.305 3.314 11.297 1 98.62 155 ARG B CA 1
ATOM 3803 C C . ARG B 1 155 ? -10.305 2.23 10.906 1 98.62 155 ARG B C 1
ATOM 3805 O O . ARG B 1 155 ? -10.727 2.162 9.75 1 98.62 155 ARG B O 1
ATOM 3812 N N . ARG B 1 156 ? -10.672 1.38 11.812 1 97.62 156 ARG B N 1
ATOM 3813 C CA . ARG B 1 156 ? -11.625 0.304 11.562 1 97.62 156 ARG B CA 1
ATOM 3814 C C . ARG B 1 156 ? -13.055 0.836 11.531 1 97.62 156 ARG B C 1
ATOM 3816 O O . ARG B 1 156 ? -13.75 0.708 10.523 1 97.62 156 ARG B O 1
ATOM 3823 N N . ARG B 1 157 ? -13.492 1.566 12.453 1 97.19 157 ARG B N 1
ATOM 3824 C CA . ARG B 1 157 ? -14.82 2.148 12.562 1 97.19 157 ARG B CA 1
ATOM 3825 C C . ARG B 1 157 ? -14.836 3.32 13.539 1 97.19 157 ARG B C 1
ATOM 3827 O O . ARG B 1 157 ? -15.461 3.25 14.594 1 97.19 157 ARG B O 1
ATOM 3834 N N . LYS B 1 158 ? -14.234 4.391 13.102 1 98.06 158 LYS B N 1
ATOM 3835 C CA . LYS B 1 158 ? -14.148 5.609 13.906 1 98.06 158 LYS B CA 1
ATOM 3836 C C . LYS B 1 158 ? -14.367 6.848 13.039 1 98.06 158 LYS B C 1
ATOM 3838 O O . LYS B 1 158 ? -13.453 7.645 12.844 1 98.06 158 LYS B O 1
ATOM 3843 N N . VAL B 1 159 ? -15.578 7.062 12.641 1 97.56 159 VAL B N 1
ATOM 3844 C CA . VAL B 1 159 ? -16.031 8.234 11.891 1 97.56 159 VAL B CA 1
ATOM 3845 C C . VAL B 1 159 ? -16.391 9.352 12.867 1 97.56 159 VAL B C 1
ATOM 3847 O O . VAL B 1 159 ? -17.141 9.133 13.82 1 97.56 159 VAL B O 1
ATOM 3850 N N . PRO B 1 160 ? -15.805 10.469 12.641 1 96.12 160 PRO B N 1
ATOM 3851 C CA . PRO B 1 160 ? -16.219 11.562 13.508 1 96.12 160 PRO B CA 1
ATOM 3852 C C . PRO B 1 160 ? -17.656 12.031 13.227 1 96.12 160 PRO B C 1
ATOM 3854 O O . PRO B 1 160 ? -17.922 12.547 12.141 1 96.12 160 PRO B O 1
ATOM 3857 N N . GLY B 1 161 ? -18.453 11.867 14.234 1 92.06 161 GLY B N 1
ATOM 3858 C CA . GLY B 1 161 ? -19.859 12.227 14.07 1 92.06 161 GLY B CA 1
ATOM 3859 C C . GLY B 1 161 ? -20.203 13.578 14.664 1 92.06 161 GLY B C 1
ATOM 3860 O O . GLY B 1 161 ? -21.375 13.922 14.812 1 92.06 161 GLY B O 1
ATOM 3861 N N . TRP B 1 162 ? -19.234 14.367 15 1 89.94 162 TRP B N 1
ATOM 3862 C CA . TRP B 1 162 ? -19.438 15.688 15.586 1 89.94 162 TRP B CA 1
ATOM 3863 C C . TRP B 1 162 ? -18.906 16.781 14.672 1 89.94 162 TRP B C 1
ATOM 3865 O O . TRP B 1 162 ? -18.234 16.5 13.68 1 89.94 162 TRP B O 1
ATOM 3875 N N . GLY B 1 163 ? -19.344 17.984 14.961 1 90.38 163 GLY B N 1
ATOM 3876 C CA . GLY B 1 163 ? -18.875 19.109 14.148 1 90.38 163 GLY B CA 1
ATOM 3877 C C . GLY B 1 163 ? -19.312 19.016 12.703 1 90.38 163 GLY B C 1
ATOM 3878 O O . GLY B 1 163 ? -20.484 18.75 12.422 1 90.38 163 GLY B O 1
ATOM 3879 N N . VAL B 1 164 ? -18.297 19.328 11.883 1 92.19 164 VAL B N 1
ATOM 3880 C CA . VAL B 1 164 ? -18.672 19.453 10.477 1 92.19 164 VAL B CA 1
ATOM 3881 C C . VAL B 1 164 ? -17.906 18.438 9.641 1 92.19 164 VAL B C 1
ATOM 3883 O O . VAL B 1 164 ? -17.797 18.562 8.422 1 92.19 164 VAL B O 1
ATOM 3886 N N . PHE B 1 165 ? -17.391 17.422 10.273 1 94.56 165 PHE B N 1
ATOM 3887 C CA . PHE B 1 165 ? -16.438 16.531 9.648 1 94.56 165 PHE B CA 1
ATOM 3888 C C . PHE B 1 165 ? -17.062 15.789 8.469 1 94.56 165 PHE B C 1
ATOM 3890 O O . PHE B 1 165 ? -16.375 15.445 7.508 1 94.56 165 PHE B O 1
ATOM 3897 N N . THR B 1 166 ? -18.297 15.508 8.602 1 96.06 166 THR B N 1
ATOM 3898 C CA . THR B 1 166 ? -18.922 14.672 7.586 1 96.06 166 THR B CA 1
ATOM 3899 C C . THR B 1 166 ? -19.641 15.523 6.543 1 96.06 166 THR B C 1
ATOM 3901 O O . THR B 1 166 ? -20.391 15 5.711 1 96.06 166 THR B O 1
ATOM 3904 N N . ASN B 1 167 ? -19.453 16.891 6.641 1 95.94 167 ASN B N 1
ATOM 3905 C CA . ASN B 1 167 ? -20.094 17.828 5.738 1 95.94 167 ASN B CA 1
ATOM 3906 C C . ASN B 1 167 ? -19.109 18.328 4.672 1 95.94 167 ASN B C 1
ATOM 3908 O O . ASN B 1 167 ? -18.281 19.188 4.945 1 95.94 167 ASN B O 1
ATOM 3912 N N . LYS B 1 168 ? -19.328 18.016 3.449 1 95.62 168 LYS B N 1
ATOM 3913 C CA . LYS B 1 168 ? -18.406 18.328 2.363 1 95.62 168 LYS B CA 1
ATOM 3914 C C . LYS B 1 168 ? -18.328 19.828 2.121 1 95.62 168 LYS B C 1
ATOM 3916 O O . LYS B 1 168 ? -17.266 20.375 1.818 1 95.62 168 LYS B O 1
ATOM 3921 N N . GLU B 1 169 ? -19.406 20.484 2.211 1 95.5 169 GLU B N 1
ATOM 3922 C CA . GLU B 1 169 ? -19.453 21.922 1.935 1 95.5 169 GLU B CA 1
ATOM 3923 C C . GLU B 1 169 ? -18.578 22.703 2.914 1 95.5 169 GLU B C 1
ATOM 3925 O O . GLU B 1 169 ? -17.953 23.688 2.537 1 95.5 169 GLU B O 1
ATOM 3930 N N . LEU B 1 170 ? -18.531 22.25 4.129 1 95.44 170 LEU B N 1
ATOM 3931 C CA . LEU B 1 170 ? -17.812 22.984 5.168 1 95.44 170 LEU B CA 1
ATOM 3932 C C . LEU B 1 170 ? -16.406 22.438 5.348 1 95.44 170 LEU B C 1
ATOM 3934 O O . LEU B 1 170 ? -15.484 23.203 5.668 1 95.44 170 LEU B O 1
ATOM 3938 N N . GLN B 1 171 ? -16.234 21.172 5.148 1 95.44 171 GLN B N 1
ATOM 3939 C CA . GLN B 1 171 ? -14.953 20.531 5.422 1 95.44 171 GLN B CA 1
ATOM 3940 C C . GLN B 1 171 ? -14.125 20.406 4.148 1 95.44 171 GLN B C 1
ATOM 3942 O O . GLN B 1 171 ? -12.891 20.406 4.199 1 95.44 171 GLN B O 1
ATOM 3947 N N . GLY B 1 172 ? -14.75 20.172 3.008 1 96.31 172 GLY B N 1
ATOM 3948 C CA . GLY B 1 172 ? -14.07 20 1.735 1 96.31 172 GLY B CA 1
ATOM 3949 C C . GLY B 1 172 ? -13.758 18.562 1.416 1 96.31 172 GLY B C 1
ATOM 3950 O O . GLY B 1 172 ? -13.531 18.203 0.255 1 96.31 172 GLY B O 1
ATOM 3951 N N . GLY B 1 173 ? -13.742 17.672 2.359 1 97.62 173 GLY B N 1
ATOM 3952 C CA . GLY B 1 173 ? -13.445 16.266 2.232 1 97.62 173 GLY B CA 1
ATOM 3953 C C . GLY B 1 173 ? -13.531 15.516 3.551 1 97.62 173 GLY B C 1
ATOM 3954 O O . GLY B 1 173 ? -13.898 16.094 4.574 1 97.62 173 GLY B O 1
ATOM 3955 N N . GLY B 1 174 ? -13.227 14.234 3.52 1 98.19 174 GLY B N 1
ATOM 3956 C CA . GLY B 1 174 ? -13.375 13.398 4.699 1 98.19 174 GLY B CA 1
ATOM 3957 C C . GLY B 1 174 ? -12.055 12.914 5.262 1 98.19 174 GLY B C 1
ATOM 3958 O O . GLY B 1 174 ? -11.211 13.719 5.66 1 98.19 174 GLY B O 1
ATOM 3959 N N . SER B 1 175 ? -11.883 11.57 5.211 1 98.62 175 SER B N 1
ATOM 3960 C CA . SER B 1 175 ? -10.727 10.93 5.824 1 98.62 175 SER B CA 1
ATOM 3961 C C . SER B 1 175 ? -9.422 11.469 5.25 1 98.62 175 SER B C 1
ATOM 3963 O O . SER B 1 175 ? -8.43 11.609 5.969 1 98.62 175 SER B O 1
ATOM 3965 N N . LEU B 1 176 ? -9.367 11.836 4.012 1 98.75 176 LEU B N 1
ATOM 3966 C CA . LEU B 1 176 ? -8.148 12.281 3.34 1 98.75 176 LEU B CA 1
ATOM 3967 C C . LEU B 1 176 ? -7.688 13.625 3.893 1 98.75 176 LEU B C 1
ATOM 3969 O O . LEU B 1 176 ? -6.555 13.75 4.359 1 98.75 176 LEU B O 1
ATOM 3973 N N . ILE B 1 177 ? -8.516 14.625 3.955 1 98.38 177 ILE B N 1
ATOM 3974 C CA . ILE B 1 177 ? -8.078 15.969 4.309 1 98.38 177 ILE B CA 1
ATOM 3975 C C . ILE B 1 177 ? -8.039 16.109 5.828 1 98.38 177 ILE B C 1
ATOM 3977 O O . ILE B 1 177 ? -7.426 17.047 6.355 1 98.38 177 ILE B O 1
ATOM 3981 N N . ASP B 1 178 ? -8.75 15.242 6.52 1 97.62 178 ASP B N 1
ATOM 3982 C CA . ASP B 1 178 ? -8.828 15.32 7.973 1 97.62 178 ASP B CA 1
ATOM 3983 C C . ASP B 1 178 ? -7.648 14.594 8.625 1 97.62 178 ASP B C 1
ATOM 3985 O O . ASP B 1 178 ? -6.961 15.164 9.477 1 97.62 178 ASP B O 1
ATOM 3989 N N . TRP B 1 179 ? -7.488 13.375 8.258 1 97.94 179 TRP B N 1
ATOM 3990 C CA . TRP B 1 179 ? -6.543 12.508 8.953 1 97.94 179 TRP B CA 1
ATOM 3991 C C . TRP B 1 179 ? -5.387 12.117 8.039 1 97.94 179 TRP B C 1
ATOM 3993 O O . TRP B 1 179 ? -4.219 12.25 8.414 1 97.94 179 TRP B O 1
ATOM 4003 N N . GLY B 1 180 ? -5.688 11.719 6.809 1 98.69 180 GLY B N 1
ATOM 4004 C CA . GLY B 1 180 ? -4.699 11.281 5.844 1 98.69 180 GLY B CA 1
ATOM 4005 C C . GLY B 1 180 ? -3.676 12.352 5.504 1 98.69 180 GLY B C 1
ATOM 4006 O O . GLY B 1 180 ? -2.502 12.047 5.281 1 98.69 180 GLY B O 1
ATOM 4007 N N . CYS B 1 181 ? -4.098 13.594 5.48 1 98.75 181 CYS B N 1
ATOM 4008 C CA . CYS B 1 181 ? -3.23 14.688 5.051 1 98.75 181 CYS B CA 1
ATOM 4009 C C . CYS B 1 181 ? -2.029 14.828 5.98 1 98.75 181 CYS B C 1
ATOM 4011 O O . CYS B 1 181 ? -0.958 15.266 5.555 1 98.75 181 CYS B O 1
ATOM 4013 N N . HIS B 1 182 ? -2.166 14.43 7.285 1 98.75 182 HIS B N 1
ATOM 4014 C CA . HIS B 1 182 ? -1.035 14.461 8.203 1 98.75 182 HIS B CA 1
ATOM 4015 C C . HIS B 1 182 ? 0.088 13.547 7.73 1 98.75 182 HIS B C 1
ATOM 4017 O O . HIS B 1 182 ? 1.257 13.938 7.727 1 98.75 182 HIS B O 1
ATOM 4023 N N . PHE B 1 183 ? -0.279 12.391 7.297 1 98.81 183 PHE B N 1
ATOM 4024 C CA . PHE B 1 183 ? 0.706 11.383 6.922 1 98.81 183 PHE B CA 1
ATOM 4025 C C . PHE B 1 183 ? 1.234 11.633 5.516 1 98.81 183 PHE B C 1
ATOM 4027 O O . PHE B 1 183 ? 2.398 11.352 5.223 1 98.81 183 PHE B O 1
ATOM 4034 N N . LEU B 1 184 ? 0.353 12.172 4.676 1 98.88 184 LEU B N 1
ATOM 4035 C CA . LEU B 1 184 ? 0.818 12.625 3.371 1 98.88 184 LEU B CA 1
ATOM 4036 C C . LEU B 1 184 ? 1.872 13.719 3.523 1 98.88 184 LEU B C 1
ATOM 4038 O O . LEU B 1 184 ? 2.963 13.617 2.957 1 98.88 184 LEU B O 1
ATOM 4042 N N . ASP B 1 185 ? 1.583 14.695 4.32 1 98.88 185 ASP B N 1
ATOM 4043 C CA . ASP B 1 185 ? 2.498 15.805 4.582 1 98.88 185 ASP B CA 1
ATOM 4044 C C . ASP B 1 185 ? 3.811 15.297 5.18 1 98.88 185 ASP B C 1
ATOM 4046 O O . ASP B 1 185 ? 4.891 15.68 4.727 1 98.88 185 ASP B O 1
ATOM 4050 N N . LEU B 1 186 ? 3.676 14.484 6.227 1 98.88 186 LEU B N 1
ATOM 4051 C CA . LEU B 1 186 ? 4.855 13.977 6.918 1 98.88 186 LEU B CA 1
ATOM 4052 C C . LEU B 1 186 ? 5.754 13.203 5.961 1 98.88 186 LEU B C 1
ATOM 4054 O O . LEU B 1 186 ? 6.977 13.375 5.969 1 98.88 186 LEU B O 1
ATOM 4058 N N . SER B 1 187 ? 5.203 12.383 5.133 1 98.88 187 SER B N 1
ATOM 4059 C CA . SER B 1 187 ? 5.961 11.602 4.168 1 98.88 187 SER B CA 1
ATOM 4060 C C . SER B 1 187 ? 6.691 12.492 3.174 1 98.88 187 SER B C 1
ATOM 4062 O O . SER B 1 187 ? 7.879 12.297 2.908 1 98.88 187 SER B O 1
ATOM 4064 N N . LEU B 1 188 ? 5.949 13.469 2.621 1 98.94 188 LEU B N 1
ATOM 4065 C CA . LEU B 1 188 ? 6.543 14.391 1.654 1 98.94 188 LEU B CA 1
ATOM 4066 C C . LEU B 1 188 ? 7.719 15.141 2.268 1 98.94 188 LEU B C 1
ATOM 4068 O O . LEU B 1 188 ? 8.781 15.25 1.651 1 98.94 188 LEU B O 1
ATOM 4072 N N . TRP B 1 189 ? 7.5 15.57 3.461 1 98.88 189 TRP B N 1
ATOM 4073 C CA . TRP B 1 189 ? 8.531 16.328 4.172 1 98.88 189 TRP B CA 1
ATOM 4074 C C . TRP B 1 189 ? 9.781 15.477 4.383 1 98.88 189 TRP B C 1
ATOM 4076 O O . TRP B 1 189 ? 10.898 15.93 4.141 1 98.88 189 TRP B O 1
ATOM 4086 N N . LEU B 1 190 ? 9.578 14.266 4.801 1 98.81 190 LEU B N 1
ATOM 4087 C CA . LEU B 1 190 ? 10.695 13.367 5.078 1 98.81 190 LEU B CA 1
ATOM 4088 C C . LEU B 1 190 ? 11.398 12.961 3.787 1 98.81 190 LEU B C 1
ATOM 4090 O O . LEU B 1 190 ? 12.617 12.742 3.781 1 98.81 190 LEU B O 1
ATOM 4094 N N . MET B 1 191 ? 10.711 12.938 2.697 1 98.69 191 MET B N 1
ATOM 4095 C CA . MET B 1 191 ? 11.297 12.586 1.407 1 98.69 191 MET B CA 1
ATOM 4096 C C . MET B 1 191 ? 12.047 13.773 0.809 1 98.69 191 MET B C 1
ATOM 4098 O O . MET B 1 191 ? 12.711 13.633 -0.219 1 98.69 191 MET B O 1
ATOM 4102 N N . GLY B 1 192 ? 11.859 14.938 1.377 1 98.38 192 GLY B N 1
ATOM 4103 C CA . GLY B 1 192 ? 12.5 16.141 0.866 1 98.38 192 GLY B CA 1
ATOM 4104 C C . GLY B 1 192 ? 11.641 16.906 -0.117 1 98.38 192 GLY B C 1
ATOM 4105 O O . GLY B 1 192 ? 12.156 17.594 -0.999 1 98.38 192 GLY B O 1
ATOM 4106 N N . ASN B 1 193 ? 10.305 16.656 -0.064 1 98.62 193 ASN B N 1
ATOM 4107 C CA . ASN B 1 193 ? 9.289 17.328 -0.862 1 98.62 193 ASN B CA 1
ATOM 4108 C C . ASN B 1 193 ? 9.602 17.25 -2.354 1 98.62 193 ASN B C 1
ATOM 4110 O O . ASN B 1 193 ? 9.609 18.266 -3.053 1 98.62 193 ASN B O 1
ATOM 4114 N N . PRO B 1 194 ? 9.82 16.031 -2.867 1 98.69 194 PRO B N 1
ATOM 4115 C CA . PRO B 1 194 ? 9.984 15.906 -4.316 1 98.69 194 PRO B CA 1
ATOM 4116 C C . PRO B 1 194 ? 8.742 16.344 -5.09 1 98.69 194 PRO B C 1
ATOM 4118 O O . PRO B 1 194 ? 7.625 16.281 -4.566 1 98.69 194 PRO B O 1
ATOM 4121 N N . LYS B 1 195 ? 8.891 16.797 -6.277 1 98.56 195 LYS B N 1
ATOM 4122 C CA . LYS B 1 195 ? 7.77 17.266 -7.094 1 98.56 195 LYS B CA 1
ATOM 4123 C C . LYS B 1 195 ? 6.914 16.078 -7.559 1 98.56 195 LYS B C 1
ATOM 4125 O O . LYS B 1 195 ? 7.41 15.164 -8.211 1 98.56 195 LYS B O 1
ATOM 4130 N N . PRO B 1 196 ? 5.66 16.078 -7.18 1 98.62 196 PRO B N 1
ATOM 4131 C CA . PRO B 1 196 ? 4.785 15.055 -7.75 1 98.62 196 PRO B CA 1
ATOM 4132 C C . PRO B 1 196 ? 4.555 15.242 -9.25 1 98.62 196 PRO B C 1
ATOM 4134 O O . PRO B 1 196 ? 4.348 16.375 -9.711 1 98.62 196 PRO B O 1
ATOM 4137 N N . VAL B 1 197 ? 4.531 14.117 -10.016 1 98.44 197 VAL B N 1
ATOM 4138 C CA . VAL B 1 197 ? 4.395 14.281 -11.461 1 98.44 197 VAL B CA 1
ATOM 4139 C C . VAL B 1 197 ? 3.141 13.555 -11.945 1 98.44 197 VAL B C 1
ATOM 4141 O O . VAL B 1 197 ? 2.588 13.891 -12.992 1 98.44 197 VAL B O 1
ATOM 4144 N N . GLU B 1 198 ? 2.688 12.555 -11.227 1 98.75 198 GLU B N 1
ATOM 4145 C CA . GLU B 1 198 ? 1.463 11.828 -11.547 1 98.75 198 GLU B CA 1
ATOM 4146 C C . GLU B 1 198 ? 0.799 11.281 -10.289 1 98.75 198 GLU B C 1
ATOM 4148 O O . GLU B 1 198 ? 1.476 10.758 -9.406 1 98.75 198 GLU B O 1
ATOM 4153 N N . VAL B 1 199 ? -0.522 11.477 -10.227 1 98.81 199 VAL B N 1
ATOM 4154 C CA . VAL B 1 199 ? -1.309 11.016 -9.086 1 98.81 199 VAL B CA 1
ATOM 4155 C C . VAL B 1 199 ? -2.502 10.203 -9.578 1 98.81 199 VAL B C 1
ATOM 4157 O O . VAL B 1 199 ? -3.199 10.609 -10.508 1 98.81 199 VAL B O 1
ATOM 4160 N N . VAL B 1 200 ? -2.67 9.023 -9.039 1 98.81 200 VAL B N 1
ATOM 4161 C CA . VAL B 1 200 ? -3.883 8.234 -9.227 1 98.81 200 VAL B CA 1
ATOM 4162 C C . VAL B 1 200 ? -4.504 7.91 -7.867 1 98.81 200 VAL B C 1
ATOM 4164 O O . VAL B 1 200 ? -3.795 7.555 -6.922 1 98.81 200 VAL B O 1
ATOM 4167 N N . GLY B 1 201 ? -5.781 8.117 -7.727 1 98.56 201 GLY B N 1
ATOM 4168 C CA . GLY B 1 201 ? -6.434 7.844 -6.457 1 98.56 201 GLY B CA 1
ATOM 4169 C C . GLY B 1 201 ? -7.914 7.559 -6.594 1 98.56 201 GLY B C 1
ATOM 4170 O O . GLY B 1 201 ? -8.5 7.766 -7.66 1 98.56 201 GLY B O 1
ATOM 4171 N N . GLN B 1 202 ? -8.477 6.992 -5.551 1 98.81 202 GLN B N 1
ATOM 4172 C CA . GLN B 1 202 ? -9.891 6.66 -5.465 1 98.81 202 GLN B CA 1
ATOM 4173 C C . GLN B 1 202 ? -10.445 6.949 -4.07 1 98.81 202 GLN B C 1
ATOM 4175 O O . GLN B 1 202 ? -9.852 6.539 -3.068 1 98.81 202 GLN B O 1
ATOM 4180 N N . SER B 1 203 ? -11.484 7.688 -3.984 1 98.62 203 SER B N 1
ATOM 4181 C CA . SER B 1 203 ? -12.18 7.953 -2.729 1 98.62 203 SER B CA 1
ATOM 4182 C C . SER B 1 203 ? -13.469 7.148 -2.635 1 98.62 203 SER B C 1
ATOM 4184 O O . SER B 1 203 ? -14.141 6.918 -3.645 1 98.62 203 SER B O 1
ATOM 4186 N N . TYR B 1 204 ? -13.789 6.703 -1.431 1 98.31 204 TYR B N 1
ATOM 4187 C CA . TYR B 1 204 ? -14.977 5.898 -1.155 1 98.31 204 TYR B CA 1
ATOM 4188 C C . TYR B 1 204 ? -15.805 6.512 -0.027 1 98.31 204 TYR B C 1
ATOM 4190 O O . TYR B 1 204 ? -15.258 7.184 0.853 1 98.31 204 TYR B O 1
ATOM 4198 N N . ASN B 1 205 ? -17.109 6.344 -0.019 1 96.75 205 ASN B N 1
ATOM 4199 C CA . ASN B 1 205 ? -17.969 6.727 1.09 1 96.75 205 ASN B CA 1
ATOM 4200 C C . ASN B 1 205 ? -19.094 5.715 1.295 1 96.75 205 ASN B C 1
ATOM 4202 O O . ASN B 1 205 ? -20.125 6.035 1.903 1 96.75 205 ASN B O 1
ATOM 4206 N N . ARG B 1 206 ? -18.922 4.566 0.782 1 92.88 206 ARG B N 1
ATOM 4207 C CA . ARG B 1 206 ? -19.969 3.547 0.762 1 92.88 206 ARG B CA 1
ATOM 4208 C C . ARG B 1 206 ? -20.297 3.064 2.172 1 92.88 206 ARG B C 1
ATOM 4210 O O . ARG B 1 206 ? -21.453 3.006 2.562 1 92.88 206 ARG B O 1
ATOM 4217 N N . LEU B 1 207 ? -19.328 2.746 2.939 1 95.69 207 LEU B N 1
ATOM 4218 C CA . LEU B 1 207 ? -19.531 2.15 4.258 1 95.69 207 LEU B CA 1
ATOM 4219 C C . LEU B 1 207 ? -20.266 3.115 5.18 1 95.69 207 LEU B C 1
ATOM 4221 O O . LEU B 1 207 ? -21.25 2.738 5.82 1 95.69 207 LEU B O 1
ATOM 4225 N N . SER B 1 208 ? -19.844 4.301 5.18 1 96.56 208 SER B N 1
ATOM 4226 C CA . SER B 1 208 ? -20.375 5.273 6.121 1 96.56 208 SER B CA 1
ATOM 4227 C C . SER B 1 208 ? -21.781 5.719 5.719 1 96.56 208 SER B C 1
ATOM 4229 O O . SER B 1 208 ? -22.484 6.352 6.504 1 96.56 208 SER B O 1
ATOM 4231 N N . LYS B 1 209 ? -22.203 5.355 4.535 1 96.44 209 LYS B N 1
ATOM 4232 C CA . LYS B 1 209 ? -23.547 5.703 4.078 1 96.44 209 LYS B CA 1
ATOM 4233 C C . LYS B 1 209 ? -24.531 4.574 4.367 1 96.44 209 LYS B C 1
ATOM 4235 O O . LYS B 1 209 ? -25.75 4.754 4.23 1 96.44 209 LYS B O 1
ATOM 4240 N N . MET B 1 210 ? -24 3.477 4.754 1 93.69 210 MET B N 1
ATOM 4241 C CA . MET B 1 210 ? -24.875 2.35 5.07 1 93.69 210 MET B CA 1
ATOM 4242 C C . MET B 1 210 ? -25.625 2.594 6.375 1 93.69 210 MET B C 1
ATOM 4244 O O . MET B 1 210 ? -25.094 3.234 7.289 1 93.69 210 MET B O 1
ATOM 4248 N N . PRO B 1 211 ? -26.844 2.043 6.516 1 92.62 211 PRO B N 1
ATOM 4249 C CA . PRO B 1 211 ? -27.578 2.18 7.777 1 92.62 211 PRO B CA 1
ATOM 4250 C C . PRO B 1 211 ? -27.031 1.272 8.875 1 92.62 211 PRO B C 1
ATOM 4252 O O . PRO B 1 211 ? -26.219 0.38 8.602 1 92.62 211 PRO B O 1
ATOM 4255 N N . ASN B 1 212 ? -27.422 1.552 10.141 1 88.31 212 ASN B N 1
ATOM 4256 C CA . ASN B 1 212 ? -27.094 0.735 11.305 1 88.31 212 ASN B CA 1
ATOM 4257 C C . ASN B 1 212 ? -25.594 0.516 11.43 1 88.31 212 ASN B C 1
ATOM 4259 O O . ASN B 1 212 ? -25.141 -0.617 11.602 1 88.31 212 ASN B O 1
ATOM 4263 N N . GLN B 1 213 ? -24.922 1.588 11.367 1 88.62 213 GLN B N 1
ATOM 4264 C CA . GLN B 1 213 ? -23.469 1.542 11.43 1 88.62 213 GLN B CA 1
ATOM 4265 C C . GLN B 1 213 ? -22.984 1.315 12.859 1 88.62 213 GLN B C 1
ATOM 4267 O O . GLN B 1 213 ? -23.594 1.812 13.812 1 88.62 213 GLN B O 1
ATOM 4272 N N . VAL B 1 214 ? -22.016 0.429 12.93 1 93.81 214 VAL B N 1
ATOM 4273 C CA . VAL B 1 214 ? -21.25 0.375 14.164 1 93.81 214 VAL B CA 1
ATOM 4274 C C . VAL B 1 214 ? -20.078 1.358 14.086 1 93.81 214 VAL B C 1
ATOM 4276 O O . VAL B 1 214 ? -19.281 1.317 13.148 1 93.81 214 VAL B O 1
ATOM 4279 N N . ASN B 1 215 ? -19.984 2.281 14.945 1 95.94 215 ASN B N 1
ATOM 4280 C CA . ASN B 1 215 ? -18.953 3.32 15.031 1 95.94 215 ASN B CA 1
ATOM 4281 C C . ASN B 1 215 ? -18.5 3.533 16.469 1 95.94 215 ASN B C 1
ATOM 4283 O O . ASN B 1 215 ? -19.312 3.885 17.344 1 95.94 215 ASN B O 1
ATOM 4287 N N . GLN B 1 216 ? -17.25 3.385 16.688 1 96.19 216 GLN B N 1
ATOM 4288 C CA . GLN B 1 216 ? -16.719 3.408 18.047 1 96.19 216 GLN B CA 1
ATOM 4289 C C . GLN B 1 216 ? -16.75 4.816 18.641 1 96.19 216 GLN B C 1
ATOM 4291 O O . GLN B 1 216 ? -16.75 4.992 19.859 1 96.19 216 GLN B O 1
ATOM 4296 N N . TRP B 1 217 ? -16.875 5.836 17.781 1 96.19 217 TRP B N 1
ATOM 4297 C CA . TRP B 1 217 ? -16.844 7.219 18.25 1 96.19 217 TRP B CA 1
ATOM 4298 C C . TRP B 1 217 ? -18.266 7.77 18.391 1 96.19 217 TRP B C 1
ATOM 4300 O O . TRP B 1 217 ? -18.453 8.984 18.453 1 96.19 217 TRP B O 1
ATOM 4310 N N . GLY B 1 218 ? -19.203 6.879 18.375 1 93.94 218 GLY B N 1
ATOM 4311 C CA . GLY B 1 218 ? -20.578 7.293 18.531 1 93.94 218 GLY B CA 1
ATOM 4312 C C . GLY B 1 218 ? -21.344 7.352 17.219 1 93.94 218 GLY B C 1
ATOM 4313 O O . GLY B 1 218 ? -20.812 7 16.172 1 93.94 218 GLY B O 1
ATOM 4314 N N . SER B 1 219 ? -22.516 7.793 17.234 1 92.81 219 SER B N 1
ATOM 4315 C CA . SER B 1 219 ? -23.391 7.766 16.062 1 92.81 219 SER B CA 1
ATOM 4316 C C . SER B 1 219 ? -23.141 8.969 15.164 1 92.81 219 SER B C 1
ATOM 4318 O O . SER B 1 219 ? -22.656 10 15.625 1 92.81 219 SER B O 1
ATOM 4320 N N . PHE B 1 220 ? -23.375 8.781 13.969 1 94.94 220 PHE B N 1
ATOM 4321 C CA . PHE B 1 220 ? -23.438 9.844 12.969 1 94.94 220 PHE B CA 1
ATOM 4322 C C . PHE B 1 220 ? -24.562 9.578 11.977 1 94.94 220 PHE B C 1
ATOM 4324 O O . PHE B 1 220 ? -25.109 8.477 11.93 1 94.94 220 PHE B O 1
ATOM 4331 N N . ASN B 1 221 ? -24.984 10.594 11.312 1 95.69 221 ASN B N 1
ATOM 4332 C CA . ASN B 1 221 ? -26.094 10.453 10.383 1 95.69 221 ASN B CA 1
ATOM 4333 C C . ASN B 1 221 ? -25.625 9.992 9.008 1 95.69 221 ASN B C 1
ATOM 4335 O O . ASN B 1 221 ? -25.078 10.781 8.227 1 95.69 221 ASN B O 1
ATOM 4339 N N . HIS B 1 222 ? -25.891 8.734 8.703 1 95.56 222 HIS B N 1
ATOM 4340 C CA . HIS B 1 222 ? -25.438 8.156 7.445 1 95.56 222 HIS B CA 1
ATOM 4341 C C . HIS B 1 222 ? -26.141 8.797 6.254 1 95.56 222 HIS B C 1
ATOM 4343 O O . HIS B 1 222 ? -25.609 8.812 5.145 1 95.56 222 HIS B O 1
ATOM 4349 N N . GLU B 1 223 ? -27.25 9.367 6.434 1 95.88 223 GLU B N 1
ATOM 4350 C CA . GLU B 1 223 ? -28.047 9.938 5.34 1 95.88 223 GLU B CA 1
ATOM 4351 C C . GLU B 1 223 ? -27.438 11.258 4.859 1 95.88 223 GLU B C 1
ATOM 4353 O O . GLU B 1 223 ? -27.578 11.617 3.688 1 95.88 223 GLU B O 1
ATOM 4358 N N . THR B 1 224 ? -26.812 11.961 5.781 1 95.44 224 THR B N 1
ATOM 4359 C CA . THR B 1 224 ? -26.266 13.266 5.422 1 95.44 224 THR B CA 1
ATOM 4360 C C . THR B 1 224 ? -24.75 13.188 5.238 1 95.44 224 THR B C 1
ATOM 4362 O O . THR B 1 224 ? -24.094 14.211 4.984 1 95.44 224 THR B O 1
ATOM 4365 N N . PHE B 1 225 ? -24.203 11.984 5.43 1 96.81 225 PHE B N 1
ATOM 4366 C CA . PHE B 1 225 ? -22.781 11.781 5.23 1 96.81 225 PHE B CA 1
ATOM 4367 C C . PHE B 1 225 ? -22.375 12.086 3.789 1 96.81 225 PHE B C 1
ATOM 4369 O O . PHE B 1 225 ? -22.875 11.438 2.859 1 96.81 225 PHE B O 1
ATOM 4376 N N . SER B 1 226 ? -21.422 13.062 3.512 1 97 226 SER B N 1
ATOM 4377 C CA . SER B 1 226 ? -21.203 13.484 2.131 1 97 226 SER B CA 1
ATOM 4378 C C . SER B 1 226 ? -19.719 13.578 1.801 1 97 226 SER B C 1
ATOM 4380 O O . SER B 1 226 ? -19.344 14.195 0.805 1 97 226 SER B O 1
ATOM 4382 N N . VAL B 1 227 ? -18.844 12.977 2.613 1 98.06 227 VAL B N 1
ATOM 4383 C CA . VAL B 1 227 ? -17.406 13.031 2.389 1 98.06 227 VAL B CA 1
ATOM 4384 C C . VAL B 1 227 ? -16.844 11.617 2.242 1 98.06 227 VAL B C 1
ATOM 4386 O O . VAL B 1 227 ? -17.594 10.641 2.359 1 98.06 227 VAL B O 1
ATOM 4389 N N . ASP B 1 228 ? -15.586 11.539 1.903 1 98.56 228 ASP B N 1
ATOM 4390 C CA . ASP B 1 228 ? -14.953 10.227 1.809 1 98.56 228 ASP B CA 1
ATOM 4391 C C . ASP B 1 228 ? -14.734 9.625 3.193 1 98.56 228 ASP B C 1
ATOM 4393 O O . ASP B 1 228 ? -14.391 10.336 4.141 1 98.56 228 ASP B O 1
ATOM 4397 N N . ASP B 1 229 ? -14.938 8.305 3.326 1 98.44 229 ASP B N 1
ATOM 4398 C CA . ASP B 1 229 ? -14.539 7.602 4.543 1 98.44 229 ASP B CA 1
ATOM 4399 C C . ASP B 1 229 ? -13.32 6.719 4.293 1 98.44 229 ASP B C 1
ATOM 4401 O O . ASP B 1 229 ? -12.758 6.152 5.23 1 98.44 229 ASP B O 1
ATOM 4405 N N . HIS B 1 230 ? -12.93 6.605 3.053 1 98.75 230 HIS B N 1
ATOM 4406 C CA . HIS B 1 230 ? -11.758 5.824 2.656 1 98.75 230 HIS B CA 1
ATOM 4407 C C . HIS B 1 230 ? -11.141 6.371 1.374 1 98.75 230 HIS B C 1
ATOM 4409 O O . HIS B 1 230 ? -11.859 6.766 0.452 1 98.75 230 HIS B O 1
ATOM 4415 N N . VAL B 1 231 ? -9.797 6.43 1.311 1 98.94 231 VAL B N 1
ATOM 4416 C CA . VAL B 1 231 ? -9.102 6.906 0.118 1 98.94 231 VAL B CA 1
ATOM 4417 C C . VAL B 1 231 ? -7.836 6.078 -0.104 1 98.94 231 VAL B C 1
ATOM 4419 O O . VAL B 1 231 ? -7.113 5.773 0.846 1 98.94 231 VAL B O 1
ATOM 4422 N N . THR B 1 232 ? -7.625 5.629 -1.313 1 98.94 232 THR B N 1
ATOM 4423 C CA . THR B 1 232 ? -6.363 5.047 -1.758 1 98.94 232 THR B CA 1
ATOM 4424 C C . THR B 1 232 ? -5.723 5.906 -2.844 1 98.94 232 THR B C 1
ATOM 4426 O O . THR B 1 232 ? -6.422 6.551 -3.627 1 98.94 232 THR B O 1
ATOM 4429 N N . ALA B 1 233 ? -4.355 5.891 -2.871 1 98.94 233 ALA B N 1
ATOM 4430 C CA . ALA B 1 233 ? -3.693 6.672 -3.912 1 98.94 233 ALA B CA 1
ATOM 4431 C C . ALA B 1 233 ? -2.287 6.145 -4.184 1 98.94 233 ALA B C 1
ATOM 4433 O O . ALA B 1 233 ? -1.734 5.395 -3.375 1 98.94 233 ALA B O 1
ATOM 4434 N N . TYR B 1 234 ? -1.797 6.457 -5.281 1 98.94 234 TYR B N 1
ATOM 4435 C CA . TYR B 1 234 ? -0.439 6.223 -5.762 1 98.94 234 TYR B CA 1
ATOM 4436 C C . TYR B 1 234 ? 0.145 7.484 -6.387 1 98.94 234 TYR B C 1
ATOM 4438 O O . TYR B 1 234 ? -0.503 8.133 -7.211 1 98.94 234 TYR B O 1
ATOM 4446 N N . ILE B 1 235 ? 1.333 7.848 -5.953 1 98.94 235 ILE B N 1
ATOM 4447 C CA . ILE B 1 235 ? 1.952 9.086 -6.418 1 98.94 235 ILE B CA 1
ATOM 4448 C C . ILE B 1 235 ? 3.34 8.789 -6.98 1 98.94 235 ILE B C 1
ATOM 4450 O O . ILE B 1 235 ? 4.137 8.086 -6.352 1 98.94 235 ILE B O 1
ATOM 4454 N N . ARG B 1 236 ? 3.656 9.336 -8.164 1 98.75 236 ARG B N 1
ATOM 4455 C CA . ARG B 1 236 ? 4.988 9.336 -8.766 1 98.75 236 ARG B CA 1
ATOM 4456 C C . ARG B 1 236 ? 5.652 10.695 -8.617 1 98.75 236 ARG B C 1
ATOM 4458 O O . ARG B 1 236 ? 5.004 11.734 -8.797 1 98.75 236 ARG B O 1
ATOM 4465 N N . PHE B 1 237 ? 6.898 10.656 -8.328 1 98.75 237 PHE B N 1
ATOM 4466 C CA . PHE B 1 237 ? 7.641 11.898 -8.164 1 98.75 237 PHE B CA 1
ATOM 4467 C C . PHE B 1 237 ? 8.695 12.047 -9.25 1 98.75 237 PHE B C 1
ATOM 4469 O O . PHE B 1 237 ? 9.062 11.07 -9.906 1 98.75 237 PHE B O 1
ATOM 4476 N N . ASP B 1 238 ? 9.211 13.211 -9.414 1 98 238 ASP B N 1
ATOM 4477 C CA . ASP B 1 238 ? 10.125 13.547 -10.508 1 98 238 ASP B CA 1
ATOM 4478 C C . ASP B 1 238 ? 11.492 12.898 -10.289 1 98 238 ASP B C 1
ATOM 4480 O O . ASP B 1 238 ? 12.25 12.711 -11.242 1 98 238 ASP B O 1
ATOM 4484 N N . ASN B 1 239 ? 11.797 12.562 -9.07 1 97 239 ASN B N 1
ATOM 4485 C CA . ASN B 1 239 ? 13.102 11.953 -8.797 1 97 239 ASN B CA 1
ATOM 4486 C C . ASN B 1 239 ? 13.039 10.43 -8.914 1 97 239 ASN B C 1
ATOM 4488 O O . ASN B 1 239 ? 13.984 9.742 -8.523 1 97 239 ASN B O 1
ATOM 4492 N N . GLY B 1 240 ? 11.922 9.914 -9.305 1 96.69 240 GLY B N 1
ATOM 4493 C CA . GLY B 1 240 ? 11.773 8.484 -9.531 1 96.69 240 GLY B CA 1
ATOM 4494 C C . GLY B 1 240 ? 11.133 7.758 -8.359 1 96.69 240 GLY B C 1
ATOM 4495 O O . GLY B 1 240 ? 10.703 6.613 -8.5 1 96.69 240 GLY B O 1
ATOM 4496 N N . ALA B 1 241 ? 11.008 8.328 -7.203 1 98.44 241 ALA B N 1
ATOM 4497 C CA . ALA B 1 241 ? 10.375 7.715 -6.039 1 98.44 241 ALA B CA 1
ATOM 4498 C C . ALA B 1 241 ? 8.867 7.605 -6.227 1 98.44 241 ALA B C 1
ATOM 4500 O O . ALA B 1 241 ? 8.289 8.305 -7.059 1 98.44 241 ALA B O 1
ATOM 4501 N N . THR B 1 242 ? 8.266 6.684 -5.512 1 98.88 242 THR B N 1
ATOM 4502 C CA . THR B 1 242 ? 6.816 6.547 -5.523 1 98.88 242 THR B CA 1
ATOM 4503 C C . THR B 1 242 ? 6.273 6.441 -4.102 1 98.88 242 THR B C 1
ATOM 4505 O O . THR B 1 242 ? 7.031 6.203 -3.158 1 98.88 242 THR B O 1
ATOM 4508 N N . MET B 1 243 ? 5.008 6.684 -3.979 1 98.94 243 MET B N 1
ATOM 4509 C CA . MET B 1 243 ? 4.344 6.562 -2.684 1 98.94 243 MET B CA 1
ATOM 4510 C C . MET B 1 243 ? 3.049 5.766 -2.811 1 98.94 243 MET B C 1
ATOM 4512 O O . MET B 1 243 ? 2.248 6.012 -3.715 1 98.94 243 MET B O 1
ATOM 4516 N N . LEU B 1 244 ? 2.914 4.762 -2.02 1 98.94 244 LEU B N 1
ATOM 4517 C CA . LEU B 1 244 ? 1.63 4.121 -1.76 1 98.94 244 LEU B CA 1
ATOM 4518 C C . LEU B 1 244 ? 0.933 4.766 -0.565 1 98.94 244 LEU B C 1
ATOM 4520 O O . LEU B 1 244 ? 1.515 4.867 0.517 1 98.94 244 LEU B O 1
ATOM 4524 N N . PHE B 1 245 ? -0.312 5.18 -0.803 1 98.94 245 PHE B N 1
ATOM 4525 C CA . PHE B 1 245 ? -1.007 5.957 0.216 1 98.94 245 PHE B CA 1
ATOM 4526 C C . PHE B 1 245 ? -2.404 5.402 0.463 1 98.94 245 PHE B C 1
ATOM 4528 O O . PHE B 1 245 ? -3.107 5.035 -0.481 1 98.94 245 PHE B O 1
ATOM 4535 N N . GLU B 1 246 ? -2.785 5.328 1.766 1 98.94 246 GLU B N 1
ATOM 4536 C CA . GLU B 1 246 ? -4.129 4.879 2.111 1 98.94 246 GLU B CA 1
ATOM 4537 C C . GLU B 1 246 ? -4.598 5.496 3.426 1 98.94 246 GLU B C 1
ATOM 4539 O O . GLU B 1 246 ? -3.828 5.59 4.383 1 98.94 246 GLU B O 1
ATOM 4544 N N . THR B 1 247 ? -5.852 5.941 3.457 1 98.88 247 THR B N 1
ATOM 4545 C CA . THR B 1 247 ? -6.449 6.445 4.691 1 98.88 247 THR B CA 1
ATOM 4546 C C . THR B 1 247 ? -7.918 6.043 4.781 1 98.88 247 THR B C 1
ATOM 4548 O O . THR B 1 247 ? -8.594 5.898 3.762 1 98.88 247 THR B O 1
ATOM 4551 N N . SER B 1 248 ? -8.414 5.844 6.062 1 98.81 248 SER B N 1
ATOM 4552 C CA . SER B 1 248 ? -9.805 5.449 6.246 1 98.81 248 SER B CA 1
ATOM 4553 C C . SER B 1 248 ? -10.297 5.793 7.645 1 98.81 248 SER B C 1
ATOM 4555 O O . SER B 1 248 ? -9.547 5.699 8.617 1 98.81 248 SER B O 1
ATOM 4557 N N . TRP B 1 249 ? -11.609 6.156 7.707 1 98.56 249 TRP B N 1
ATOM 4558 C CA . TRP B 1 249 ? -12.312 6.273 8.984 1 98.56 249 TRP B CA 1
ATOM 4559 C C . TRP B 1 249 ? -13.062 4.988 9.312 1 98.56 249 TRP B C 1
ATOM 4561 O O . TRP B 1 249 ? -13.5 4.789 10.445 1 98.56 249 TRP B O 1
ATOM 4571 N N . ALA B 1 250 ? -13.242 4.09 8.312 1 97.31 250 ALA B N 1
ATOM 4572 C CA . ALA B 1 250 ? -14.273 3.078 8.539 1 97.31 250 ALA B CA 1
ATOM 4573 C C . ALA B 1 250 ? -13.922 1.77 7.836 1 97.31 250 ALA B C 1
ATOM 4575 O O . ALA B 1 250 ? -14.812 0.985 7.492 1 97.31 250 ALA B O 1
ATOM 4576 N N . ALA B 1 251 ? -12.727 1.399 7.664 1 97.38 251 ALA B N 1
ATOM 4577 C CA . ALA B 1 251 ? -12.352 0.198 6.922 1 97.38 251 ALA B CA 1
ATOM 4578 C C . ALA B 1 251 ? -12.586 -1.058 7.754 1 97.38 251 ALA B C 1
ATOM 4580 O O . ALA B 1 251 ? -12.359 -1.058 8.969 1 97.38 251 ALA B O 1
ATOM 4581 N N . ASN B 1 252 ? -13.062 -2.137 7.168 1 97.44 252 ASN B N 1
ATOM 4582 C CA . ASN B 1 252 ? -13.141 -3.434 7.828 1 97.44 252 ASN B CA 1
ATOM 4583 C C . ASN B 1 252 ? -11.781 -4.117 7.887 1 97.44 252 ASN B C 1
ATOM 4585 O O . ASN B 1 252 ? -11.516 -5.047 7.121 1 97.44 252 ASN B O 1
ATOM 4589 N N . ILE B 1 253 ? -10.953 -3.672 8.742 1 97.88 253 ILE B N 1
ATOM 4590 C CA . ILE B 1 253 ? -9.617 -4.18 9.023 1 97.88 253 ILE B CA 1
ATOM 4591 C C . ILE B 1 253 ? -9.539 -4.66 10.469 1 97.88 253 ILE B C 1
ATOM 4593 O O . ILE B 1 253 ? -10.484 -4.488 11.242 1 97.88 253 ILE B O 1
ATOM 4597 N N . LYS B 1 254 ? -8.469 -5.293 10.82 1 96.88 254 LYS B N 1
ATOM 4598 C CA . LYS B 1 254 ? -8.336 -5.914 12.141 1 96.88 254 LYS B CA 1
ATOM 4599 C C . LYS B 1 254 ? -8.312 -4.859 13.242 1 96.88 254 LYS B C 1
ATOM 4601 O O . LYS B 1 254 ? -9 -5.008 14.258 1 96.88 254 LYS B O 1
ATOM 4606 N N . GLU B 1 255 ? -7.516 -3.887 13.07 1 97.31 255 GLU B N 1
ATOM 4607 C CA . GLU B 1 255 ? -7.355 -2.824 14.055 1 97.31 255 GLU B CA 1
ATOM 4608 C C . GLU B 1 255 ? -6.824 -1.546 13.406 1 97.31 255 GLU B C 1
ATOM 4610 O O . GLU B 1 255 ? -6.371 -1.566 12.266 1 97.31 255 GLU B O 1
ATOM 4615 N N . ASP B 1 256 ? -6.992 -0.452 14.117 1 98.06 256 ASP B N 1
ATOM 4616 C CA . ASP B 1 256 ? -6.438 0.812 13.641 1 98.06 256 ASP B CA 1
ATOM 4617 C C . ASP B 1 256 ? -4.938 0.691 13.383 1 98.06 256 ASP B C 1
ATOM 4619 O O . ASP B 1 256 ? -4.246 -0.074 14.055 1 98.06 256 ASP B O 1
ATOM 4623 N N . SER B 1 257 ? -4.516 1.349 12.391 1 97.62 257 SER B N 1
ATOM 4624 C CA . SER B 1 257 ? -3.092 1.375 12.078 1 97.62 257 SER B CA 1
ATOM 4625 C C . SER B 1 257 ? -2.691 2.693 11.43 1 97.62 257 SER B C 1
ATOM 4627 O O . SER B 1 257 ? -3.42 3.225 10.586 1 97.62 257 SER B O 1
ATOM 4629 N N . GLU B 1 258 ? -1.594 3.258 11.844 1 98.06 258 GLU B N 1
ATOM 4630 C CA . GLU B 1 258 ? -1.023 4.453 11.227 1 98.06 258 GLU B CA 1
ATOM 4631 C C . GLU B 1 258 ? 0.497 4.352 11.133 1 98.06 258 GLU B C 1
ATOM 4633 O O . GLU B 1 258 ? 1.129 3.666 11.938 1 98.06 258 GLU B O 1
ATOM 4638 N N . GLY B 1 259 ? 1.042 5.023 10.094 1 97.62 259 GLY B N 1
ATOM 4639 C CA . GLY B 1 259 ? 2.492 5 9.992 1 97.62 259 GLY B CA 1
ATOM 4640 C C . GLY B 1 259 ? 3.008 5.586 8.688 1 97.62 259 GLY B C 1
ATOM 4641 O O . GLY B 1 259 ? 2.232 5.828 7.762 1 97.62 259 GLY B O 1
ATOM 4642 N N . VAL B 1 260 ? 4.266 5.898 8.703 1 98.69 260 VAL B N 1
ATOM 4643 C CA . VAL B 1 260 ? 5.062 6.301 7.543 1 98.69 260 VAL B CA 1
ATOM 4644 C C . VAL B 1 260 ? 6.312 5.43 7.449 1 98.69 260 VAL B C 1
ATOM 4646 O O . VAL B 1 260 ? 7.055 5.289 8.422 1 98.69 260 VAL B O 1
ATOM 4649 N N . SER B 1 261 ? 6.477 4.793 6.379 1 98.75 261 SER B N 1
ATOM 4650 C CA . SER B 1 261 ? 7.676 4.012 6.094 1 98.75 261 SER B CA 1
ATOM 4651 C C . SER B 1 261 ? 8.352 4.48 4.809 1 98.75 261 SER B C 1
ATOM 4653 O O . SER B 1 261 ? 7.676 4.719 3.801 1 98.75 261 SER B O 1
ATOM 4655 N N . ILE B 1 262 ? 9.633 4.699 4.848 1 98.81 262 ILE B N 1
ATOM 4656 C CA . ILE B 1 262 ? 10.391 5.098 3.67 1 98.81 262 ILE B CA 1
ATOM 4657 C C . ILE B 1 262 ? 11.586 4.16 3.482 1 98.81 262 ILE B C 1
ATOM 4659 O O . ILE B 1 262 ? 12.414 4.02 4.379 1 98.81 262 ILE B O 1
ATOM 4663 N N . SER B 1 263 ? 11.648 3.463 2.43 1 98.62 263 SER B N 1
ATOM 4664 C CA . SER B 1 263 ? 12.812 2.68 2.039 1 98.62 263 SER B CA 1
ATOM 4665 C C . SER B 1 263 ? 13.727 3.475 1.112 1 98.62 263 SER B C 1
ATOM 4667 O O . SER B 1 263 ? 13.297 3.934 0.052 1 98.62 263 SER B O 1
ATOM 4669 N N . GLY B 1 264 ? 14.945 3.617 1.536 1 97.88 264 GLY B N 1
ATOM 4670 C CA . GLY B 1 264 ? 15.938 4.312 0.731 1 97.88 264 GLY B CA 1
ATOM 4671 C C . GLY B 1 264 ? 17.078 3.416 0.277 1 97.88 264 GLY B C 1
ATOM 4672 O O . GLY B 1 264 ? 17.016 2.197 0.456 1 97.88 264 GLY B O 1
ATOM 4673 N N . GLU B 1 265 ? 18.047 3.961 -0.313 1 95.19 265 GLU B N 1
ATOM 4674 C CA . GLU B 1 265 ? 19.156 3.258 -0.93 1 95.19 265 GLU B CA 1
ATOM 4675 C C . GLU B 1 265 ? 20.062 2.625 0.125 1 95.19 265 GLU B C 1
ATOM 4677 O O . GLU B 1 265 ? 20.578 1.522 -0.07 1 95.19 265 GLU B O 1
ATOM 4682 N N . LYS B 1 266 ? 20.219 3.332 1.238 1 94.38 266 LYS B N 1
ATOM 4683 C CA . LYS B 1 266 ? 21.188 2.896 2.238 1 94.38 266 LYS B CA 1
ATOM 4684 C C . LYS B 1 266 ? 20.484 2.357 3.484 1 94.38 266 LYS B C 1
ATOM 4686 O O . LYS B 1 266 ? 21.125 1.704 4.32 1 94.38 266 LYS B O 1
ATOM 4691 N N . GLY B 1 267 ? 19.281 2.609 3.553 1 97.25 267 GLY B N 1
ATOM 4692 C CA . GLY B 1 267 ? 18.5 2.215 4.707 1 97.25 267 GLY B CA 1
ATOM 4693 C C . GLY B 1 267 ? 17.031 2.574 4.578 1 97.25 267 GLY B C 1
ATOM 4694 O O . GLY B 1 267 ? 16.594 3.072 3.535 1 97.25 267 GLY B O 1
ATOM 4695 N N . GLY B 1 268 ? 16.219 2.176 5.523 1 98.38 268 GLY B N 1
ATOM 4696 C CA . GLY B 1 268 ? 14.82 2.533 5.645 1 98.38 268 GLY B CA 1
ATOM 4697 C C . GLY B 1 268 ? 14.445 3.029 7.027 1 98.38 268 GLY B C 1
ATOM 4698 O O . GLY B 1 268 ? 15.164 2.791 7.996 1 98.38 268 GLY B O 1
ATOM 4699 N N . ILE B 1 269 ? 13.352 3.781 7.062 1 98.5 269 ILE B N 1
ATOM 4700 C CA . ILE B 1 269 ? 12.883 4.312 8.336 1 98.5 269 ILE B CA 1
ATOM 4701 C C . ILE B 1 269 ? 11.391 4.047 8.492 1 98.5 269 ILE B C 1
ATOM 4703 O O . ILE B 1 269 ? 10.641 4.125 7.516 1 98.5 269 ILE B O 1
ATOM 4707 N N . ASP B 1 270 ? 10.977 3.646 9.648 1 98.25 270 ASP B N 1
ATOM 4708 C CA . ASP B 1 270 ? 9.586 3.518 10.055 1 98.25 270 ASP B CA 1
ATOM 4709 C C . ASP B 1 270 ? 9.258 4.457 11.219 1 98.25 270 ASP B C 1
ATOM 4711 O O . ASP B 1 270 ? 10.07 4.629 12.125 1 98.25 270 ASP B O 1
ATOM 4715 N N . LEU B 1 271 ? 8.031 5.062 11.109 1 97.81 271 LEU B N 1
ATOM 4716 C CA . LEU B 1 271 ? 7.656 5.977 12.18 1 97.81 271 LEU B CA 1
ATOM 4717 C C . LEU B 1 271 ? 6.496 5.41 12.992 1 97.81 271 LEU B C 1
ATOM 4719 O O . LEU B 1 271 ? 5.652 4.684 12.461 1 97.81 271 LEU B O 1
ATOM 4723 N N . PHE B 1 272 ? 6.438 5.805 14.336 1 95.06 272 PHE B N 1
ATOM 4724 C CA . PHE B 1 272 ? 5.414 5.594 15.352 1 95.06 272 PHE B CA 1
ATOM 4725 C C . PHE B 1 272 ? 5.305 4.117 15.719 1 95.06 272 PHE B C 1
ATOM 4727 O O . PHE B 1 272 ? 4.211 3.551 15.711 1 95.06 272 PHE B O 1
ATOM 4734 N N . PRO B 1 273 ? 6.336 3.422 15.906 1 94.56 273 PRO B N 1
ATOM 4735 C CA . PRO B 1 273 ? 7.512 4.086 16.469 1 94.56 273 PRO B CA 1
ATOM 4736 C C . PRO B 1 273 ? 8.633 4.273 15.453 1 94.56 273 PRO B C 1
ATOM 4738 O O . PRO B 1 273 ? 8.555 3.732 14.344 1 94.56 273 PRO B O 1
ATOM 4741 N N . LEU B 1 274 ? 9.625 5.004 15.836 1 97.19 274 LEU B N 1
ATOM 4742 C CA . LEU B 1 274 ? 10.766 5.273 14.969 1 97.19 274 LEU B CA 1
ATOM 4743 C C . LEU B 1 274 ? 11.727 4.082 14.953 1 97.19 274 LEU B C 1
ATOM 4745 O O . LEU B 1 274 ? 12.203 3.652 16 1 97.19 274 LEU B O 1
ATOM 4749 N N . GLU B 1 275 ? 11.914 3.533 13.82 1 97.56 275 GLU B N 1
ATOM 4750 C CA . GLU B 1 275 ? 12.891 2.463 13.609 1 97.56 275 GLU B CA 1
ATOM 4751 C C . GLU B 1 275 ? 13.719 2.719 12.359 1 97.56 275 GLU B C 1
ATOM 4753 O O . GLU B 1 275 ? 13.227 3.289 11.383 1 97.56 275 GLU B O 1
ATOM 4758 N N . LEU B 1 276 ? 14.977 2.389 12.438 1 97.81 276 LEU B N 1
ATOM 4759 C CA . LEU B 1 276 ? 15.906 2.504 11.32 1 97.81 276 LEU B CA 1
ATOM 4760 C C . LEU B 1 276 ? 16.375 1.129 10.852 1 97.81 276 LEU B C 1
ATOM 4762 O O . LEU B 1 276 ? 16.828 0.318 11.664 1 97.81 276 LEU B O 1
ATOM 4766 N N . ASN B 1 277 ? 16.234 0.828 9.609 1 98.12 277 ASN B N 1
ATOM 4767 C CA . ASN B 1 277 ? 16.594 -0.452 9.016 1 98.12 277 ASN B CA 1
ATOM 4768 C C . ASN B 1 277 ? 17.75 -0.299 8.016 1 98.12 277 ASN B C 1
ATOM 4770 O O . ASN B 1 277 ? 17.547 0.151 6.891 1 98.12 277 ASN B O 1
ATOM 4774 N N . GLN B 1 278 ? 18.969 -0.773 8.344 1 96.62 278 GLN B N 1
ATOM 4775 C CA . GLN B 1 278 ? 20.156 -0.446 7.551 1 96.62 278 GLN B CA 1
ATOM 4776 C C . GLN B 1 278 ? 20.984 -1.693 7.254 1 96.62 278 GLN B C 1
ATOM 4778 O O . GLN B 1 278 ? 20.719 -2.766 7.801 1 96.62 278 GLN B O 1
ATOM 4783 N N . VAL B 1 279 ? 21.859 -1.508 6.266 1 93.44 279 VAL B N 1
ATOM 4784 C CA . VAL B 1 279 ? 23 -2.393 6.062 1 93.44 279 VAL B CA 1
ATOM 4785 C C . VAL B 1 279 ? 24.266 -1.709 6.551 1 93.44 279 VAL B C 1
ATOM 4787 O O . VAL B 1 279 ? 24.703 -0.706 5.977 1 93.44 279 VAL B O 1
ATOM 4790 N N . LYS B 1 280 ? 24.797 -2.201 7.605 1 90.69 280 LYS B N 1
ATOM 4791 C CA . LYS B 1 280 ? 26 -1.63 8.18 1 90.69 280 LYS B CA 1
ATOM 4792 C C . LYS B 1 280 ? 27.016 -2.721 8.523 1 90.69 280 LYS B C 1
ATOM 4794 O O . LYS B 1 280 ? 26.672 -3.723 9.148 1 90.69 280 LYS B O 1
ATOM 4799 N N . HIS B 1 281 ? 28.328 -2.592 8 1 91.12 281 HIS B N 1
ATOM 4800 C CA . HIS B 1 281 ? 29.453 -3.49 8.297 1 91.12 281 HIS B CA 1
ATOM 4801 C C . HIS B 1 281 ? 29.141 -4.91 7.832 1 91.12 281 HIS B C 1
ATOM 4803 O O . HIS B 1 281 ? 29.438 -5.875 8.539 1 91.12 281 HIS B O 1
ATOM 4809 N N . GLY B 1 282 ? 28.469 -5.008 6.844 1 90 282 GLY B N 1
ATOM 4810 C CA . GLY B 1 282 ? 28.188 -6.309 6.254 1 90 282 GLY B CA 1
ATOM 4811 C C . GLY B 1 282 ? 27.047 -7.039 6.93 1 90 282 GLY B C 1
ATOM 4812 O O . GLY B 1 282 ? 26.859 -8.242 6.715 1 90 282 GLY B O 1
ATOM 4813 N N . MET B 1 283 ? 26.281 -6.281 7.789 1 93.44 283 MET B N 1
ATOM 4814 C CA . MET B 1 283 ? 25.188 -6.879 8.539 1 93.44 283 MET B CA 1
ATOM 4815 C C . MET B 1 283 ? 23.891 -6.109 8.305 1 93.44 283 MET B C 1
ATOM 4817 O O . MET B 1 283 ? 23.922 -4.918 7.98 1 93.44 283 MET B O 1
ATOM 4821 N N . LEU B 1 284 ? 22.812 -6.824 8.359 1 95.19 284 LEU B N 1
ATOM 4822 C CA . LEU B 1 284 ? 21.516 -6.16 8.477 1 95.19 284 LEU B CA 1
ATOM 4823 C C . LEU B 1 284 ? 21.266 -5.699 9.914 1 95.19 284 LEU B C 1
ATOM 4825 O O . LEU B 1 284 ? 21.297 -6.504 10.844 1 95.19 284 LEU B O 1
ATOM 4829 N N . VAL B 1 285 ? 21.031 -4.414 10.047 1 95.69 285 VAL B N 1
ATOM 4830 C CA . VAL B 1 285 ? 20.891 -3.836 11.383 1 95.69 285 VAL B CA 1
ATOM 4831 C C . VAL B 1 285 ? 19.594 -3.047 11.469 1 95.69 285 VAL B C 1
ATOM 4833 O O . VAL B 1 285 ? 19.297 -2.213 10.609 1 95.69 285 VAL B O 1
ATOM 4836 N N . SER B 1 286 ? 18.781 -3.391 12.461 1 95.62 286 SER B N 1
ATOM 4837 C CA . SER B 1 286 ? 17.625 -2.578 12.828 1 95.62 286 SER B CA 1
ATOM 4838 C C . SER B 1 286 ? 17.844 -1.889 14.172 1 95.62 286 SER B C 1
ATOM 4840 O O . SER B 1 286 ? 18.328 -2.508 15.125 1 95.62 286 SER B O 1
ATOM 4842 N N . SER B 1 287 ? 17.531 -0.633 14.188 1 95.75 287 SER B N 1
ATOM 4843 C CA . SER B 1 287 ? 17.734 0.108 15.43 1 95.75 287 SER B CA 1
ATOM 4844 C C . SER B 1 287 ? 16.469 0.859 15.836 1 95.75 287 SER B C 1
ATOM 4846 O O . SER B 1 287 ? 15.695 1.289 14.984 1 95.75 287 SER B O 1
ATOM 4848 N N . LYS B 1 288 ? 16.25 0.88 17.078 1 95.12 288 LYS B N 1
ATOM 4849 C CA . LYS B 1 288 ? 15.203 1.696 17.688 1 95.12 288 LYS B CA 1
ATOM 4850 C C . LYS B 1 288 ? 15.789 2.707 18.672 1 95.12 288 LYS B C 1
ATOM 4852 O O . LYS B 1 288 ? 16.797 2.436 19.312 1 95.12 288 LYS B O 1
ATOM 4857 N N . ALA B 1 289 ? 15.125 3.924 18.75 1 90.81 289 ALA B N 1
ATOM 4858 C CA . ALA B 1 289 ? 15.555 4.902 19.734 1 90.81 289 ALA B CA 1
ATOM 4859 C C . ALA B 1 289 ? 14.977 4.59 21.109 1 90.81 289 ALA B C 1
ATOM 4861 O O . ALA B 1 289 ? 13.75 4.543 21.281 1 90.81 289 ALA B O 1
ATOM 4862 N N . ASP B 1 290 ? 15.828 4.355 22.078 1 91.81 290 ASP B N 1
ATOM 4863 C CA . ASP B 1 290 ? 15.359 4.105 23.438 1 91.81 290 ASP B CA 1
ATOM 4864 C C . ASP B 1 290 ? 14.797 5.383 24.062 1 91.81 290 ASP B C 1
ATOM 4866 O O . ASP B 1 290 ? 13.922 5.32 24.922 1 91.81 290 ASP B O 1
ATOM 4870 N N . TRP B 1 291 ? 15.352 6.453 23.672 1 93.62 291 TRP B N 1
ATOM 4871 C CA . TRP B 1 291 ? 14.93 7.758 24.156 1 93.62 291 TRP B CA 1
ATOM 4872 C C . TRP B 1 291 ? 15.211 8.844 23.125 1 93.62 291 TRP B C 1
ATOM 4874 O O . TRP B 1 291 ? 16.281 8.875 22.516 1 93.62 291 TRP B O 1
ATOM 4884 N N . ILE B 1 292 ? 14.195 9.664 22.844 1 94.31 292 ILE B N 1
ATOM 4885 C CA . ILE B 1 292 ? 14.312 10.781 21.922 1 94.31 292 ILE B CA 1
ATOM 4886 C C . ILE B 1 292 ? 14.039 12.094 22.641 1 94.31 292 ILE B C 1
ATOM 4888 O O . ILE B 1 292 ? 12.969 12.289 23.219 1 94.31 292 ILE B O 1
ATOM 4892 N N . PRO B 1 293 ? 15 13.039 22.656 1 92.62 293 PRO B N 1
ATOM 4893 C CA . PRO B 1 293 ? 14.758 14.32 23.328 1 92.62 293 PRO B CA 1
ATOM 4894 C C . PRO B 1 293 ? 13.734 15.188 22.594 1 92.62 293 PRO B C 1
ATOM 4896 O O . PRO B 1 293 ? 13.484 14.984 21.406 1 92.62 293 PRO B O 1
ATOM 4899 N N . GLY B 1 294 ? 13.164 16.125 23.328 1 90.5 294 GLY B N 1
ATOM 4900 C CA . GLY B 1 294 ? 12.273 17.078 22.703 1 90.5 294 GLY B CA 1
ATOM 4901 C C . GLY B 1 294 ? 10.984 17.281 23.484 1 90.5 294 GLY B C 1
ATOM 4902 O O . GLY B 1 294 ? 10.75 16.609 24.5 1 90.5 294 GLY B O 1
ATOM 4903 N N . GLU B 1 295 ? 10.203 18.203 22.969 1 90.69 295 GLU B N 1
ATOM 4904 C CA . GLU B 1 295 ? 8.906 18.516 23.547 1 90.69 295 GLU B CA 1
ATOM 4905 C C . GLU B 1 295 ? 7.922 17.359 23.359 1 90.69 295 GLU B C 1
ATOM 4907 O O . GLU B 1 295 ? 7.715 16.891 22.234 1 90.69 295 GLU B O 1
ATOM 4912 N N . GLU B 1 296 ? 7.34 16.891 24.484 1 92.88 296 GLU B N 1
ATOM 4913 C CA . GLU B 1 296 ? 6.426 15.758 24.438 1 92.88 296 GLU B CA 1
ATOM 4914 C C . GLU B 1 296 ? 5.145 16.109 23.688 1 92.88 296 GLU B C 1
ATOM 4916 O O . GLU B 1 296 ? 4.574 15.266 22.984 1 92.88 296 GLU B O 1
ATOM 4921 N N . ASN B 1 297 ? 4.758 17.391 23.766 1 96.81 297 ASN B N 1
ATOM 4922 C CA . ASN B 1 297 ? 3.543 17.859 23.109 1 96.81 297 ASN B CA 1
ATOM 4923 C C . ASN B 1 297 ? 3.854 18.562 21.797 1 96.81 297 ASN B C 1
ATOM 4925 O O . ASN B 1 297 ? 4.305 19.703 21.781 1 96.81 297 ASN B O 1
ATOM 4929 N N . PRO B 1 298 ? 3.564 17.891 20.719 1 97.62 298 PRO B N 1
ATOM 4930 C CA . PRO B 1 298 ? 3.875 18.516 19.422 1 97.62 298 PRO B CA 1
ATOM 4931 C C . PRO B 1 298 ? 3.139 19.828 19.203 1 97.62 298 PRO B C 1
ATOM 4933 O O . PRO B 1 298 ? 3.611 20.688 18.469 1 97.62 298 PRO B O 1
ATOM 4936 N N . GLY B 1 299 ? 2.012 20 19.875 1 98.19 299 GLY B N 1
ATOM 4937 C CA . GLY B 1 299 ? 1.297 21.266 19.812 1 98.19 299 GLY B CA 1
ATOM 4938 C C . GLY B 1 299 ? 2.096 22.438 20.344 1 98.19 299 GLY B C 1
ATOM 4939 O O . GLY B 1 299 ? 2.086 23.516 19.766 1 98.19 299 GLY B O 1
ATOM 4940 N N . VAL B 1 300 ? 2.76 22.219 21.469 1 98.44 300 VAL B N 1
ATOM 4941 C CA . VAL B 1 300 ? 3.58 23.25 22.078 1 98.44 300 VAL B CA 1
ATOM 4942 C C . VAL B 1 300 ? 4.758 23.578 21.156 1 98.44 300 VAL B C 1
ATOM 4944 O O . VAL B 1 300 ? 5.066 24.75 20.938 1 98.44 300 VAL B O 1
ATOM 4947 N N . ALA B 1 301 ? 5.355 22.516 20.609 1 98.38 301 ALA B N 1
ATOM 4948 C CA . ALA B 1 301 ? 6.477 22.734 19.703 1 98.38 301 ALA B CA 1
ATOM 4949 C C . ALA B 1 301 ? 6.039 23.5 18.469 1 98.38 301 ALA B C 1
ATOM 4951 O O . ALA B 1 301 ? 6.766 24.375 17.984 1 98.38 301 ALA B O 1
ATOM 4952 N N . GLN B 1 302 ? 4.898 23.219 17.969 1 98.69 302 GLN B N 1
ATOM 4953 C CA . GLN B 1 302 ? 4.363 23.875 16.781 1 98.69 302 GLN B CA 1
ATOM 4954 C C . GLN B 1 302 ? 4.148 25.359 17.031 1 98.69 302 GLN B C 1
ATOM 4956 O O . GLN B 1 302 ? 4.613 26.203 16.25 1 98.69 302 GLN B O 1
ATOM 4961 N N . VAL B 1 303 ? 3.432 25.719 18.125 1 98.69 303 VAL B N 1
ATOM 4962 C CA . VAL B 1 303 ? 3.113 27.125 18.359 1 98.69 303 VAL B CA 1
ATOM 4963 C C . VAL B 1 303 ? 4.383 27.891 18.719 1 98.69 303 VAL B C 1
ATOM 4965 O O . VAL B 1 303 ? 4.527 29.062 18.375 1 98.69 303 VAL B O 1
ATOM 4968 N N . THR B 1 304 ? 5.363 27.219 19.391 1 98.44 304 THR B N 1
ATOM 4969 C CA . THR B 1 304 ? 6.645 27.844 19.688 1 98.44 304 THR B CA 1
ATOM 4970 C C . THR B 1 304 ? 7.387 28.203 18.406 1 98.44 304 THR B C 1
ATOM 4972 O O . THR B 1 304 ? 7.879 29.328 18.266 1 98.44 304 THR B O 1
ATOM 4975 N N . ASN B 1 305 ? 7.441 27.266 17.5 1 98.56 305 ASN B N 1
ATOM 4976 C CA . ASN B 1 305 ? 8.094 27.516 16.219 1 98.56 305 ASN B CA 1
ATOM 4977 C C . ASN B 1 305 ? 7.426 28.672 15.477 1 98.56 305 ASN B C 1
ATOM 4979 O O . ASN B 1 305 ? 8.109 29.516 14.898 1 98.56 305 ASN B O 1
ATOM 4983 N N . PHE B 1 306 ? 6.098 28.672 15.492 1 98.75 306 PHE B N 1
ATOM 4984 C CA . PHE B 1 306 ? 5.367 29.734 14.812 1 98.75 306 PHE B CA 1
ATOM 4985 C C . PHE B 1 306 ? 5.691 31.094 15.414 1 98.75 306 PHE B C 1
ATOM 4987 O O . PHE B 1 306 ? 6.016 32.031 14.695 1 98.75 306 PHE B O 1
ATOM 4994 N N . VAL B 1 307 ? 5.625 31.203 16.719 1 98.5 307 VAL B N 1
ATOM 4995 C CA . VAL B 1 307 ? 5.859 32.469 17.438 1 98.5 307 VAL B CA 1
ATOM 4996 C C . VAL B 1 307 ? 7.297 32.906 17.203 1 98.5 307 VAL B C 1
ATOM 4998 O O . VAL B 1 307 ? 7.547 34.094 16.938 1 98.5 307 VAL B O 1
ATOM 5001 N N . GLU B 1 308 ? 8.211 32 17.25 1 98.06 308 GLU B N 1
ATOM 5002 C CA . GLU B 1 308 ? 9.609 32.344 17 1 98.06 308 GLU B CA 1
ATOM 5003 C C . GLU B 1 308 ? 9.812 32.812 15.562 1 98.06 308 GLU B C 1
ATOM 5005 O O . GLU B 1 308 ? 10.625 33.719 15.32 1 98.06 308 GLU B O 1
ATOM 5010 N N . ALA B 1 309 ? 9.125 32.219 14.672 1 98.44 309 ALA B N 1
ATOM 5011 C CA . ALA B 1 309 ? 9.195 32.688 13.289 1 98.44 309 ALA B CA 1
ATOM 5012 C C . ALA B 1 309 ? 8.656 34.125 13.156 1 98.44 309 ALA B C 1
ATOM 5014 O O . ALA B 1 309 ? 9.234 34.938 12.445 1 98.44 309 ALA B O 1
ATOM 5015 N N . CYS B 1 310 ? 7.551 34.406 13.836 1 98 310 CYS B N 1
ATOM 5016 C CA . CYS B 1 310 ? 6.965 35.75 13.828 1 98 310 CYS B CA 1
ATOM 5017 C C . CYS B 1 310 ? 7.945 36.781 14.367 1 98 310 CYS B C 1
ATOM 5019 O O . CYS B 1 310 ? 7.961 37.938 13.914 1 98 310 CYS B O 1
ATOM 5021 N N . LEU B 1 311 ? 8.766 36.344 15.266 1 96.38 311 LEU B N 1
ATOM 5022 C CA . LEU B 1 311 ? 9.719 37.25 15.922 1 96.38 311 LEU B CA 1
ATOM 5023 C C . LEU B 1 311 ? 11.039 37.281 15.156 1 96.38 311 LEU B C 1
ATOM 5025 O O . LEU B 1 311 ? 11.977 37.969 15.57 1 96.38 311 LEU B O 1
ATOM 5029 N N . GLY B 1 312 ? 11.164 36.5 14.109 1 95.5 312 GLY B N 1
ATOM 5030 C CA . GLY B 1 312 ? 12.359 36.5 13.281 1 95.5 312 GLY B CA 1
ATOM 5031 C C . GLY B 1 312 ? 13.484 35.656 13.867 1 95.5 312 GLY B C 1
ATOM 5032 O O . GLY B 1 312 ? 14.648 35.812 13.492 1 95.5 312 GLY B O 1
ATOM 5033 N N . LYS B 1 313 ? 13.117 34.719 14.719 1 96.12 313 LYS B N 1
ATOM 5034 C CA . LYS B 1 313 ? 14.148 34 15.445 1 96.12 313 LYS B CA 1
ATOM 5035 C C . LYS B 1 313 ? 14.352 32.594 14.828 1 96.12 313 LYS B C 1
ATOM 5037 O O . LYS B 1 313 ? 15.359 31.938 15.102 1 96.12 313 LYS B O 1
ATOM 5042 N N . SER B 1 314 ? 13.391 32.125 14.125 1 97.06 314 SER B N 1
ATOM 5043 C CA . SER B 1 314 ? 13.469 30.812 13.516 1 97.06 314 SER B CA 1
ATOM 5044 C C . SER B 1 314 ? 12.727 30.766 12.18 1 97.06 314 SER B C 1
ATOM 5046 O O . SER B 1 314 ? 11.914 31.641 11.891 1 97.06 314 SER B O 1
ATOM 5048 N N . GLU B 1 315 ? 13.109 29.812 11.375 1 97.88 315 GLU B N 1
ATOM 5049 C CA . GLU B 1 315 ? 12.32 29.5 10.18 1 97.88 315 GLU B CA 1
ATOM 5050 C C . GLU B 1 315 ? 11.188 28.531 10.508 1 97.88 315 GLU B C 1
ATOM 5052 O O . GLU B 1 315 ? 11.297 27.734 11.453 1 97.88 315 GLU B O 1
ATOM 5057 N N . LEU B 1 316 ? 10.172 28.625 9.742 1 98.69 316 LEU B N 1
ATOM 5058 C CA . LEU B 1 316 ? 9.07 27.688 9.922 1 98.69 316 LEU B CA 1
ATOM 5059 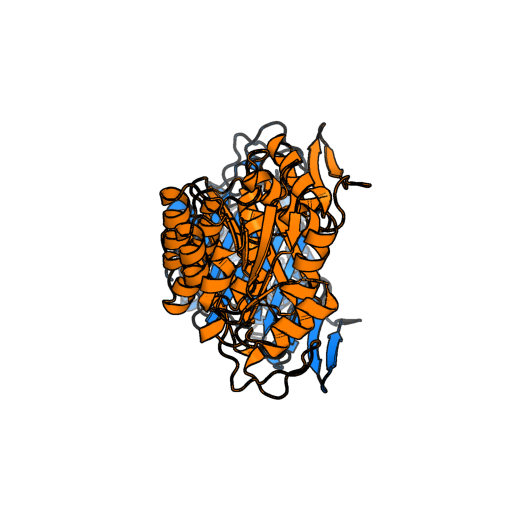C C . LEU B 1 316 ? 9.492 26.266 9.547 1 98.69 316 LEU B C 1
ATOM 5061 O O . LEU B 1 316 ? 10.117 26.062 8.508 1 98.69 316 LEU B O 1
ATOM 5065 N N . VAL B 1 317 ? 9.078 25.344 10.359 1 98.5 317 VAL B N 1
ATOM 5066 C CA . VAL B 1 317 ? 9.266 23.938 10.039 1 98.5 317 VAL B CA 1
ATOM 5067 C C . VAL B 1 317 ? 8.305 23.531 8.922 1 98.5 317 VAL B C 1
ATOM 5069 O O . VAL B 1 317 ? 8.688 22.828 7.984 1 98.5 317 VAL B O 1
ATOM 5072 N N . VAL B 1 318 ? 7.051 23.969 9.039 1 98.81 318 VAL B N 1
ATOM 5073 C CA . VAL B 1 318 ? 6.055 23.766 7.996 1 98.81 318 VAL B CA 1
ATOM 5074 C C . VAL B 1 318 ? 6.008 24.969 7.074 1 98.81 318 VAL B C 1
ATOM 5076 O O . VAL B 1 318 ? 5.32 25.953 7.363 1 98.81 318 VAL B O 1
ATOM 5079 N N . LYS B 1 319 ? 6.676 24.891 5.996 1 98.62 319 LYS B N 1
ATOM 5080 C CA . LYS B 1 319 ? 6.652 25.969 5.012 1 98.62 319 LYS B CA 1
ATOM 5081 C C . LYS B 1 319 ? 5.34 25.984 4.238 1 98.62 319 LYS B C 1
ATOM 5083 O O . LYS B 1 319 ? 4.855 24.922 3.809 1 98.62 319 LYS B O 1
ATOM 5088 N N . PRO B 1 320 ? 4.762 27.172 4.117 1 98.69 320 PRO B N 1
ATOM 5089 C CA . PRO B 1 320 ? 3.459 27.203 3.447 1 98.69 320 PRO B CA 1
ATOM 5090 C C . PRO B 1 320 ? 3.512 26.672 2.021 1 98.69 320 PRO B C 1
ATOM 5092 O O . PRO B 1 320 ? 2.527 26.094 1.536 1 98.69 320 PRO B O 1
ATOM 5095 N N . GLU B 1 321 ? 4.656 26.781 1.304 1 98.69 321 GLU B N 1
ATOM 5096 C CA . GLU B 1 321 ? 4.793 26.219 -0.037 1 98.69 321 GLU B CA 1
ATOM 5097 C C . GLU B 1 321 ? 4.691 24.703 -0.012 1 98.69 321 GLU B C 1
ATOM 5099 O O . GLU B 1 321 ? 4.168 24.094 -0.95 1 98.69 321 GLU B O 1
ATOM 5104 N N . GLU B 1 322 ? 5.246 24.125 1.024 1 98.81 322 GLU B N 1
ATOM 5105 C CA . GLU B 1 322 ? 5.176 22.672 1.173 1 98.81 322 GLU B CA 1
ATOM 5106 C C . GLU B 1 322 ? 3.762 22.219 1.524 1 98.81 322 GLU B C 1
ATOM 5108 O O . GLU B 1 322 ? 3.318 21.156 1.091 1 98.81 322 GLU B O 1
ATOM 5113 N N . ALA B 1 323 ? 3.068 23.031 2.326 1 98.88 323 ALA B N 1
ATOM 5114 C CA . ALA B 1 323 ? 1.666 22.75 2.615 1 98.88 323 ALA B CA 1
ATOM 5115 C C . ALA B 1 323 ? 0.814 22.859 1.354 1 98.88 323 ALA B C 1
ATOM 5117 O O . ALA B 1 323 ? -0.125 22.078 1.164 1 98.88 323 ALA B O 1
ATOM 5118 N N . LEU B 1 324 ? 1.104 23.844 0.522 1 98.88 324 LEU B N 1
ATOM 5119 C CA . LEU B 1 324 ? 0.424 23.953 -0.763 1 98.88 324 LEU B CA 1
ATOM 5120 C C . LEU B 1 324 ? 0.605 22.688 -1.593 1 98.88 324 LEU B C 1
ATOM 5122 O O . LEU B 1 324 ? -0.338 22.219 -2.238 1 98.88 324 LEU B O 1
ATOM 5126 N N . GLN B 1 325 ? 1.794 22.094 -1.581 1 98.81 325 GLN B N 1
ATOM 5127 C CA . GLN B 1 325 ? 2.057 20.859 -2.301 1 98.81 325 GLN B CA 1
ATOM 5128 C C . GLN B 1 325 ? 1.123 19.734 -1.834 1 98.81 325 GLN B C 1
ATOM 5130 O O . GLN B 1 325 ? 0.62 18.969 -2.648 1 98.81 325 GLN B O 1
ATOM 5135 N N . VAL B 1 326 ? 0.901 19.656 -0.568 1 98.88 326 VAL B N 1
ATOM 5136 C CA . VAL B 1 326 ? -0.018 18.672 -0.006 1 98.88 326 VAL B CA 1
ATOM 5137 C C . VAL B 1 326 ? -1.417 18.875 -0.578 1 98.88 326 VAL B C 1
ATOM 5139 O O . VAL B 1 326 ? -2.066 17.922 -1.017 1 98.88 326 VAL B O 1
ATOM 5142 N N . SER B 1 327 ? -1.854 20.156 -0.601 1 98.81 327 SER B N 1
ATOM 5143 C CA . SER B 1 327 ? -3.176 20.484 -1.123 1 98.81 327 SER B CA 1
ATOM 5144 C C . SER B 1 327 ? -3.291 20.125 -2.602 1 98.81 327 SER B C 1
ATOM 5146 O O . SER B 1 327 ? -4.344 19.672 -3.053 1 98.81 327 SER B O 1
ATOM 5148 N N . GLN B 1 328 ? -2.242 20.359 -3.338 1 98.88 328 GLN B N 1
ATOM 5149 C CA . GLN B 1 328 ? -2.238 20.031 -4.762 1 98.88 328 GLN B CA 1
ATOM 5150 C C . GLN B 1 328 ? -2.402 18.531 -4.984 1 98.88 328 GLN B C 1
ATOM 5152 O O . GLN B 1 328 ? -3.139 18.109 -5.875 1 98.88 328 GLN B O 1
ATOM 5157 N N . ILE B 1 329 ? -1.741 17.734 -4.227 1 98.94 329 ILE B N 1
ATOM 5158 C CA . ILE B 1 329 ? -1.831 16.281 -4.34 1 98.94 329 ILE B CA 1
ATOM 5159 C C . ILE B 1 329 ? -3.227 15.82 -3.932 1 98.94 329 ILE B C 1
ATOM 5161 O O . ILE B 1 329 ? -3.818 14.961 -4.586 1 98.94 329 ILE B O 1
ATOM 5165 N N . ILE B 1 330 ? -3.748 16.406 -2.873 1 98.88 330 ILE B N 1
ATOM 5166 C CA . ILE B 1 330 ? -5.09 16.062 -2.412 1 98.88 330 ILE B CA 1
ATOM 5167 C C . ILE B 1 330 ? -6.105 16.359 -3.518 1 98.88 330 ILE B C 1
ATOM 5169 O O . ILE B 1 330 ? -6.941 15.508 -3.834 1 98.88 330 ILE B O 1
ATOM 5173 N N . ASP B 1 331 ? -6.004 17.562 -4.102 1 98.88 331 ASP B N 1
ATOM 5174 C CA . ASP B 1 331 ? -6.895 17.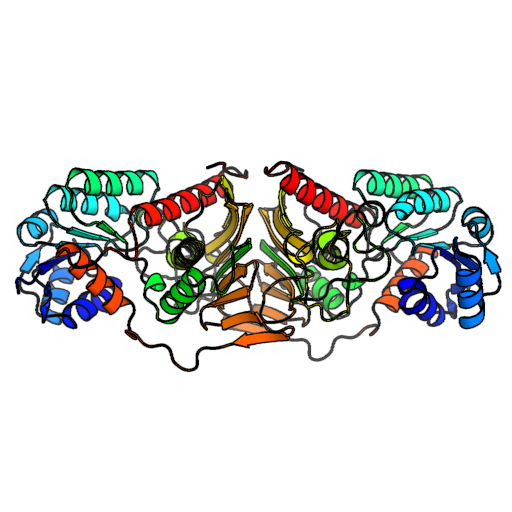906 -5.207 1 98.88 331 ASP B CA 1
ATOM 5175 C C . ASP B 1 331 ? -6.766 16.906 -6.352 1 98.88 331 ASP B C 1
ATOM 5177 O O . ASP B 1 331 ? -7.766 16.516 -6.953 1 98.88 331 ASP B O 1
ATOM 5181 N N . ALA B 1 332 ? -5.543 16.531 -6.648 1 98.88 332 ALA B N 1
ATOM 5182 C CA . ALA B 1 332 ? -5.293 15.586 -7.734 1 98.88 332 ALA B CA 1
ATOM 5183 C C . ALA B 1 332 ? -5.91 14.227 -7.43 1 98.88 332 ALA B C 1
ATOM 5185 O O . ALA B 1 332 ? -6.438 13.562 -8.328 1 98.88 332 ALA B O 1
ATOM 5186 N N . ILE B 1 333 ? -5.855 13.766 -6.199 1 98.88 333 ILE B N 1
ATOM 5187 C CA . ILE B 1 333 ? -6.445 12.492 -5.797 1 98.88 333 ILE B CA 1
ATOM 5188 C C . ILE B 1 333 ? -7.957 12.531 -6.016 1 98.88 333 ILE B C 1
ATOM 5190 O O . ILE B 1 333 ? -8.531 11.625 -6.617 1 98.88 333 ILE B O 1
ATOM 5194 N N . TYR B 1 334 ? -8.602 13.594 -5.527 1 98.75 334 TYR B N 1
ATOM 5195 C CA . TYR B 1 334 ? -10.047 13.719 -5.695 1 98.75 334 TYR B CA 1
ATOM 5196 C C . TYR B 1 334 ? -10.422 13.805 -7.168 1 98.75 334 TYR B C 1
ATOM 5198 O O . TYR B 1 334 ? -11.398 13.18 -7.602 1 98.75 334 TYR B O 1
ATOM 5206 N N . LEU B 1 335 ? -9.633 14.586 -7.91 1 98.75 335 LEU B N 1
ATOM 5207 C CA . LEU B 1 335 ? -9.898 14.711 -9.344 1 98.75 335 LEU B CA 1
ATOM 5208 C C . LEU B 1 335 ? -9.75 13.367 -10.039 1 98.75 335 LEU B C 1
ATOM 5210 O O . LEU B 1 335 ? -10.562 13.016 -10.898 1 98.75 335 LEU B O 1
ATOM 5214 N N . SER B 1 336 ? -8.711 12.641 -9.695 1 98.81 336 SER B N 1
ATOM 5215 C CA . SER B 1 336 ? -8.508 11.305 -10.25 1 98.81 336 SER B CA 1
ATOM 5216 C C . SER B 1 336 ? -9.703 10.398 -9.961 1 98.81 336 SER B C 1
ATOM 5218 O O . SER B 1 336 ? -10.164 9.664 -10.836 1 98.81 336 SER B O 1
ATOM 5220 N N . SER B 1 337 ? -10.156 10.398 -8.758 1 98.56 337 SER B N 1
ATOM 5221 C CA . SER B 1 337 ? -11.32 9.602 -8.367 1 98.56 337 SER B CA 1
ATOM 5222 C C . SER B 1 337 ? -12.547 9.984 -9.18 1 98.56 337 SER B C 1
ATOM 5224 O O . SER B 1 337 ? -13.281 9.109 -9.648 1 98.56 337 SER B O 1
ATOM 5226 N N . GLU B 1 338 ? -12.766 11.25 -9.336 1 97.94 338 GLU B N 1
ATOM 5227 C CA . GLU B 1 338 ? -13.945 11.773 -10.031 1 97.94 338 GLU B CA 1
ATOM 5228 C C . GLU B 1 338 ? -13.922 11.398 -11.508 1 97.94 338 GLU B C 1
ATOM 5230 O O . GLU B 1 338 ? -14.945 11.031 -12.078 1 97.94 338 GLU B O 1
ATOM 5235 N N . THR B 1 339 ? -12.758 11.477 -12.133 1 97.5 339 THR B N 1
ATOM 5236 C CA . THR B 1 339 ? -12.664 11.32 -13.586 1 97.5 339 THR B CA 1
ATOM 5237 C C . THR B 1 339 ? -12.367 9.867 -13.953 1 97.5 339 THR B C 1
ATOM 5239 O O . THR B 1 339 ? -12.531 9.477 -15.109 1 97.5 339 THR B O 1
ATOM 5242 N N . GLY B 1 340 ? -11.875 9.102 -13.008 1 96.38 340 GLY B N 1
ATOM 5243 C CA . GLY B 1 340 ? -11.492 7.727 -13.281 1 96.38 340 GLY B CA 1
ATOM 5244 C C . GLY B 1 340 ? -10.195 7.609 -14.062 1 96.38 340 GLY B C 1
ATOM 5245 O O . GLY B 1 340 ? -9.984 6.633 -14.773 1 96.38 340 GLY B O 1
ATOM 5246 N N . ARG B 1 341 ? -9.352 8.703 -13.977 1 95.94 341 ARG B N 1
ATOM 5247 C CA . ARG B 1 341 ? -8.078 8.727 -14.695 1 95.94 341 ARG B CA 1
ATOM 5248 C C . ARG B 1 341 ? -6.977 9.32 -13.828 1 95.94 341 ARG B C 1
ATOM 5250 O O . ARG B 1 341 ? -7.246 10.117 -12.922 1 95.94 341 ARG B O 1
ATOM 5257 N N . SER B 1 342 ? -5.77 8.938 -14.133 1 97.88 342 SER B N 1
ATOM 5258 C CA . SER B 1 342 ? -4.625 9.562 -13.477 1 97.88 342 SER B CA 1
ATOM 5259 C C . SER B 1 342 ? -4.555 11.055 -13.789 1 97.88 342 SER B C 1
ATOM 5261 O O . SER B 1 342 ? -5.059 11.5 -14.82 1 97.88 342 SER B O 1
ATOM 5263 N N . VAL B 1 343 ? -3.975 11.805 -12.875 1 98.44 343 VAL B N 1
ATOM 5264 C CA . VAL B 1 343 ? -3.812 13.242 -13.039 1 98.44 343 VAL B CA 1
ATOM 5265 C C . VAL B 1 343 ? -2.328 13.594 -13.125 1 98.44 343 VAL B C 1
ATOM 5267 O O . VAL B 1 343 ? -1.542 13.219 -12.258 1 98.44 343 VAL B O 1
ATOM 5270 N N . LYS B 1 344 ? -1.911 14.352 -14.195 1 97.19 344 LYS B N 1
ATOM 5271 C CA . LYS B 1 344 ? -0.545 14.852 -14.32 1 97.19 344 LYS B CA 1
ATOM 5272 C C . LYS B 1 344 ? -0.396 16.219 -13.641 1 97.19 344 LYS B C 1
ATOM 5274 O O . LYS B 1 344 ? -1.266 17.078 -13.773 1 97.19 344 LYS B O 1
ATOM 5279 N N . LEU B 1 345 ? 0.586 16.281 -12.789 1 96.56 345 LEU B N 1
ATOM 5280 C CA . LEU B 1 345 ? 0.872 17.547 -12.109 1 96.56 345 LEU B CA 1
ATOM 5281 C C . LEU B 1 345 ? 2.137 18.188 -12.672 1 96.56 345 LEU B C 1
ATOM 5283 O O . LEU B 1 345 ? 3.078 17.484 -13.055 1 96.56 345 LEU B O 1
#

Radius of gyration: 29.2 Å; Cα contacts (8 Å, |Δi|>4): 1675; chains: 2; bounding box: 58×92×61 Å

Foldseek 3Di:
DDAFAEEEEDLDDCNQPFQLVLCVVPVVRHDDAEYEDLPQVSRVVSCVVRVHDYYYNDVLVVLVTGQEYEYDFFQQCQLVSLLSSLVSNHAYEYEFPNHLFLVSLVSSVVSCVVSVHHYHYRLLLCLALQLVVLLVCVVVVQQPQWAEKEWEWEAAAAFDQDDCQQPCNRRNAHFCRPPQLSRVLSQCVSNVNFAWFKKAKAFALVQLLDPPDDHPNDDHHSPNRDHGQKMWMKIAGPVNHIYTGIYGNHHNDDHTDTWMKTHHDAWIWIVPPTKIWGQDPNDTDIDGDPDGDDDNRSSSVQVVQSSCVSVVNHDHPGDSVSSSSSSNNVNQNVVNNVVVHMDGD/DDAFAEEEEDLDDCCQPFQLVLCVVPVVRHDDAEYEDLPQVSRVVSCVVRVHDYYYNDVLVVLVTGQEYEYDFFQQCQLVSLLSSLVSNHAYEYEFPNHLFLVSLVSSVVSCVVSVHHYHYRLLLCLALQLVVLLVCVVVVQQPQWAEKEWEWEAAAAFDADDCQQPCNRRNAHFCRPPQLSRVLSQCVSNVNFAWFKKAKAFALVLLLDPPDDHPNDDHHSPNRDHGQKMWMKIAGPVNHIYTGIYGNHHNDDHTDTWMKTHHDAWIWIVPPTKIWGQDPNDTDIDGDPDGDDDNRSSSVQVVQSSCVSVVNHDHPGDSVSSSSSSNNVVQNVVNNVVVHMDGD

Nearest PDB structures (foldseek):
  7xr9-assembly1_B  TM=9.427E-01  e=1.168E-37  human intestinal bacterium PUE
  7xre-assembly1_B  TM=9.292E-01  e=2.368E-38  human intestinal bacterium PUE
  7xr9-assembly1_C  TM=9.216E-01  e=1.168E-37  human intestinal bacterium PUE
  7xre-assembly1_C  TM=9.357E-01  e=7.241E-37  human intestinal bacterium PUE
  7xr9-assembly1_A  TM=9.085E-01  e=3.375E-36  human intestinal bacterium PUE